Protein AF-A0A6U3B6R2-F1 (afdb_monomer)

InterPro domains:
  IPR003788 Protein arginine methyltransferase NDUFAF7 [PF02636] (27-362)
  IPR003788 Protein arginine methyltransferase NDUFAF7 [PTHR12049] (11-454)
  IPR029063 S-adenosyl-L-methionine-dependent methyltransferase superfamily [SSF53335] (11-444)
  IPR038375 Protein arginine methyltransferase NDUFAF7 superfamily [G3DSA:3.40.50.12710] (2-449)

Nearest PDB structures (foldseek):
  5zzw-assembly2_A  TM=8.050E-01  e=1.509E-28  Dictyostelium discoideum
  1zkd-assembly1_B  TM=8.635E-01  e=2.140E-26  Rhodopseudomonas palustris CGA009
  1zkd-assembly1_A  TM=8.639E-01  e=5.560E-26  Rhodopseudomonas palustris CGA009
  4g67-assembly1_A  TM=8.572E-01  e=1.545E-20  Burkholderia thailandensis E264
  4f3n-assembly1_A  TM=8.232E-01  e=3.242E-19  Burkholderia thailandensis E264

Organism: NCBI:txid265537

Sequence (457 aa):
FDDAGSDSLIGGDFVTAPEISQIFGETLGIWFAAILQEQSLTAKPWQYVEAGPGKGSLLVDLVRFWHLLSKAATKRNGIKAAKNIAPTAVHLLETSPQMRIVQQQSLERDVGNLFDLKFVEPAGVASKTATEASTDTDGDKVPKAAETPKEKIKVTGSSGHKPAITIYWHDSISMLQLWQKQNDSSLPTFAVCQEFMDALPIYAFEKTKEGWRERMVDIPLSDEVQKEELENLGIKSPPPLEAGQKKLRLRLVTAPEETPATRTLLRLNEQGLLPSEAEAGHEAEIGSVVEINPEAILFAQDMAQMIGQQGGGALIVDYGQEGSHDSIRAFSQSEQMHFLSRPGKVDVTADVDFAALKHAINRYRAPTAEVDPSKIKTARAYGPVGQGAFLMSNGIKERAIHLSEQPGATEEDQENLYKALVRLCSPDEMGERFKVLAIVPGNSDDPENPPPGFAPF

pLDDT: mean 80.9, std 19.6, range [24.22, 98.69]

Secondary structure (DSSP, 8-state):
-----GGGSSS-SS--HHHH-HHHHHHHHHHHHHHHHHTT-TTS--EEEEES-TTSHHHHHHHHHHHHHHHHHHHHH-HHHHTTSS-SEEEEE---HHHHHHHHHHHHHHHTTTSEEEEEE-TT---------------------PPPPPPEEEEE---SSSPEEEEEEESSHHHHHHHHHHTT----EEEEEES-STTS--EEEEEETTEEEEEEEE--SSHHHHHHHHHHTT-PPPPPPPTT------EEEE-SS--HHHHHHS---TTS--HHHHHHT-PPPTT-EEEE-HHHHHHHHHHHHHHHHH-EEEEEEEEEESS--S--EEEETTEEE-TTSSTTTSEEE--EEHHHHHHHHHH-----TTS-GGG--EEEEEEEEEHHHHHHHTTHHHHHHHHHTSTT--HHHHHHHHHHHHHHH-IIIIIHHEEEEEEEEE-TT-TT-PPTT-S--

Solvent-accessible surface area (backbone atoms only — not comparable to full-atom values): 25811 Å² total; per-residue (Å²): 140,77,100,77,69,80,80,68,74,80,58,68,72,65,86,49,69,46,76,64,35,59,59,51,22,38,30,52,43,48,52,51,53,51,51,32,55,75,69,65,38,49,86,39,71,30,30,37,38,32,36,45,53,62,61,30,53,40,58,50,30,32,54,52,41,28,50,53,52,24,52,52,35,26,75,75,64,34,64,82,64,21,70,30,59,46,56,68,35,38,38,36,30,51,74,50,70,66,45,53,52,44,23,52,50,44,41,51,72,76,42,43,89,67,29,24,42,33,42,38,42,60,56,78,76,78,77,88,79,72,96,72,93,75,81,93,76,89,78,96,70,83,84,71,82,82,73,80,68,67,62,52,74,51,75,52,64,86,81,84,78,48,60,71,43,40,40,34,52,25,73,36,71,67,52,46,53,51,50,25,64,75,66,75,53,71,52,24,34,35,35,40,30,53,71,35,62,28,64,46,71,68,47,42,32,34,30,46,99,92,41,69,21,36,57,41,82,46,68,60,94,46,73,67,61,46,51,55,52,36,55,75,69,68,49,74,78,74,76,82,73,60,95,87,61,78,83,82,61,62,43,82,44,68,44,95,56,74,44,73,61,45,67,66,71,50,61,51,49,101,85,70,34,44,63,68,32,63,75,68,74,47,81,83,53,75,70,39,42,42,48,45,45,64,61,50,33,51,51,41,32,57,48,26,50,49,19,15,69,35,31,54,34,34,40,42,34,37,50,43,44,75,57,62,46,85,53,74,40,18,33,49,85,76,40,82,45,63,58,70,75,45,76,92,73,47,52,61,40,33,58,36,38,50,45,57,37,39,51,37,22,56,65,55,65,84,94,57,100,82,62,61,76,92,71,62,60,32,24,36,56,46,64,71,38,36,33,13,60,31,43,54,63,50,40,33,60,62,50,47,53,53,56,47,68,38,94,85,53,47,75,65,55,37,51,51,47,50,51,36,49,46,46,52,37,31,64,93,44,39,4,48,47,22,27,35,31,38,37,32,50,44,68,86,90,61,85,88,70,58,61,94,50,49,64,87,130

Structure (mmCIF, N/CA/C/O backbone):
data_AF-A0A6U3B6R2-F1
#
_entry.id   AF-A0A6U3B6R2-F1
#
loop_
_atom_site.group_PDB
_atom_site.id
_atom_site.type_symbol
_atom_site.label_atom_id
_atom_site.label_alt_id
_atom_site.label_comp_id
_atom_site.label_asym_id
_atom_site.label_entity_id
_atom_site.label_seq_id
_atom_site.pdbx_PDB_ins_code
_atom_site.Cartn_x
_atom_site.Cartn_y
_atom_site.Cartn_z
_atom_site.occupancy
_atom_site.B_iso_or_equiv
_atom_site.auth_seq_id
_atom_site.auth_comp_id
_atom_site.auth_asym_id
_atom_site.auth_atom_id
_atom_site.pdbx_PDB_model_num
ATOM 1 N N . PHE A 1 1 ? 15.324 33.224 -10.812 1.00 32.47 1 PHE A N 1
ATOM 2 C CA . PHE A 1 1 ? 14.508 32.045 -10.482 1.00 32.47 1 PHE A CA 1
ATOM 3 C C . PHE A 1 1 ? 13.434 32.557 -9.544 1.00 32.47 1 PHE A C 1
ATOM 5 O O . PHE A 1 1 ? 13.593 32.454 -8.338 1.00 32.47 1 PHE A O 1
ATOM 12 N N . ASP A 1 2 ? 12.442 33.239 -10.118 1.00 24.22 2 ASP A N 1
ATOM 13 C CA . ASP A 1 2 ? 11.349 33.874 -9.384 1.00 24.22 2 ASP A CA 1
ATOM 14 C C . ASP A 1 2 ? 10.118 32.970 -9.458 1.00 24.22 2 ASP A C 1
ATOM 16 O O . ASP A 1 2 ? 9.680 32.593 -10.543 1.00 24.22 2 ASP A O 1
ATOM 20 N N . ASP A 1 3 ? 9.671 32.555 -8.278 1.00 31.33 3 ASP A N 1
ATOM 21 C CA . ASP A 1 3 ? 8.297 32.566 -7.761 1.00 31.33 3 ASP A CA 1
ATOM 22 C C . ASP A 1 3 ? 7.114 32.576 -8.758 1.00 31.33 3 ASP A C 1
ATOM 24 O O . ASP A 1 3 ? 6.229 33.429 -8.713 1.00 31.33 3 ASP A O 1
ATOM 28 N N . ALA A 1 4 ? 7.067 31.589 -9.653 1.00 24.94 4 ALA A N 1
ATOM 29 C CA . ALA A 1 4 ? 5.870 31.254 -10.417 1.00 24.94 4 ALA A CA 1
ATOM 30 C C . ALA A 1 4 ? 5.674 29.729 -10.446 1.00 24.94 4 ALA A C 1
ATOM 32 O O . ALA A 1 4 ? 6.388 29.012 -11.146 1.00 24.94 4 ALA A O 1
ATOM 33 N N . GLY A 1 5 ? 4.688 29.233 -9.687 1.00 26.48 5 GLY A N 1
ATOM 34 C CA . GLY A 1 5 ? 4.051 27.937 -9.961 1.00 26.48 5 GLY A CA 1
ATOM 35 C C . GLY A 1 5 ? 4.225 26.800 -8.944 1.00 26.48 5 GLY A C 1
ATOM 36 O O . GLY A 1 5 ? 4.035 25.646 -9.331 1.00 26.48 5 GLY A O 1
ATOM 37 N N . SER A 1 6 ? 4.538 27.066 -7.669 1.00 26.11 6 SER A N 1
ATOM 38 C CA . SER A 1 6 ? 4.604 26.006 -6.639 1.00 26.11 6 SER A CA 1
ATOM 39 C C . SER A 1 6 ? 3.250 25.377 -6.275 1.00 26.11 6 SER A C 1
ATOM 41 O O . SER A 1 6 ? 3.234 24.307 -5.677 1.00 26.11 6 SER A O 1
ATOM 43 N N . ASP A 1 7 ? 2.126 25.979 -6.674 1.00 26.05 7 ASP A N 1
ATOM 44 C CA . ASP A 1 7 ? 0.780 25.494 -6.321 1.00 26.05 7 ASP A CA 1
ATOM 45 C C . ASP A 1 7 ? 0.249 24.362 -7.219 1.00 26.05 7 ASP A C 1
ATOM 47 O O . ASP A 1 7 ? -0.778 23.767 -6.911 1.00 26.05 7 ASP A O 1
ATOM 51 N N . SER A 1 8 ? 0.944 24.013 -8.309 1.00 28.17 8 SER A N 1
ATOM 52 C CA . SER A 1 8 ? 0.489 22.964 -9.246 1.00 28.17 8 SER A CA 1
ATOM 53 C C . SER A 1 8 ? 1.042 21.560 -8.971 1.00 28.17 8 SER A C 1
ATOM 55 O O . SER A 1 8 ? 0.606 20.612 -9.608 1.00 28.17 8 SER A O 1
ATOM 57 N N . LEU A 1 9 ? 1.983 21.408 -8.032 1.00 33.31 9 LEU A N 1
ATOM 58 C CA . LEU A 1 9 ? 2.650 20.124 -7.745 1.00 33.31 9 LEU A CA 1
ATOM 59 C C . LEU A 1 9 ? 2.131 19.418 -6.481 1.00 33.31 9 LEU A C 1
ATOM 61 O O . LEU A 1 9 ? 2.582 18.321 -6.174 1.00 33.31 9 LEU A O 1
ATOM 65 N N . ILE A 1 10 ? 1.220 20.044 -5.725 1.00 34.81 10 ILE A N 1
ATOM 66 C CA . ILE A 1 10 ? 0.708 19.510 -4.443 1.00 34.81 10 ILE A CA 1
ATOM 67 C C . ILE A 1 10 ? -0.623 18.749 -4.631 1.00 34.81 10 ILE A C 1
ATOM 69 O O . ILE A 1 10 ? -1.082 18.035 -3.739 1.00 34.81 10 ILE A O 1
ATOM 73 N N . GLY A 1 11 ? -1.237 18.842 -5.812 1.00 34.25 11 GLY A N 1
ATOM 74 C CA . GLY A 1 11 ? -2.318 17.955 -6.231 1.00 34.25 11 GLY A CA 1
ATOM 75 C C . GLY A 1 11 ? -1.757 16.909 -7.181 1.00 34.25 11 GLY A C 1
ATOM 76 O O . GLY A 1 11 ? -1.395 17.263 -8.296 1.00 34.25 11 GLY A O 1
ATOM 77 N N . GLY A 1 12 ? -1.669 15.649 -6.749 1.00 48.16 12 GLY A N 1
ATOM 78 C CA . GLY A 1 12 ? -1.469 14.546 -7.689 1.00 48.16 12 GLY A CA 1
ATOM 79 C C . GLY A 1 12 ? -2.550 14.598 -8.771 1.00 48.16 12 GLY A C 1
ATOM 80 O O . GLY A 1 12 ? -3.701 14.936 -8.481 1.00 48.16 12 GLY A O 1
ATOM 81 N N . ASP A 1 13 ? -2.182 14.286 -10.012 1.00 55.41 13 ASP A N 1
ATOM 82 C CA . ASP A 1 13 ? -3.088 14.327 -11.170 1.00 55.41 13 ASP A CA 1
ATOM 83 C C . ASP A 1 13 ? -4.215 13.268 -11.091 1.00 55.41 13 ASP A C 1
ATOM 85 O O . ASP A 1 13 ? -5.119 13.254 -11.933 1.00 55.41 13 ASP A O 1
ATOM 89 N N . PHE A 1 14 ? -4.199 12.414 -10.057 1.00 64.69 14 PHE A N 1
ATOM 90 C CA . PHE A 1 14 ? -5.195 11.383 -9.778 1.00 64.69 14 PHE A CA 1
ATOM 91 C C . PHE A 1 14 ? -5.770 11.464 -8.361 1.00 64.69 14 PHE A C 1
ATOM 93 O O . PHE A 1 14 ? -5.084 11.754 -7.381 1.00 64.69 14 PHE A O 1
ATOM 100 N N . VAL A 1 15 ? -7.069 11.171 -8.269 1.00 81.62 15 VAL A N 1
ATOM 101 C CA . VAL A 1 15 ? -7.794 11.010 -7.005 1.00 81.62 15 VAL A CA 1
ATOM 102 C C . VAL A 1 15 ? -7.612 9.566 -6.531 1.00 81.62 15 VAL A C 1
ATOM 104 O O . VAL A 1 15 ? -8.097 8.644 -7.190 1.00 81.62 15 VAL A O 1
ATOM 107 N N . THR A 1 16 ? -6.922 9.385 -5.406 1.00 89.38 16 THR A N 1
ATOM 108 C CA . THR A 1 16 ? -6.642 8.077 -4.788 1.00 89.38 16 THR A CA 1
ATOM 109 C C . THR A 1 16 ? -7.860 7.518 -4.047 1.00 89.38 16 THR A C 1
ATOM 111 O O . THR A 1 16 ? -8.808 8.251 -3.742 1.00 89.38 16 THR A O 1
ATOM 114 N N . ALA A 1 17 ? -7.857 6.218 -3.725 1.00 94.06 17 ALA A N 1
ATOM 115 C CA . ALA A 1 17 ? -9.008 5.563 -3.082 1.00 94.06 17 ALA A CA 1
ATOM 116 C C . ALA A 1 17 ? -9.500 6.256 -1.787 1.00 94.06 17 ALA A C 1
ATOM 118 O O . ALA A 1 17 ? -10.713 6.455 -1.654 1.00 94.06 17 ALA A O 1
ATOM 119 N N . PRO A 1 18 ? -8.615 6.694 -0.864 1.00 95.94 18 PRO A N 1
ATOM 120 C CA . PRO A 1 18 ? -9.035 7.423 0.335 1.00 95.94 18 PRO A CA 1
ATOM 121 C C . PRO A 1 18 ? -9.659 8.796 0.042 1.00 95.94 18 PRO A C 1
ATOM 123 O O . PRO A 1 18 ? -10.499 9.264 0.802 1.00 95.94 18 PRO A O 1
ATOM 126 N N . GLU A 1 19 ? -9.284 9.444 -1.064 1.00 94.12 19 GLU A N 1
ATOM 127 C CA . GLU A 1 19 ? -9.828 10.752 -1.457 1.00 94.12 19 GLU A CA 1
ATOM 128 C C . GLU A 1 19 ? -11.208 10.632 -2.124 1.00 94.12 19 GLU A C 1
ATOM 130 O O . GLU A 1 19 ? -11.951 11.611 -2.180 1.00 94.12 19 GLU A O 1
ATOM 135 N N . ILE A 1 20 ? -11.567 9.444 -2.628 1.00 95.31 20 ILE A N 1
ATOM 136 C CA . ILE A 1 20 ? -12.882 9.198 -3.233 1.00 95.31 20 ILE A CA 1
ATOM 137 C C . ILE A 1 20 ? -13.972 9.189 -2.162 1.00 95.31 20 ILE A C 1
ATOM 139 O O . ILE A 1 20 ? -15.027 9.794 -2.357 1.00 95.31 20 ILE A O 1
ATOM 143 N N . SER A 1 21 ? -13.768 8.464 -1.056 1.00 96.56 21 SER A N 1
ATOM 144 C CA . SER A 1 21 ? -14.769 8.386 0.010 1.00 96.56 21 SER A CA 1
ATOM 145 C C . SER A 1 21 ? -14.253 7.734 1.290 1.00 96.56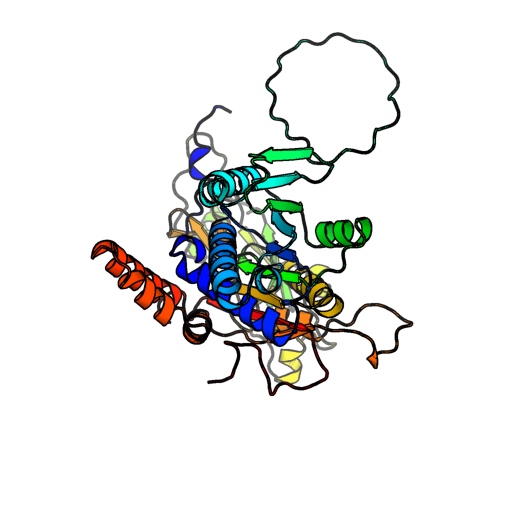 21 SER A C 1
ATOM 147 O O . SER A 1 21 ? -13.572 6.708 1.248 1.00 96.56 21 SER A O 1
ATOM 149 N N . GLN A 1 22 ? -14.743 8.235 2.430 1.00 95.75 22 GLN A N 1
ATOM 150 C CA . GLN A 1 22 ? -14.462 7.695 3.767 1.00 95.75 22 GLN A CA 1
ATOM 151 C C . GLN A 1 22 ? -14.804 6.206 3.926 1.00 95.75 22 GLN A C 1
ATOM 153 O O . GLN A 1 22 ? -14.222 5.515 4.762 1.00 95.75 22 GLN A O 1
ATOM 158 N N . ILE A 1 23 ? -15.740 5.681 3.122 1.00 97.38 23 ILE A N 1
ATOM 159 C CA . ILE A 1 23 ? -16.134 4.267 3.193 1.00 97.38 23 ILE A CA 1
ATOM 160 C C . ILE A 1 23 ? -14.967 3.330 2.863 1.00 97.38 23 ILE A C 1
ATOM 162 O O . ILE A 1 23 ? -14.959 2.197 3.340 1.00 97.38 23 ILE A O 1
ATOM 166 N N . PHE A 1 24 ? -13.971 3.791 2.098 1.00 98.38 24 PHE A N 1
ATOM 167 C CA . PHE A 1 24 ? -12.750 3.033 1.840 1.00 98.38 24 PHE A CA 1
ATOM 168 C C . PHE A 1 24 ? -11.949 2.829 3.135 1.00 98.38 24 PHE A C 1
ATOM 170 O O . PHE A 1 24 ? -11.733 1.690 3.558 1.00 98.38 24 PHE A O 1
ATOM 177 N N . GLY A 1 25 ? -11.588 3.924 3.814 1.00 97.75 25 GLY A N 1
ATOM 178 C CA . GLY A 1 25 ? -10.825 3.877 5.063 1.00 97.75 25 GLY A CA 1
ATOM 179 C C . GLY A 1 25 ? -11.569 3.162 6.191 1.00 97.75 25 GLY A C 1
ATOM 180 O O . GLY A 1 25 ? -10.985 2.351 6.909 1.00 97.75 25 GLY A O 1
ATOM 181 N N . GLU A 1 26 ? -12.882 3.372 6.309 1.00 96.75 26 GLU A N 1
ATOM 182 C CA . GLU A 1 26 ? -13.710 2.664 7.291 1.00 96.75 26 GLU A CA 1
ATOM 183 C C . GLU A 1 26 ? -13.754 1.149 7.038 1.00 96.75 26 GLU A C 1
ATOM 185 O O . GLU A 1 26 ? -13.715 0.373 7.993 1.00 96.75 26 GLU A O 1
ATOM 190 N N . THR A 1 27 ? -13.778 0.713 5.773 1.00 97.69 27 THR A N 1
ATOM 191 C CA . THR A 1 27 ? -13.737 -0.716 5.415 1.00 97.69 27 THR A CA 1
ATOM 192 C C . THR A 1 27 ? -12.394 -1.345 5.792 1.00 97.69 27 THR A C 1
ATOM 194 O O . THR A 1 27 ? -12.365 -2.447 6.345 1.00 97.69 27 THR A O 1
ATOM 197 N N . LEU A 1 28 ? -11.278 -0.633 5.595 1.00 98.00 28 LEU A N 1
ATOM 198 C CA . LEU A 1 28 ? -9.966 -1.108 6.055 1.00 98.00 28 LEU A CA 1
ATOM 199 C C . LEU A 1 28 ? -9.912 -1.166 7.590 1.00 98.00 28 LEU A C 1
ATOM 201 O O . LEU A 1 28 ? -9.390 -2.119 8.169 1.00 98.00 28 LEU A O 1
ATOM 205 N N . GLY A 1 29 ? -10.530 -0.191 8.261 1.00 96.12 29 GLY A N 1
ATOM 206 C CA . GLY A 1 29 ? -10.705 -0.186 9.712 1.00 96.12 29 GLY A CA 1
ATOM 207 C C . GLY A 1 29 ? -11.468 -1.411 10.228 1.00 96.12 29 GLY A C 1
ATOM 208 O O . GLY A 1 29 ? -11.076 -1.994 11.243 1.00 96.12 29 GLY A O 1
ATOM 209 N N . ILE A 1 30 ? -12.521 -1.841 9.521 1.00 95.12 30 ILE A N 1
ATOM 210 C CA . ILE A 1 30 ? -13.265 -3.075 9.827 1.00 95.12 30 ILE A CA 1
ATOM 211 C C . ILE A 1 30 ? -12.349 -4.294 9.714 1.00 95.12 30 ILE A C 1
ATOM 213 O O . ILE A 1 30 ? -12.326 -5.115 10.634 1.00 95.12 30 ILE A O 1
ATOM 217 N N . TRP A 1 31 ? -11.562 -4.389 8.640 1.00 96.31 31 TRP A N 1
ATOM 218 C CA . TRP A 1 31 ? -10.610 -5.485 8.462 1.00 96.31 31 TRP A CA 1
ATOM 219 C C . TRP A 1 31 ? -9.593 -5.540 9.614 1.00 96.31 31 TRP A C 1
ATOM 221 O O . TRP A 1 31 ? -9.406 -6.589 10.232 1.00 96.31 31 TRP A O 1
ATOM 231 N N . PHE A 1 32 ? -9.016 -4.398 10.004 1.00 95.25 32 PHE A N 1
ATOM 232 C CA . PHE A 1 32 ? -8.112 -4.328 11.157 1.00 95.25 32 PHE A CA 1
ATOM 233 C C . PHE A 1 32 ? -8.772 -4.746 12.468 1.00 95.25 32 PHE A C 1
ATOM 235 O O . PHE A 1 32 ? -8.170 -5.482 13.250 1.00 95.25 32 PHE A O 1
ATOM 242 N N . ALA A 1 33 ? -10.014 -4.324 12.712 1.00 92.38 33 ALA A N 1
ATOM 243 C CA . ALA A 1 33 ? -10.758 -4.736 13.896 1.00 92.38 33 ALA A CA 1
ATOM 244 C C . ALA A 1 33 ? -11.002 -6.256 13.924 1.00 92.38 33 ALA A C 1
ATOM 246 O O . ALA A 1 33 ? -10.894 -6.869 14.990 1.00 92.38 33 ALA A O 1
ATOM 247 N N . ALA A 1 34 ? -11.278 -6.868 12.767 1.00 91.69 34 ALA A N 1
ATOM 248 C CA . ALA A 1 34 ? -11.452 -8.312 12.646 1.00 91.69 34 ALA A CA 1
ATOM 249 C C . ALA A 1 34 ? -10.155 -9.066 12.979 1.00 91.69 34 ALA A C 1
ATOM 251 O O . ALA A 1 34 ? -10.174 -9.961 13.824 1.00 91.69 34 ALA A O 1
ATOM 252 N N . ILE A 1 35 ? -9.018 -8.645 12.419 1.00 91.88 35 ILE A N 1
ATOM 253 C CA . ILE A 1 35 ? -7.712 -9.262 12.698 1.00 91.88 35 ILE A CA 1
ATOM 254 C C . ILE A 1 35 ? -7.278 -9.049 14.158 1.00 91.88 35 ILE A C 1
ATOM 256 O O . ILE A 1 35 ? -6.778 -9.975 14.801 1.00 91.88 35 ILE A O 1
ATOM 260 N N . LEU A 1 36 ? -7.507 -7.858 14.728 1.00 89.06 36 LEU A N 1
ATOM 261 C CA . LEU A 1 36 ? -7.286 -7.587 16.155 1.00 89.06 36 LEU A CA 1
ATOM 262 C C . LEU A 1 36 ? -8.064 -8.565 17.044 1.00 89.06 36 LEU A C 1
ATOM 264 O O . LEU A 1 36 ? -7.540 -9.037 18.058 1.00 89.06 36 LEU A O 1
ATOM 268 N N . GLN A 1 37 ? -9.317 -8.848 16.687 1.00 87.25 37 GLN A N 1
ATOM 269 C CA . GLN A 1 37 ? -10.167 -9.783 17.413 1.00 87.25 37 GLN A CA 1
ATOM 270 C C . GLN A 1 37 ? -9.694 -11.231 17.236 1.00 87.25 37 GLN A C 1
ATOM 272 O O . GLN A 1 37 ? -9.534 -11.929 18.237 1.00 87.25 37 GLN A O 1
ATOM 277 N N . GLU A 1 38 ? -9.435 -11.662 16.002 1.00 86.62 38 GLU A N 1
ATOM 278 C CA . GLU A 1 38 ? -8.979 -13.015 15.663 1.00 86.62 38 GLU A CA 1
ATOM 279 C C . GLU A 1 38 ? -7.680 -13.373 16.396 1.00 86.62 38 GLU A C 1
ATOM 281 O O . GLU A 1 38 ? -7.572 -14.424 17.027 1.00 86.62 38 GLU A O 1
ATOM 286 N N . GLN A 1 39 ? -6.723 -12.445 16.425 1.00 87.06 39 GLN A N 1
ATOM 287 C CA . GLN A 1 39 ? -5.443 -12.636 17.105 1.00 87.06 39 GLN A CA 1
ATOM 288 C C . GLN A 1 39 ? -5.500 -12.359 18.618 1.00 87.06 39 GLN A C 1
ATOM 290 O O . GLN A 1 39 ? -4.470 -12.382 19.297 1.00 87.06 39 GLN A O 1
ATOM 295 N N . SER A 1 40 ? -6.688 -12.090 19.177 1.00 85.44 40 SER A N 1
ATOM 296 C CA . SER A 1 40 ? -6.881 -11.773 20.601 1.00 85.44 40 SER A CA 1
ATOM 297 C C . SER A 1 40 ? -5.998 -10.611 21.090 1.00 85.44 40 SER A C 1
ATOM 299 O O . SER A 1 40 ? -5.500 -10.598 22.221 1.00 85.44 40 SER A O 1
ATOM 301 N N . LEU A 1 41 ? -5.795 -9.615 20.225 1.00 84.31 41 LEU A N 1
ATOM 302 C CA . LEU A 1 41 ? -4.957 -8.439 20.468 1.00 84.31 41 LEU A CA 1
ATOM 303 C C . LEU A 1 41 ? -5.734 -7.248 21.041 1.00 84.31 41 LEU A C 1
ATOM 305 O O . LEU A 1 41 ? -5.118 -6.295 21.504 1.00 84.31 41 LEU A O 1
ATOM 309 N N . THR A 1 42 ? -7.064 -7.317 21.122 1.00 79.12 42 THR A N 1
ATOM 310 C CA . THR A 1 42 ? -7.924 -6.246 21.673 1.00 79.12 42 THR A CA 1
ATOM 311 C C . THR A 1 42 ? -7.609 -5.874 23.132 1.00 79.12 42 THR A C 1
ATOM 313 O O . THR A 1 42 ? -7.922 -4.774 23.593 1.00 79.12 42 THR A O 1
ATOM 316 N N . ALA A 1 43 ? -6.950 -6.762 23.883 1.00 77.56 43 ALA A N 1
ATOM 317 C CA . ALA A 1 43 ? -6.507 -6.514 25.256 1.00 77.56 43 ALA A CA 1
ATOM 318 C C . ALA A 1 43 ? -5.086 -5.922 25.365 1.00 77.56 43 ALA A C 1
ATOM 320 O O . ALA A 1 43 ? -4.670 -5.564 26.471 1.00 77.56 43 ALA A O 1
ATOM 321 N N . LYS A 1 44 ? -4.346 -5.799 24.256 1.00 84.25 44 LYS A N 1
ATOM 322 C CA . LYS A 1 44 ? -2.946 -5.353 24.222 1.00 84.25 44 LYS A CA 1
ATOM 323 C C . LYS A 1 44 ? -2.807 -4.002 23.505 1.00 84.25 44 LYS A C 1
ATOM 325 O O . LYS A 1 44 ? -3.583 -3.730 22.593 1.00 84.25 44 LYS A O 1
ATOM 330 N N . PRO A 1 45 ? -1.830 -3.162 23.887 1.00 89.00 45 PRO A N 1
ATOM 331 C CA . PRO A 1 45 ? -1.438 -2.024 23.061 1.00 89.00 45 PRO A CA 1
ATOM 332 C C . PRO A 1 45 ? -0.930 -2.513 21.699 1.00 89.00 45 PRO A C 1
ATOM 334 O O . PRO A 1 45 ? -0.329 -3.584 21.614 1.00 89.00 45 PRO A O 1
ATOM 337 N N . TRP A 1 46 ? -1.172 -1.729 20.656 1.00 92.12 46 TRP A N 1
ATOM 338 C CA . TRP A 1 46 ? -0.758 -2.004 19.281 1.00 92.12 46 TRP A CA 1
ATOM 339 C C . TRP A 1 46 ? -0.466 -0.685 18.563 1.00 92.12 46 TRP A C 1
ATOM 341 O O . TRP A 1 46 ? -0.870 0.386 19.027 1.00 92.12 46 TRP A O 1
ATOM 351 N N . GLN A 1 47 ? 0.254 -0.752 17.450 1.00 94.00 47 GLN A N 1
ATOM 352 C CA . GLN A 1 47 ? 0.663 0.421 16.679 1.00 94.00 47 GLN A CA 1
ATOM 353 C C . GLN A 1 47 ? 0.195 0.328 15.229 1.00 94.00 47 GLN A C 1
ATOM 355 O O . GLN A 1 47 ? 0.066 -0.766 14.675 1.00 94.00 47 GLN A O 1
ATOM 360 N N . TYR A 1 48 ? -0.053 1.487 14.630 1.00 97.19 48 TYR A N 1
ATOM 361 C CA . TYR A 1 48 ? -0.445 1.615 13.233 1.00 97.19 48 TYR A CA 1
ATOM 362 C C . TYR A 1 48 ? 0.713 2.176 12.405 1.00 97.19 48 TYR A C 1
ATOM 364 O O . TYR A 1 48 ? 1.406 3.083 12.867 1.00 97.19 48 TYR A O 1
ATOM 372 N N . VAL A 1 49 ? 0.917 1.648 11.200 1.00 98.00 49 VAL A N 1
ATOM 373 C CA . VAL A 1 49 ? 1.942 2.082 10.247 1.00 98.00 49 VAL A CA 1
ATOM 374 C C . VAL A 1 49 ? 1.286 2.392 8.902 1.00 98.00 49 VAL A C 1
ATOM 376 O O . VAL A 1 49 ? 0.526 1.585 8.384 1.00 98.00 49 VAL A O 1
ATOM 379 N N . GLU A 1 50 ? 1.606 3.526 8.295 1.00 98.62 50 GLU A N 1
ATOM 380 C CA . GLU A 1 50 ? 1.156 3.850 6.936 1.00 98.62 50 GLU A CA 1
ATOM 381 C C . GLU A 1 50 ? 2.354 4.254 6.087 1.00 98.62 50 GLU A C 1
ATOM 383 O O . GLU A 1 50 ? 3.134 5.123 6.489 1.00 98.62 50 GLU A O 1
ATOM 388 N N . ALA A 1 51 ? 2.531 3.596 4.941 1.00 98.12 51 ALA A N 1
ATOM 389 C CA . ALA A 1 51 ? 3.581 3.929 3.986 1.00 98.12 51 ALA A CA 1
ATOM 390 C C . ALA A 1 51 ? 3.022 4.825 2.886 1.00 98.12 51 ALA A C 1
ATOM 392 O O . ALA A 1 51 ? 2.018 4.465 2.278 1.00 98.12 51 ALA A O 1
ATOM 393 N N . GLY A 1 52 ? 3.663 5.974 2.657 1.00 96.75 52 GLY A N 1
ATOM 394 C CA . GLY A 1 52 ? 3.199 6.957 1.682 1.00 96.75 52 GLY A CA 1
ATOM 395 C C . GLY A 1 52 ? 1.775 7.448 1.966 1.00 96.75 52 GLY A C 1
ATOM 396 O O . GLY A 1 52 ? 0.913 7.311 1.108 1.00 96.75 52 GLY A O 1
ATOM 397 N N . PRO A 1 53 ? 1.485 8.041 3.139 1.00 96.88 53 PRO A N 1
ATOM 398 C CA . PRO A 1 53 ? 0.112 8.383 3.539 1.00 96.88 53 PRO A CA 1
ATOM 399 C C . PRO A 1 53 ? -0.540 9.506 2.705 1.00 96.88 53 PRO A C 1
ATOM 401 O O . PRO A 1 53 ? -1.652 9.951 3.005 1.00 96.88 53 PRO A O 1
ATOM 404 N N . GLY A 1 54 ? 0.151 10.035 1.688 1.00 95.25 54 GLY A N 1
ATOM 405 C CA . GLY A 1 54 ? -0.329 11.131 0.856 1.00 95.25 54 GLY A CA 1
ATOM 406 C C . GLY A 1 54 ? -0.734 12.330 1.712 1.00 95.25 54 GLY A C 1
ATOM 407 O O . GLY A 1 54 ? 0.034 12.801 2.551 1.00 95.25 54 GLY A O 1
ATOM 408 N N . LYS A 1 55 ? -1.967 12.817 1.543 1.00 95.38 55 LYS A N 1
ATOM 409 C CA . LYS A 1 55 ? -2.509 13.941 2.330 1.00 95.38 55 LYS A CA 1
ATOM 410 C C . LYS A 1 55 ? -2.911 13.566 3.767 1.00 95.38 55 LYS A C 1
ATOM 412 O O . LYS A 1 55 ? -3.322 14.449 4.521 1.00 95.38 55 LYS A O 1
ATOM 417 N N . GLY A 1 56 ? -2.806 12.291 4.151 1.00 96.75 56 GLY A N 1
ATOM 418 C CA . GLY A 1 56 ? -3.206 11.759 5.458 1.00 96.75 56 GLY A CA 1
ATOM 419 C C . GLY A 1 56 ? -4.693 11.408 5.582 1.00 96.75 56 GLY A C 1
ATOM 420 O O . GLY A 1 56 ? -5.165 11.166 6.692 1.00 96.75 56 GLY A O 1
ATOM 421 N N . SER A 1 57 ? -5.442 11.395 4.478 1.00 96.88 57 SER A N 1
ATOM 422 C CA . SER A 1 57 ? -6.900 11.202 4.483 1.00 96.88 57 SER A CA 1
ATOM 423 C C . SER A 1 57 ? -7.316 9.808 4.952 1.00 96.88 57 SER A C 1
ATOM 425 O O . SER A 1 57 ? -8.230 9.690 5.765 1.00 96.88 57 SER A O 1
ATOM 427 N N . LEU A 1 58 ? -6.580 8.763 4.554 1.00 98.19 58 LEU A N 1
ATOM 428 C CA . LEU A 1 58 ? -6.821 7.405 5.047 1.00 98.19 58 LEU A CA 1
ATOM 429 C C . LEU A 1 58 ? -6.684 7.332 6.574 1.00 98.19 58 LEU A C 1
ATOM 431 O O . LEU A 1 58 ? -7.567 6.812 7.260 1.00 98.19 58 LEU A O 1
ATOM 435 N N . LEU A 1 59 ? -5.611 7.906 7.123 1.00 97.50 59 LEU A N 1
ATOM 436 C CA . LEU A 1 59 ? -5.418 7.975 8.568 1.00 97.50 59 LEU A CA 1
ATOM 437 C C . LEU A 1 59 ? -6.538 8.761 9.266 1.00 97.50 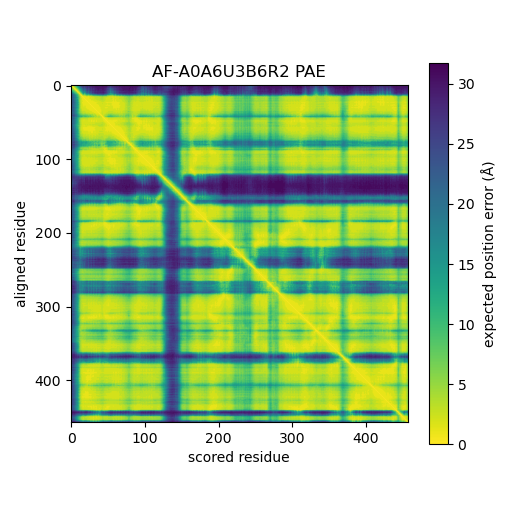59 LEU A C 1
ATOM 439 O O . LEU A 1 59 ? -6.974 8.360 10.346 1.00 97.50 59 LEU A O 1
ATOM 443 N N . VAL A 1 60 ? -7.016 9.864 8.680 1.00 97.06 60 VAL A N 1
ATOM 444 C CA . VAL A 1 60 ? -8.157 10.626 9.219 1.00 97.06 60 VAL A CA 1
ATOM 445 C C . VAL A 1 60 ? -9.392 9.730 9.352 1.00 97.06 60 VAL A C 1
ATOM 447 O O . VAL A 1 60 ? -10.015 9.710 10.421 1.00 97.06 60 VAL A O 1
ATOM 450 N N . ASP A 1 61 ? -9.716 8.958 8.316 1.00 97.12 61 ASP A N 1
ATOM 451 C CA . ASP A 1 61 ? -10.859 8.043 8.327 1.00 97.12 61 ASP A CA 1
ATOM 452 C C . ASP A 1 61 ? -10.683 6.928 9.359 1.00 97.12 61 ASP A C 1
ATOM 454 O O . ASP A 1 61 ? -11.587 6.669 10.158 1.00 97.12 61 ASP A O 1
ATOM 458 N N . LEU A 1 62 ? -9.497 6.322 9.424 1.00 96.31 62 LEU A N 1
ATOM 459 C CA . LEU A 1 62 ? -9.180 5.273 10.394 1.00 96.31 62 LEU A CA 1
ATOM 460 C C . LEU A 1 62 ? -9.252 5.777 11.842 1.00 96.31 62 LEU A C 1
ATOM 462 O O . LEU A 1 62 ? -9.846 5.124 12.702 1.00 96.31 62 LEU A O 1
ATOM 466 N N . VAL A 1 63 ? -8.727 6.971 12.125 1.00 94.06 63 VAL A N 1
ATOM 467 C CA . VAL A 1 63 ? -8.789 7.589 13.459 1.00 94.06 63 VAL A CA 1
ATOM 468 C C . VAL A 1 63 ? -10.234 7.877 13.871 1.00 94.06 63 VAL A C 1
ATOM 470 O O . VAL A 1 63 ? -10.627 7.595 15.012 1.00 94.06 63 VAL A O 1
ATOM 473 N N . ARG A 1 64 ? -11.063 8.385 12.951 1.00 93.56 64 ARG A N 1
ATOM 474 C CA . ARG A 1 64 ? -12.505 8.570 13.186 1.00 93.56 64 ARG A CA 1
ATOM 475 C C . ARG A 1 64 ? -13.205 7.234 13.420 1.00 93.56 64 ARG A C 1
ATOM 477 O O . ARG A 1 64 ? -13.990 7.120 14.365 1.00 93.56 64 ARG A O 1
ATOM 484 N N . PHE A 1 65 ? -12.888 6.219 12.622 1.00 93.81 65 PHE A N 1
ATOM 485 C CA . PHE A 1 65 ? -13.426 4.872 12.765 1.00 93.81 65 PHE A CA 1
ATOM 486 C C . PHE A 1 65 ? -13.099 4.273 14.141 1.00 93.81 65 PHE A C 1
ATOM 488 O O . PHE A 1 65 ? -14.011 3.863 14.867 1.00 93.81 65 PHE A O 1
ATOM 495 N N . TRP A 1 66 ? -11.831 4.296 14.565 1.00 90.88 66 TRP A N 1
ATOM 496 C CA . TRP A 1 66 ? -11.423 3.785 15.876 1.00 90.88 66 TRP A CA 1
ATOM 497 C C . TRP A 1 66 ? -12.092 4.545 17.023 1.00 90.88 66 TRP A C 1
ATOM 499 O O . TRP A 1 66 ? -12.461 3.930 18.028 1.00 90.88 66 TRP A O 1
ATOM 509 N N . HIS A 1 67 ? -12.323 5.855 16.881 1.00 89.88 67 HIS A N 1
ATOM 510 C CA . HIS A 1 67 ? -13.089 6.639 17.859 1.00 89.88 67 HIS A CA 1
ATOM 511 C C . HIS A 1 67 ? -14.528 6.146 18.003 1.00 89.88 67 HIS A C 1
ATOM 513 O O . HIS A 1 67 ? -15.023 5.936 19.115 1.00 89.88 67 HIS A O 1
ATOM 519 N N . LEU A 1 68 ? -15.215 5.961 16.874 1.00 89.56 68 LEU A N 1
ATOM 520 C CA . LEU A 1 68 ? -16.600 5.495 16.842 1.00 89.56 68 LEU A CA 1
ATOM 521 C C . LEU A 1 68 ? -16.714 4.091 17.436 1.00 89.56 68 LEU A C 1
ATOM 523 O O . LEU A 1 68 ? -17.575 3.848 18.289 1.00 89.56 68 LEU A O 1
ATOM 527 N N . LEU A 1 69 ? -15.802 3.197 17.056 1.00 88.06 69 LEU A N 1
ATOM 528 C CA . LEU A 1 69 ? -15.743 1.838 17.576 1.00 88.06 69 LEU A CA 1
ATOM 529 C C . LEU A 1 69 ? -15.459 1.830 19.089 1.00 88.06 69 LEU A C 1
ATOM 531 O O . LEU A 1 69 ? -16.138 1.128 19.841 1.00 88.06 69 LEU A O 1
ATOM 535 N N . SER A 1 70 ? -14.551 2.691 19.561 1.00 86.31 70 SER A N 1
ATOM 536 C CA . SER A 1 70 ? -14.242 2.866 20.988 1.00 86.31 70 SER A CA 1
ATOM 537 C C . SER A 1 70 ? -15.453 3.343 21.791 1.00 86.31 70 SER A C 1
ATOM 539 O O . SER A 1 70 ? -15.746 2.810 22.868 1.00 86.31 70 SER A O 1
ATOM 541 N N . LYS A 1 71 ? -16.216 4.309 21.264 1.00 86.94 71 LYS A N 1
ATOM 542 C CA . LYS A 1 71 ? -17.466 4.779 21.884 1.00 86.94 71 LYS A CA 1
ATOM 543 C C . LYS A 1 71 ? -18.520 3.677 21.945 1.00 86.94 71 LYS A C 1
ATOM 545 O O . LYS A 1 71 ? -19.145 3.485 22.991 1.00 86.94 71 LYS A O 1
ATOM 550 N N . ALA A 1 72 ? -18.709 2.942 20.850 1.00 86.31 72 ALA A N 1
ATOM 551 C CA . ALA A 1 72 ? -19.672 1.848 20.782 1.00 86.31 72 ALA A CA 1
ATOM 552 C C . ALA A 1 72 ? -19.327 0.722 21.771 1.00 86.31 72 ALA A C 1
ATOM 554 O O . ALA A 1 72 ? -20.199 0.263 22.515 1.00 86.31 72 ALA A O 1
ATOM 555 N N . ALA A 1 73 ? -18.054 0.326 21.840 1.00 83.06 73 ALA A N 1
ATOM 556 C CA . ALA A 1 73 ? -17.570 -0.678 22.781 1.00 83.06 73 ALA A CA 1
ATOM 557 C C . ALA A 1 73 ? -17.700 -0.216 24.237 1.00 83.06 73 ALA A C 1
ATOM 559 O O . ALA A 1 73 ? -18.174 -0.981 25.075 1.00 83.06 73 ALA A O 1
ATOM 560 N N . THR A 1 74 ? -17.376 1.048 24.534 1.00 84.31 74 THR A N 1
ATOM 561 C CA . THR A 1 74 ? -17.548 1.625 25.878 1.00 84.31 74 THR A CA 1
ATOM 562 C C . THR A 1 74 ? -19.005 1.563 26.324 1.00 84.31 74 THR A C 1
ATOM 564 O O . THR A 1 74 ? -19.288 1.174 27.456 1.00 84.31 74 THR A O 1
ATOM 567 N N . LYS A 1 75 ? -19.942 1.901 25.429 1.00 84.19 75 LYS A N 1
ATOM 568 C CA . LYS A 1 75 ? -21.380 1.882 25.723 1.00 84.19 75 LYS A CA 1
ATOM 569 C C . LYS A 1 75 ? -21.904 0.471 26.015 1.00 84.19 75 LYS A C 1
ATOM 571 O O . LYS A 1 75 ? -22.786 0.329 26.855 1.00 84.19 75 LYS A O 1
ATOM 576 N N . ARG A 1 76 ? -21.395 -0.553 25.320 1.00 82.44 76 ARG A N 1
ATOM 577 C CA . ARG A 1 76 ? -21.853 -1.949 25.469 1.00 82.44 76 ARG A CA 1
ATOM 578 C C . ARG A 1 76 ? -21.161 -2.691 26.615 1.00 82.44 76 ARG A C 1
ATOM 580 O O . ARG A 1 76 ? -21.830 -3.367 27.384 1.00 82.44 76 ARG A O 1
ATOM 587 N N . ASN A 1 77 ? -19.841 -2.545 26.729 1.00 77.62 77 ASN A N 1
ATOM 588 C CA . ASN A 1 77 ? -18.976 -3.420 27.531 1.00 77.62 77 ASN A CA 1
ATOM 589 C C . ASN A 1 77 ? -18.125 -2.659 28.572 1.00 77.62 77 ASN A C 1
ATOM 591 O O . ASN A 1 77 ? -17.315 -3.260 29.278 1.00 77.62 77 ASN A O 1
ATOM 595 N N . GLY A 1 78 ? -18.294 -1.336 28.684 1.00 74.19 78 GLY A N 1
ATOM 596 C CA . GLY A 1 78 ? -17.557 -0.478 29.613 1.00 74.19 78 GLY A CA 1
ATOM 597 C C . GLY A 1 78 ? -16.160 -0.066 29.128 1.00 74.19 78 GLY A C 1
ATOM 598 O O . GLY A 1 78 ? -15.614 -0.597 28.164 1.00 74.19 78 GLY A O 1
ATOM 599 N N . ILE A 1 79 ? -15.552 0.898 29.830 1.00 65.69 79 ILE A N 1
ATOM 600 C CA . ILE A 1 79 ? -14.301 1.580 29.426 1.00 65.69 79 ILE A CA 1
ATOM 601 C C . ILE A 1 79 ? -13.123 0.607 29.244 1.00 65.69 79 ILE A C 1
ATOM 603 O O . ILE A 1 79 ? -12.300 0.786 28.349 1.00 65.69 79 ILE A O 1
ATOM 607 N N . LYS A 1 80 ? -13.044 -0.457 30.058 1.00 66.88 80 LYS A N 1
ATOM 608 C CA . LYS A 1 80 ? -11.963 -1.454 29.959 1.00 66.88 80 LYS A CA 1
ATOM 609 C C . LYS A 1 80 ? -11.953 -2.180 28.610 1.00 66.88 80 LYS A C 1
ATOM 611 O O . LYS A 1 80 ? -10.875 -2.499 28.127 1.00 66.88 80 LYS A O 1
ATOM 616 N N . ALA A 1 81 ? -13.122 -2.395 28.004 1.00 64.81 81 ALA A N 1
ATOM 617 C CA . ALA A 1 81 ? -13.248 -3.066 26.713 1.00 64.81 81 ALA A CA 1
ATOM 618 C C . ALA A 1 81 ? -12.846 -2.176 25.524 1.00 64.81 81 ALA A C 1
ATOM 620 O O . ALA A 1 81 ? -12.580 -2.694 24.447 1.00 64.81 81 ALA A O 1
ATOM 621 N N . ALA A 1 82 ? -12.787 -0.852 25.709 1.00 70.00 82 ALA A N 1
ATOM 622 C CA . ALA A 1 82 ? -12.442 0.098 24.650 1.00 70.00 82 ALA A CA 1
ATOM 623 C C . ALA A 1 82 ? -10.972 0.548 24.663 1.00 70.00 82 ALA A C 1
ATOM 625 O O . ALA A 1 82 ? -10.532 1.224 23.738 1.00 70.00 82 ALA A O 1
ATOM 626 N N . LYS A 1 83 ? -10.207 0.182 25.702 1.00 69.75 83 LYS A N 1
ATOM 627 C CA . LYS A 1 83 ? -8.885 0.758 25.992 1.00 69.75 83 LYS A CA 1
ATOM 628 C C . LYS A 1 83 ? -7.861 0.599 24.857 1.00 69.75 83 LYS A C 1
ATOM 630 O O . LYS A 1 83 ? -7.019 1.476 24.718 1.00 69.75 83 LYS A O 1
ATOM 635 N N . ASN A 1 84 ? -7.942 -0.468 24.060 1.00 76.06 84 ASN A N 1
ATOM 636 C CA . ASN A 1 84 ? -7.005 -0.720 22.957 1.00 76.06 84 ASN A CA 1
ATOM 637 C C . ASN A 1 84 ? -7.712 -0.922 21.608 1.00 76.06 84 ASN A C 1
ATOM 639 O O . ASN A 1 84 ? -7.247 -1.681 20.764 1.00 76.06 84 ASN A O 1
ATOM 643 N N . ILE A 1 85 ? -8.863 -0.278 21.404 1.00 79.94 85 ILE A N 1
ATOM 644 C CA . ILE A 1 85 ? -9.514 -0.265 20.084 1.00 79.94 85 ILE A CA 1
ATOM 645 C C . ILE A 1 85 ? -8.800 0.687 19.120 1.00 79.94 85 ILE A C 1
ATOM 647 O O . ILE A 1 85 ? -8.801 0.437 17.922 1.00 79.94 85 ILE A O 1
ATOM 651 N N . ALA A 1 86 ? -8.189 1.752 19.638 1.00 84.81 86 ALA A N 1
ATOM 652 C CA . ALA A 1 86 ? -7.331 2.661 18.887 1.00 84.81 86 ALA A CA 1
ATOM 653 C C . ALA A 1 86 ? -5.845 2.321 19.126 1.00 84.81 86 ALA A C 1
ATOM 655 O O . ALA A 1 86 ? -5.517 1.803 20.203 1.00 84.81 86 ALA A O 1
ATOM 656 N N . PRO A 1 87 ? -4.951 2.632 18.169 1.00 88.88 87 PRO A N 1
ATOM 657 C CA . PRO A 1 87 ? -3.523 2.393 18.327 1.00 88.88 87 PRO A CA 1
ATOM 658 C C . PRO A 1 87 ? -2.924 3.299 19.404 1.00 88.88 87 PRO A C 1
ATOM 660 O O . PRO A 1 87 ? -3.332 4.448 19.580 1.00 88.88 87 PRO A O 1
ATOM 663 N N . THR A 1 88 ? -1.898 2.806 20.096 1.00 86.12 88 THR A N 1
ATOM 664 C CA . THR A 1 88 ? -1.124 3.607 21.057 1.00 86.12 88 THR A CA 1
ATOM 665 C C . THR A 1 88 ? -0.101 4.519 20.386 1.00 86.12 88 THR A C 1
ATOM 667 O O . THR A 1 88 ? 0.306 5.518 20.978 1.00 86.12 88 THR A O 1
ATOM 670 N N . ALA A 1 89 ? 0.314 4.182 19.165 1.00 90.31 89 ALA A N 1
ATOM 671 C CA . ALA A 1 89 ? 1.228 4.971 18.351 1.00 90.31 89 ALA A CA 1
ATOM 672 C C . ALA A 1 89 ? 0.872 4.830 16.868 1.00 90.31 89 ALA A C 1
ATOM 674 O O . ALA A 1 89 ? 0.486 3.750 16.415 1.00 90.31 89 ALA A O 1
ATOM 675 N N . VAL A 1 90 ? 1.011 5.928 16.132 1.00 96.06 90 VAL A N 1
ATOM 676 C CA . VAL A 1 90 ? 0.873 5.986 14.676 1.00 96.06 90 VAL A CA 1
ATOM 677 C C . VAL A 1 90 ? 2.236 6.324 14.082 1.00 96.06 90 VAL A C 1
ATOM 679 O O . VAL A 1 90 ? 2.883 7.275 14.519 1.00 96.06 90 VAL A O 1
ATOM 682 N N . HIS A 1 91 ? 2.667 5.556 13.090 1.00 97.19 91 HIS A N 1
ATOM 683 C CA . HIS A 1 91 ? 3.943 5.718 12.408 1.00 97.19 91 HIS A CA 1
ATOM 684 C C . HIS A 1 91 ? 3.710 5.937 10.915 1.00 97.19 91 HIS A C 1
ATOM 686 O O . HIS A 1 91 ? 3.109 5.103 10.249 1.00 97.19 91 HIS A O 1
ATOM 692 N N . LEU A 1 92 ? 4.199 7.050 10.388 1.00 98.19 92 LEU A N 1
ATOM 693 C CA . LEU A 1 92 ? 4.053 7.423 8.987 1.00 98.19 92 LEU A CA 1
ATOM 694 C C . LEU A 1 92 ? 5.408 7.335 8.296 1.00 98.19 92 LEU A C 1
ATOM 696 O O . LEU A 1 92 ? 6.368 7.962 8.749 1.00 98.19 92 LEU A O 1
ATOM 700 N N . LEU A 1 93 ? 5.495 6.545 7.227 1.00 97.38 93 LEU A N 1
ATOM 701 C CA . LEU A 1 93 ? 6.690 6.460 6.390 1.00 97.38 93 LEU A CA 1
ATOM 702 C C . LEU A 1 93 ? 6.534 7.462 5.244 1.00 97.38 93 LEU A C 1
ATOM 704 O O . LEU A 1 93 ? 5.767 7.232 4.312 1.00 97.38 93 LEU A O 1
ATOM 708 N N . GLU A 1 94 ? 7.217 8.597 5.355 1.00 96.38 94 GLU A N 1
ATOM 709 C CA . GLU A 1 94 ? 7.074 9.737 4.447 1.00 96.38 94 GLU A CA 1
ATOM 710 C C . GLU A 1 94 ? 8.407 10.469 4.347 1.00 96.38 94 GLU A C 1
ATOM 712 O O . GLU A 1 94 ? 8.887 11.010 5.342 1.00 96.38 94 GLU A O 1
ATOM 717 N N . THR A 1 95 ? 8.997 10.534 3.160 1.00 93.88 95 THR A N 1
ATOM 718 C CA . THR A 1 95 ? 10.298 11.182 2.946 1.00 93.88 95 THR A CA 1
ATOM 719 C C . THR A 1 95 ? 10.172 12.676 2.652 1.00 93.88 95 THR A C 1
ATOM 721 O O . THR A 1 95 ? 11.107 13.428 2.925 1.00 93.88 95 THR A O 1
ATOM 724 N N . SER A 1 96 ? 9.029 13.136 2.133 1.00 93.56 96 SER A N 1
ATOM 725 C CA . SER A 1 96 ? 8.799 14.524 1.740 1.00 93.56 96 SER A CA 1
ATOM 726 C C . SER A 1 96 ? 8.431 15.401 2.941 1.00 93.56 96 SER A C 1
ATOM 728 O O . SER A 1 96 ? 7.339 15.262 3.501 1.00 93.56 96 SER A O 1
ATOM 730 N N . PRO A 1 97 ? 9.261 16.401 3.303 1.00 91.62 97 PRO A N 1
ATOM 731 C CA . PRO A 1 97 ? 8.940 17.311 4.401 1.00 91.62 97 PRO A CA 1
ATOM 732 C C . PRO A 1 97 ? 7.651 18.107 4.164 1.00 91.62 97 PRO A C 1
ATOM 734 O O . PRO A 1 97 ? 6.952 18.438 5.118 1.00 91.62 97 PRO A O 1
ATOM 737 N N . GLN A 1 98 ? 7.321 18.404 2.902 1.00 92.31 98 GLN A N 1
ATOM 738 C CA . GLN A 1 98 ? 6.093 19.133 2.580 1.00 92.31 98 GLN A CA 1
ATOM 739 C C . GLN A 1 98 ? 4.857 18.266 2.787 1.00 92.31 98 GLN A C 1
ATOM 741 O O . GLN A 1 98 ? 3.870 18.738 3.348 1.00 92.31 98 GLN A O 1
ATOM 746 N N . MET A 1 99 ? 4.930 16.983 2.426 1.00 94.31 99 MET A N 1
ATOM 747 C CA . MET A 1 99 ? 3.829 16.056 2.672 1.00 94.31 99 MET A CA 1
ATOM 748 C C . MET A 1 99 ? 3.609 15.825 4.168 1.00 94.31 99 MET A C 1
ATOM 750 O O . MET A 1 99 ? 2.460 15.823 4.598 1.00 94.31 99 MET A O 1
ATOM 754 N N . ARG A 1 100 ? 4.666 15.786 4.996 1.00 95.12 100 ARG A N 1
ATOM 755 C CA . ARG A 1 100 ? 4.513 15.753 6.468 1.00 95.12 100 ARG A CA 1
ATOM 756 C C . ARG A 1 100 ? 3.725 16.945 7.007 1.00 95.12 100 ARG A C 1
ATOM 758 O O . ARG A 1 100 ? 2.855 16.773 7.860 1.00 95.12 100 ARG A O 1
ATOM 765 N N . ILE A 1 101 ? 3.986 18.149 6.486 1.00 93.94 101 ILE A N 1
ATOM 766 C CA . ILE A 1 101 ? 3.238 19.361 6.860 1.00 93.94 101 ILE A CA 1
ATOM 767 C C . ILE A 1 101 ? 1.769 19.232 6.446 1.00 93.94 101 ILE A C 1
ATOM 769 O O . ILE A 1 101 ? 0.890 19.510 7.262 1.00 93.94 101 ILE A O 1
ATOM 773 N N . VAL A 1 102 ? 1.494 18.785 5.216 1.00 95.56 102 VAL A N 1
ATOM 774 C CA . VAL A 1 102 ? 0.122 18.562 4.726 1.00 95.56 102 VAL A CA 1
ATOM 775 C C . VAL A 1 102 ? -0.608 17.538 5.600 1.00 95.56 102 VAL A C 1
ATOM 777 O O . VAL A 1 102 ? -1.715 17.806 6.055 1.00 95.56 102 VAL A O 1
ATOM 780 N N . GLN A 1 103 ? 0.027 16.408 5.916 1.00 96.44 103 GLN A N 1
ATOM 781 C CA . GLN A 1 103 ? -0.526 15.357 6.779 1.00 96.44 103 GLN A CA 1
ATOM 782 C C . GLN A 1 103 ? -0.841 15.886 8.179 1.00 96.44 103 GLN A C 1
ATOM 784 O O . GLN A 1 103 ? -1.931 15.656 8.706 1.00 96.44 103 GLN A O 1
ATOM 789 N N . GLN A 1 104 ? 0.090 16.636 8.776 1.00 95.31 104 GLN A N 1
ATOM 790 C CA . GLN A 1 104 ? -0.123 17.276 10.068 1.00 95.31 104 GLN A CA 1
ATOM 791 C C . GLN A 1 104 ? -1.339 18.212 10.034 1.00 95.31 104 GLN A C 1
ATOM 793 O O . GLN A 1 104 ? -2.190 18.142 10.921 1.00 95.31 104 GLN A O 1
ATOM 798 N N . GLN A 1 105 ? -1.435 19.071 9.017 1.00 95.00 105 GLN A N 1
ATOM 799 C CA . GLN A 1 105 ? -2.545 20.013 8.866 1.00 95.00 105 GLN A CA 1
ATOM 800 C C . GLN A 1 105 ? -3.885 19.297 8.671 1.00 95.00 105 GLN A C 1
ATOM 802 O O . GLN A 1 105 ? -4.869 19.688 9.300 1.00 95.00 105 GLN A O 1
ATOM 807 N N . SER A 1 106 ? -3.930 18.239 7.856 1.00 95.50 106 SER A N 1
ATOM 808 C CA . SER A 1 106 ? -5.127 17.410 7.673 1.00 95.50 106 SER A CA 1
ATOM 809 C C . SER A 1 106 ? -5.593 16.816 9.003 1.00 95.50 106 SER A C 1
ATOM 811 O O . SER A 1 106 ? -6.755 16.969 9.373 1.00 95.50 106 SER A O 1
ATOM 813 N N . LEU A 1 107 ? -4.685 16.221 9.783 1.00 94.81 107 LEU A N 1
ATOM 814 C CA . LEU A 1 107 ? -5.017 15.636 11.086 1.00 94.81 107 LEU A CA 1
ATOM 815 C C . LEU A 1 107 ? -5.504 16.688 12.093 1.00 94.81 107 LEU A C 1
ATOM 817 O O . LEU A 1 107 ? -6.521 16.492 12.763 1.00 94.81 107 LEU A O 1
ATOM 821 N N . GLU A 1 108 ? -4.810 17.823 12.195 1.00 94.56 108 GLU A N 1
ATOM 822 C CA . GLU A 1 108 ? -5.211 18.929 13.072 1.00 94.56 108 GLU A CA 1
ATOM 823 C C . GLU A 1 108 ? -6.609 19.453 12.710 1.00 94.56 108 GLU A C 1
ATOM 825 O O . GLU A 1 108 ? -7.444 19.639 13.601 1.00 94.56 108 GLU A O 1
ATOM 830 N N . ARG A 1 109 ? -6.882 19.633 11.411 1.00 94.88 109 ARG A N 1
ATOM 831 C CA . ARG A 1 109 ? -8.172 20.097 10.883 1.00 94.88 109 ARG A CA 1
ATOM 832 C C . ARG A 1 109 ? -9.297 19.104 11.164 1.00 94.88 109 ARG A C 1
ATOM 834 O O . ARG A 1 109 ? -10.356 19.498 11.648 1.00 94.88 109 ARG A O 1
ATOM 841 N N . ASP A 1 110 ? -9.070 17.831 10.858 1.00 94.50 110 ASP A N 1
ATOM 842 C CA . ASP A 1 110 ? -10.151 16.860 10.686 1.00 94.50 110 ASP A CA 1
ATOM 843 C C . ASP A 1 110 ? -10.418 15.988 11.912 1.00 94.50 110 ASP A C 1
ATOM 845 O O . ASP A 1 110 ? -11.523 15.441 12.038 1.00 94.50 110 ASP A O 1
ATOM 849 N N . VAL A 1 111 ? -9.431 15.846 12.803 1.00 92.69 111 VAL A N 1
ATOM 850 C CA . VAL A 1 111 ? -9.541 15.031 14.024 1.00 92.69 111 VAL A CA 1
ATOM 851 C C . VAL A 1 111 ? -9.029 15.728 15.291 1.00 92.69 111 VAL A C 1
ATOM 853 O O . VAL A 1 111 ? -9.240 15.209 16.390 1.00 92.69 111 VAL A O 1
ATOM 856 N N . GLY A 1 112 ? -8.446 16.930 15.204 1.00 89.19 112 GLY A N 1
ATOM 857 C CA . GLY A 1 112 ? -7.964 17.686 16.374 1.00 89.19 112 GLY A CA 1
ATOM 858 C C . GLY A 1 112 ? -9.068 18.129 17.350 1.00 89.19 112 GLY A C 1
ATOM 859 O O . GLY A 1 112 ? -8.831 18.382 18.536 1.00 89.19 112 GLY A O 1
ATOM 860 N N . ASN A 1 113 ? -10.328 18.178 16.910 1.00 89.12 113 ASN A N 1
ATOM 861 C CA . ASN A 1 113 ? -11.472 18.364 17.808 1.00 89.12 113 ASN A CA 1
ATOM 862 C C . ASN A 1 113 ? -11.804 17.096 18.621 1.00 89.12 113 ASN A C 1
ATOM 864 O O . ASN A 1 113 ? -12.377 17.217 19.704 1.00 89.12 113 ASN A O 1
ATOM 868 N N . LEU A 1 114 ? -11.417 15.910 18.145 1.00 87.12 114 LEU A N 1
ATOM 869 C CA . LEU A 1 114 ? -11.692 14.615 18.775 1.00 87.12 114 LEU A CA 1
ATOM 870 C C . LEU A 1 114 ? -10.538 14.125 19.660 1.00 87.12 114 LEU A C 1
ATOM 872 O O . LEU A 1 114 ? -10.805 13.500 20.687 1.00 87.12 114 LEU A O 1
ATOM 876 N N . PHE A 1 115 ? -9.292 14.443 19.297 1.00 85.75 115 PHE A N 1
ATOM 877 C CA . PHE A 1 115 ? -8.079 13.941 19.947 1.00 85.75 115 PHE A CA 1
ATOM 878 C C . PHE A 1 115 ? -7.120 15.065 20.359 1.00 85.75 115 PHE A C 1
ATOM 880 O O . PHE A 1 115 ? -7.064 16.109 19.713 1.00 85.75 115 PHE A O 1
ATOM 887 N N . ASP A 1 116 ? -6.353 14.835 21.427 1.00 87.44 116 ASP A N 1
ATOM 888 C CA . ASP A 1 116 ? -5.160 15.629 21.745 1.00 87.44 116 ASP A CA 1
ATOM 889 C C . ASP A 1 116 ? -3.991 15.040 20.913 1.00 87.44 116 ASP A C 1
ATOM 891 O O . ASP A 1 116 ? -3.581 13.893 21.119 1.00 87.44 116 ASP A O 1
ATOM 895 N N . LEU A 1 117 ? -3.494 15.784 19.917 1.00 90.19 117 LEU A N 1
ATOM 896 C CA . LEU A 1 117 ? -2.514 15.277 18.945 1.00 90.19 117 LEU A CA 1
ATOM 897 C C . LEU A 1 117 ? -1.083 15.657 19.344 1.00 90.19 117 LEU A C 1
ATOM 899 O O . LEU A 1 117 ? -0.779 16.819 19.641 1.00 90.19 117 LEU A O 1
ATOM 903 N N . LYS A 1 118 ? -0.188 14.667 19.316 1.00 92.31 118 LYS A N 1
ATOM 904 C CA . LYS A 1 118 ? 1.248 14.851 19.531 1.00 92.31 118 LYS A CA 1
ATOM 905 C C . LYS A 1 118 ? 2.019 14.411 18.296 1.00 92.31 118 LYS A C 1
ATOM 907 O O . LYS A 1 118 ? 1.935 13.260 17.889 1.00 92.31 118 LYS A O 1
ATOM 912 N N . PHE A 1 119 ? 2.827 15.318 17.773 1.00 92.25 119 PHE A N 1
ATOM 913 C CA . PHE A 1 119 ? 3.639 15.128 16.582 1.00 92.25 119 PHE A CA 1
ATOM 914 C C . PHE A 1 119 ? 5.111 15.030 16.975 1.00 92.25 119 PHE A C 1
ATOM 916 O O . PHE A 1 119 ? 5.623 15.894 17.697 1.00 92.25 119 PHE A O 1
ATOM 923 N N . VAL A 1 120 ? 5.774 13.963 16.533 1.00 89.38 120 VAL A N 1
ATOM 924 C CA . VAL A 1 120 ? 7.184 13.688 16.817 1.00 89.38 120 VAL A CA 1
ATOM 925 C C . VAL A 1 120 ? 7.933 13.532 15.502 1.00 89.38 120 VAL A C 1
ATOM 927 O O . VAL A 1 120 ? 7.692 12.600 14.737 1.00 89.38 120 VAL A O 1
ATOM 930 N N . GLU A 1 121 ? 8.857 14.455 15.261 1.00 78.06 121 GLU A N 1
ATOM 931 C CA . GLU A 1 121 ? 9.777 14.389 14.127 1.00 78.06 121 GLU A CA 1
ATOM 932 C C . GLU A 1 121 ? 11.087 13.714 14.556 1.00 78.06 121 GLU A C 1
ATOM 934 O O . GLU A 1 121 ? 11.599 14.012 15.649 1.00 78.06 121 GLU A O 1
ATOM 939 N N . PRO A 1 122 ? 11.670 12.848 13.708 1.00 66.88 122 PRO A N 1
ATOM 940 C CA . PRO A 1 122 ? 12.924 12.193 14.012 1.00 66.88 122 PRO A CA 1
ATOM 941 C C . PRO A 1 122 ? 14.047 13.224 14.163 1.00 66.88 122 PRO A C 1
ATOM 943 O O . PRO A 1 122 ? 14.123 14.251 13.479 1.00 66.88 122 PRO A O 1
ATOM 946 N N . ALA A 1 123 ? 14.938 12.936 15.106 1.00 56.56 123 ALA A N 1
ATOM 947 C CA . ALA A 1 123 ? 16.122 13.721 15.403 1.00 56.56 123 ALA A CA 1
ATOM 948 C C . ALA A 1 123 ? 17.071 13.768 14.184 1.00 56.56 123 ALA A C 1
ATOM 950 O O . ALA A 1 123 ? 17.914 12.894 14.016 1.00 56.56 123 ALA A O 1
ATOM 951 N N . GLY A 1 124 ? 16.941 14.783 13.320 1.00 48.00 124 GLY A N 1
ATOM 952 C CA . GLY A 1 124 ? 17.824 14.939 12.153 1.00 48.00 124 GLY A CA 1
ATOM 953 C C . GLY A 1 124 ? 17.311 15.820 11.013 1.00 48.00 124 GLY A C 1
ATOM 954 O O . GLY A 1 124 ? 18.120 16.309 10.227 1.00 48.00 124 GLY A O 1
ATOM 955 N N . VAL A 1 125 ? 16.009 16.110 10.933 1.00 39.41 125 VAL A N 1
ATOM 956 C CA . VAL A 1 125 ? 15.476 16.957 9.852 1.00 39.41 125 VAL A CA 1
ATOM 957 C C . VAL A 1 125 ? 15.514 18.426 10.278 1.00 39.41 125 VAL A C 1
ATOM 959 O O . VAL A 1 125 ? 14.628 18.962 10.955 1.00 39.41 125 VAL A O 1
ATOM 962 N N . ALA A 1 126 ? 16.598 19.108 9.913 1.00 35.00 126 ALA A N 1
ATOM 963 C CA . ALA A 1 126 ? 16.660 20.559 9.977 1.00 35.00 126 ALA A CA 1
ATOM 964 C C . ALA A 1 126 ? 15.633 21.147 8.995 1.00 35.00 126 ALA A C 1
ATOM 966 O O . ALA A 1 126 ? 15.933 21.362 7.825 1.00 35.00 126 ALA A O 1
ATOM 967 N N . SER A 1 127 ? 14.420 21.436 9.475 1.00 36.09 127 SER A N 1
ATOM 968 C CA . SER A 1 127 ? 13.544 22.394 8.804 1.00 36.09 127 SER A CA 1
ATOM 969 C C . SER A 1 127 ? 14.281 23.734 8.732 1.00 36.09 127 SER A C 1
ATOM 971 O O . SER A 1 127 ? 14.401 24.449 9.731 1.00 36.09 127 SER A O 1
ATOM 973 N N . LYS A 1 128 ? 14.823 24.060 7.557 1.00 34.03 128 LYS A N 1
ATOM 974 C CA . LYS A 1 128 ? 15.194 25.429 7.205 1.00 34.03 128 LYS A CA 1
ATOM 975 C C . LYS A 1 128 ? 13.914 26.191 6.866 1.00 34.03 128 LYS A C 1
ATOM 977 O O . LYS A 1 128 ? 13.657 26.512 5.714 1.00 34.03 128 LYS A O 1
ATOM 982 N N . THR A 1 129 ? 13.120 26.492 7.882 1.00 32.75 129 THR A N 1
ATOM 983 C CA . THR A 1 129 ? 12.129 27.567 7.823 1.00 32.75 129 THR A CA 1
ATOM 984 C C . THR A 1 129 ? 12.436 28.544 8.944 1.00 32.75 129 THR A C 1
ATOM 986 O O . THR A 1 129 ? 11.885 28.451 10.037 1.00 32.75 129 THR A O 1
ATOM 989 N N . ALA A 1 130 ? 13.372 29.447 8.672 1.00 30.39 130 ALA A N 1
ATOM 990 C CA . ALA A 1 130 ? 13.478 30.741 9.329 1.00 30.39 130 ALA A CA 1
ATOM 991 C C . ALA A 1 130 ? 14.286 31.657 8.405 1.00 30.39 130 ALA A C 1
A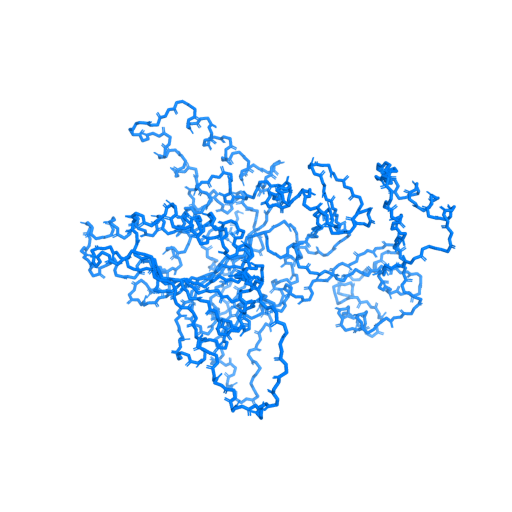TOM 993 O O . ALA A 1 130 ? 15.493 31.507 8.232 1.00 30.39 130 ALA A O 1
ATOM 994 N N . THR A 1 131 ? 13.571 32.564 7.754 1.00 35.88 131 THR A N 1
ATOM 995 C CA . THR A 1 131 ? 14.097 33.796 7.180 1.00 35.88 131 THR A CA 1
ATOM 996 C C . THR A 1 131 ? 14.818 34.591 8.265 1.00 35.88 131 THR A C 1
ATOM 998 O O . THR A 1 131 ? 14.161 35.257 9.058 1.00 35.88 131 THR A O 1
ATOM 1001 N N . GLU A 1 132 ? 16.147 34.561 8.286 1.00 28.70 132 GLU A N 1
ATOM 1002 C CA . GLU A 1 132 ? 16.945 35.591 8.951 1.00 28.70 132 GLU A CA 1
ATOM 1003 C C . GLU A 1 132 ? 18.094 36.000 8.031 1.00 28.70 132 GLU A C 1
ATOM 1005 O O . GLU A 1 132 ? 19.055 35.269 7.796 1.00 28.70 132 GLU A O 1
ATOM 1010 N N . ALA A 1 133 ? 17.947 37.194 7.466 1.00 32.16 133 ALA A N 1
ATOM 1011 C CA . ALA A 1 133 ? 19.051 37.953 6.925 1.00 32.16 133 ALA A CA 1
ATOM 1012 C C . ALA A 1 133 ? 19.879 38.490 8.101 1.00 32.16 133 ALA A C 1
ATOM 1014 O O . ALA A 1 133 ? 19.390 39.338 8.842 1.00 32.16 133 ALA A O 1
ATOM 1015 N N . SER A 1 134 ? 21.132 38.059 8.250 1.00 30.61 134 SER A N 1
ATOM 1016 C CA . SER A 1 134 ? 22.141 38.870 8.941 1.00 30.61 134 SER A CA 1
ATOM 1017 C C . SER A 1 134 ? 23.563 38.495 8.517 1.00 30.61 134 SER A C 1
ATOM 1019 O O . SER A 1 134 ? 24.069 37.429 8.851 1.00 30.61 134 SER A O 1
ATOM 1021 N N . THR A 1 135 ? 24.150 39.409 7.747 1.00 29.09 135 THR A N 1
ATOM 1022 C CA . THR A 1 135 ? 25.548 39.877 7.743 1.00 29.09 135 THR A CA 1
ATOM 1023 C C . THR A 1 135 ? 26.646 38.986 8.335 1.00 29.09 135 THR A C 1
ATOM 1025 O O . THR A 1 135 ? 26.709 38.772 9.545 1.00 29.09 135 THR A O 1
ATOM 1028 N N . ASP A 1 136 ? 27.590 38.637 7.459 1.00 31.02 136 ASP A N 1
ATOM 1029 C CA . ASP A 1 136 ? 28.977 38.277 7.762 1.00 31.02 136 ASP A CA 1
ATOM 1030 C C . ASP A 1 136 ? 29.624 39.208 8.795 1.00 31.02 136 ASP A C 1
ATOM 1032 O O . ASP A 1 136 ? 29.644 40.423 8.602 1.00 31.02 136 ASP A O 1
ATOM 1036 N N . THR A 1 137 ? 30.262 38.614 9.807 1.00 32.06 137 THR A N 1
ATOM 1037 C CA . THR A 1 137 ? 31.618 38.989 10.243 1.00 32.06 137 THR A CA 1
ATOM 1038 C C . THR A 1 137 ? 32.302 37.800 10.933 1.00 32.06 137 THR A C 1
ATOM 1040 O O . THR A 1 137 ? 31.681 37.101 11.732 1.00 32.06 137 THR A O 1
ATOM 1043 N N . ASP A 1 138 ? 33.585 37.626 10.609 1.00 32.72 138 ASP A N 1
ATOM 1044 C CA . ASP A 1 138 ? 34.588 36.676 11.111 1.00 32.72 138 ASP A CA 1
ATOM 1045 C C . ASP A 1 138 ? 34.589 36.343 12.614 1.00 32.72 138 ASP A C 1
ATOM 1047 O O . ASP A 1 138 ? 34.361 37.193 13.477 1.00 32.72 138 ASP A O 1
ATOM 1051 N N . GLY A 1 139 ? 35.040 35.120 12.924 1.00 31.41 139 GLY A N 1
ATOM 1052 C CA . GLY A 1 139 ? 35.618 34.794 14.228 1.00 31.41 139 GLY A CA 1
ATOM 1053 C C . GLY A 1 139 ? 35.750 33.298 14.515 1.00 31.41 139 GLY A C 1
ATOM 1054 O O . GLY A 1 139 ? 34.789 32.663 14.946 1.00 31.41 139 GLY A O 1
ATOM 1055 N N . ASP A 1 140 ? 36.967 32.772 14.351 1.00 37.31 140 ASP A N 1
ATOM 1056 C CA . ASP A 1 140 ? 37.443 31.454 14.795 1.00 37.31 140 ASP A CA 1
ATOM 1057 C C . ASP A 1 140 ? 36.850 30.996 16.141 1.00 37.31 140 ASP A C 1
ATOM 1059 O O . ASP A 1 140 ? 37.176 31.536 17.205 1.00 37.31 140 ASP A O 1
ATOM 1063 N N . LYS A 1 141 ? 36.044 29.925 16.120 1.00 32.53 141 LYS A N 1
ATOM 1064 C CA . LYS A 1 141 ? 35.759 29.102 17.305 1.00 32.53 141 LYS A CA 1
ATOM 1065 C C . LYS A 1 141 ? 35.745 27.617 16.955 1.00 32.53 141 LYS A C 1
ATOM 1067 O O . LYS A 1 141 ? 34.949 27.145 16.151 1.00 32.53 141 LYS A O 1
ATOM 1072 N N . VAL A 1 142 ? 36.631 26.898 17.639 1.00 31.14 142 VAL A N 1
ATOM 1073 C CA . VAL A 1 142 ? 36.752 25.436 17.721 1.00 31.14 142 VAL A CA 1
ATOM 1074 C C . VAL A 1 142 ? 35.368 24.775 17.878 1.00 31.14 142 VAL A C 1
ATOM 1076 O O . VAL A 1 142 ? 34.605 25.208 18.750 1.00 31.14 142 VAL A O 1
ATOM 1079 N N . PRO A 1 143 ? 35.023 23.730 17.099 1.00 33.53 143 PRO A N 1
ATOM 1080 C CA . PRO A 1 143 ? 33.721 23.085 17.214 1.00 33.53 143 PRO A CA 1
ATOM 1081 C C . PRO A 1 143 ? 33.593 22.378 18.570 1.00 33.53 143 PRO A C 1
ATOM 1083 O O . PRO A 1 143 ? 34.370 21.487 18.914 1.00 33.53 143 PRO A O 1
ATOM 1086 N N . LYS A 1 144 ? 32.594 22.796 19.356 1.00 31.48 144 LYS A N 1
ATOM 1087 C CA . LYS A 1 144 ? 32.116 22.064 20.537 1.00 31.48 144 LYS A CA 1
ATOM 1088 C C . LYS A 1 144 ? 31.552 20.710 20.099 1.00 31.48 144 LYS A C 1
ATOM 1090 O O . LYS A 1 144 ? 30.947 20.615 19.035 1.00 31.48 144 LYS A O 1
ATOM 1095 N N . ALA A 1 145 ? 31.738 19.694 20.944 1.00 32.25 145 ALA A N 1
ATOM 1096 C CA . ALA A 1 145 ? 31.165 18.360 20.780 1.00 32.25 145 ALA A CA 1
ATOM 1097 C C . ALA A 1 145 ? 29.687 18.449 20.364 1.00 32.25 145 ALA A C 1
ATOM 1099 O O . ALA A 1 145 ? 28.908 19.143 21.019 1.00 32.25 145 ALA A O 1
ATOM 1100 N N . ALA A 1 146 ? 29.339 17.782 19.262 1.00 34.16 146 ALA A N 1
ATOM 1101 C CA . ALA A 1 146 ? 27.982 17.747 18.742 1.00 34.16 146 ALA A CA 1
ATOM 1102 C C . ALA A 1 146 ? 27.039 17.197 19.821 1.00 34.16 146 ALA A C 1
ATOM 1104 O O . ALA A 1 146 ? 27.183 16.056 20.262 1.00 34.16 146 ALA A O 1
ATOM 1105 N N . GLU A 1 147 ? 26.096 18.026 20.272 1.00 37.72 147 GLU A N 1
ATOM 1106 C CA . GLU A 1 147 ? 24.968 17.554 21.066 1.00 37.72 147 GLU A CA 1
ATOM 1107 C C . GLU A 1 147 ? 24.198 16.523 20.234 1.00 37.72 147 GLU A C 1
ATOM 1109 O O . GLU A 1 147 ? 23.899 16.761 19.063 1.00 37.72 147 GLU A O 1
ATOM 1114 N N . THR A 1 148 ? 23.879 15.373 20.832 1.00 36.41 148 THR A N 1
ATOM 1115 C CA . THR A 1 148 ? 22.937 14.404 20.257 1.00 36.41 148 THR A CA 1
ATOM 1116 C C . THR A 1 148 ? 21.675 15.153 19.822 1.00 36.41 148 THR A C 1
ATOM 1118 O O . THR A 1 148 ? 21.094 15.852 20.664 1.00 36.41 148 THR A O 1
ATOM 1121 N N . PRO A 1 149 ? 21.242 15.056 18.551 1.00 43.62 149 PRO A N 1
ATOM 1122 C CA . PRO A 1 149 ? 20.072 15.794 18.104 1.00 43.62 149 PRO A CA 1
ATOM 1123 C C . PRO A 1 149 ? 18.860 15.328 18.922 1.00 43.62 149 PRO A C 1
ATOM 1125 O O . PRO A 1 149 ? 18.612 14.133 19.058 1.00 43.62 149 PRO A O 1
ATOM 1128 N N . LYS A 1 150 ? 18.143 16.271 19.538 1.00 52.22 150 LYS A N 1
ATOM 1129 C CA . LYS A 1 150 ? 16.926 15.982 20.309 1.00 52.22 150 LYS A CA 1
ATOM 1130 C C . LYS A 1 150 ? 15.728 15.937 19.360 1.00 52.22 150 LYS A C 1
ATOM 1132 O O . LYS A 1 150 ? 15.630 16.780 18.468 1.00 52.22 150 LYS A O 1
ATOM 1137 N N . GLU A 1 151 ? 14.821 14.984 19.566 1.00 61.72 151 GLU A N 1
ATOM 1138 C CA . GLU A 1 151 ? 13.542 14.916 18.844 1.00 61.72 151 GLU A CA 1
ATOM 1139 C C . GLU A 1 151 ? 12.764 16.231 19.001 1.00 61.72 151 GLU A C 1
ATOM 1141 O O . GLU A 1 151 ? 12.684 16.801 20.097 1.00 61.72 151 GLU A O 1
ATOM 1146 N N . LYS A 1 152 ? 12.176 16.721 17.905 1.00 66.50 152 LYS A N 1
ATOM 1147 C CA . LYS A 1 152 ? 11.285 17.883 17.954 1.00 66.50 152 LYS A CA 1
ATOM 1148 C C . LYS A 1 152 ? 9.873 17.389 18.229 1.00 66.50 152 LYS A C 1
ATOM 1150 O O . LYS A 1 152 ? 9.291 16.671 17.422 1.00 66.50 152 LYS A O 1
ATOM 1155 N N . ILE A 1 153 ? 9.326 17.796 19.370 1.00 69.38 153 ILE A N 1
ATOM 1156 C CA . ILE A 1 153 ? 7.968 17.449 19.783 1.00 69.38 153 ILE A CA 1
ATOM 1157 C C . ILE A 1 153 ? 7.089 18.689 19.635 1.00 69.38 153 ILE A C 1
ATOM 1159 O O . ILE A 1 153 ? 7.297 19.683 20.333 1.00 69.38 153 ILE A O 1
ATOM 1163 N N . LYS A 1 154 ? 6.078 18.617 18.767 1.00 72.94 154 LYS A N 1
ATOM 1164 C CA . LYS A 1 154 ? 5.009 19.618 18.683 1.00 72.94 154 LYS A CA 1
ATOM 1165 C C . LYS A 1 154 ? 3.733 19.007 19.259 1.00 72.94 154 LYS A C 1
ATOM 1167 O O . LYS A 1 154 ? 3.238 17.998 18.766 1.00 72.94 154 LYS A O 1
ATOM 1172 N N . VAL A 1 155 ? 3.213 19.605 20.328 1.00 65.19 155 VAL A N 1
ATOM 1173 C CA . VAL A 1 155 ? 1.946 19.196 20.957 1.00 65.19 155 VAL A CA 1
ATOM 1174 C C . VAL A 1 155 ? 0.885 20.215 20.581 1.00 65.19 155 VAL A C 1
ATOM 1176 O O . VAL A 1 155 ? 1.052 21.403 20.860 1.00 65.19 155 VAL A O 1
ATOM 1179 N N . THR A 1 156 ? -0.207 19.770 19.968 1.00 62.97 156 THR A N 1
ATOM 1180 C CA . THR A 1 156 ? -1.339 20.639 19.637 1.00 62.97 156 THR A CA 1
ATOM 1181 C C . THR A 1 156 ? -2.537 20.282 20.494 1.00 62.97 156 THR A C 1
ATOM 1183 O O . THR A 1 156 ? -3.102 19.204 20.343 1.00 62.97 156 THR A O 1
ATOM 1186 N N . GLY A 1 157 ? -2.926 21.213 21.372 1.00 56.88 157 GLY A N 1
ATOM 1187 C CA . GLY A 1 157 ? -4.076 21.065 22.262 1.00 56.88 157 GLY A CA 1
ATOM 1188 C C . GLY A 1 157 ? -3.851 19.997 23.334 1.00 56.88 157 GLY A C 1
ATOM 1189 O O . GLY A 1 157 ? -3.873 18.809 23.061 1.00 56.88 157 GLY A O 1
ATOM 1190 N N . SER A 1 158 ? -3.653 20.423 24.581 1.00 56.75 158 SER A N 1
ATOM 1191 C CA . SER A 1 158 ? -3.670 19.525 25.740 1.00 56.75 158 SER A CA 1
ATOM 1192 C C . SER A 1 158 ? -4.833 19.941 26.620 1.00 56.75 158 SER A C 1
ATOM 1194 O O . SER A 1 158 ? -4.670 20.718 27.561 1.00 56.75 158 SER A O 1
ATOM 1196 N N . SER A 1 159 ? -6.027 19.466 26.272 1.00 59.97 159 SER A N 1
ATOM 1197 C CA . SER A 1 159 ? -7.208 19.692 27.107 1.00 59.97 159 SER A CA 1
ATOM 1198 C C . SER A 1 159 ? -7.235 18.742 28.307 1.00 59.97 159 SER A C 1
ATOM 1200 O O . SER A 1 159 ? -7.894 19.039 29.302 1.00 59.97 159 SER A O 1
ATOM 1202 N N . GLY A 1 160 ? -6.546 17.592 28.220 1.00 62.22 160 GLY A N 1
ATOM 1203 C CA . GLY A 1 160 ? -6.548 16.539 29.243 1.00 62.22 160 GLY A CA 1
ATOM 1204 C C . GLY A 1 160 ? -7.864 15.756 29.327 1.00 62.22 160 GLY A C 1
ATOM 1205 O O . GLY A 1 160 ? -7.979 14.838 30.134 1.00 62.22 160 GLY A O 1
ATOM 1206 N N . HIS A 1 161 ? -8.855 16.114 28.502 1.00 69.94 161 HIS A N 1
ATOM 1207 C CA . HIS A 1 161 ? -10.183 15.494 28.459 1.00 69.94 161 HIS A CA 1
ATOM 1208 C C . HIS A 1 161 ? -10.385 14.632 27.206 1.00 69.94 161 HIS A C 1
ATOM 1210 O O . HIS A 1 161 ? -11.287 13.792 27.182 1.00 69.94 161 HIS A O 1
ATOM 1216 N N . LYS A 1 162 ? -9.571 14.834 26.162 1.00 77.62 162 LYS A N 1
ATOM 1217 C CA . LYS A 1 162 ? -9.613 14.047 24.927 1.00 77.62 162 LYS A CA 1
ATOM 1218 C C . LYS A 1 162 ? -8.627 12.875 24.998 1.00 77.62 162 LYS A C 1
ATOM 1220 O O . LYS A 1 162 ? -7.591 12.989 25.654 1.00 77.62 162 LYS A O 1
ATOM 1225 N N . PRO A 1 163 ? -8.913 11.750 24.320 1.00 80.12 163 PRO A N 1
ATOM 1226 C CA . PRO A 1 163 ? -7.903 10.724 24.085 1.00 80.12 163 PRO A CA 1
ATOM 1227 C C . PRO A 1 163 ? -6.713 11.315 23.316 1.00 80.12 163 PRO A C 1
ATOM 1229 O O . PRO A 1 163 ? -6.900 12.144 22.425 1.00 80.12 163 PRO A O 1
ATOM 1232 N N . ALA A 1 164 ? -5.499 10.890 23.663 1.00 85.00 164 ALA A N 1
ATOM 1233 C CA . ALA A 1 164 ? -4.279 11.350 23.009 1.00 85.00 164 ALA A CA 1
ATOM 1234 C C . ALA A 1 164 ? -3.816 10.354 21.939 1.00 85.00 164 ALA A C 1
ATOM 1236 O O . ALA A 1 164 ? -3.825 9.147 22.184 1.00 85.00 164 ALA A O 1
ATOM 1237 N N . ILE A 1 165 ? -3.367 10.862 20.790 1.00 86.94 165 ILE A N 1
ATOM 1238 C CA . ILE A 1 165 ? -2.700 10.073 19.744 1.00 86.94 165 ILE A CA 1
ATOM 1239 C C . ILE A 1 165 ? -1.324 10.683 19.501 1.00 86.94 165 ILE A C 1
ATOM 1241 O O . ILE A 1 165 ? -1.194 11.898 19.342 1.00 86.94 165 ILE A O 1
ATOM 1245 N N . THR A 1 166 ? -0.294 9.834 19.481 1.00 92.19 166 THR A N 1
ATOM 1246 C CA . THR A 1 166 ? 1.062 10.249 19.108 1.00 92.19 166 THR A CA 1
ATOM 1247 C C . THR A 1 166 ? 1.392 9.743 17.711 1.00 92.19 166 THR A C 1
ATOM 1249 O O . THR A 1 166 ? 1.259 8.550 17.438 1.00 92.19 166 THR A O 1
ATOM 1252 N N . ILE A 1 167 ? 1.822 10.665 16.856 1.00 95.12 167 ILE A N 1
ATOM 1253 C CA . ILE A 1 167 ? 2.185 10.453 15.462 1.00 95.12 167 ILE A CA 1
ATOM 1254 C C . ILE A 1 167 ? 3.692 10.666 15.324 1.00 95.12 167 ILE A C 1
ATOM 1256 O O . ILE A 1 167 ? 4.223 11.690 15.763 1.00 95.12 167 ILE A O 1
ATOM 1260 N N . TYR A 1 168 ? 4.360 9.693 14.715 1.00 95.62 168 TYR A N 1
ATOM 1261 C CA . TYR A 1 168 ? 5.789 9.693 14.431 1.00 95.62 168 TYR A CA 1
ATOM 1262 C C . TYR A 1 168 ? 6.004 9.613 12.926 1.00 95.62 168 TYR A C 1
ATOM 1264 O O . TYR A 1 168 ? 5.403 8.755 12.280 1.00 95.62 168 TYR A O 1
ATOM 1272 N N . TRP A 1 169 ? 6.903 10.431 12.388 1.00 96.62 169 TRP A N 1
ATOM 1273 C CA . TRP A 1 169 ? 7.364 10.274 11.009 1.00 96.62 169 TRP A CA 1
ATOM 1274 C C . TRP A 1 169 ? 8.695 9.542 10.941 1.00 96.62 169 TRP A C 1
ATOM 1276 O O . TRP A 1 169 ? 9.564 9.724 11.792 1.00 96.62 169 TRP A O 1
ATOM 1286 N N . HIS A 1 170 ? 8.861 8.745 9.892 1.00 95.06 170 HIS A N 1
ATOM 1287 C CA . HIS A 1 170 ? 10.095 8.040 9.569 1.00 95.06 170 HIS A CA 1
ATOM 1288 C C . HIS A 1 170 ? 10.373 8.157 8.072 1.00 95.06 170 HIS A C 1
ATOM 1290 O O . HIS A 1 170 ? 9.447 8.172 7.266 1.00 95.06 170 HIS A O 1
ATOM 1296 N N . ASP A 1 171 ? 11.649 8.192 7.693 1.00 93.50 171 ASP A N 1
ATOM 1297 C CA . ASP A 1 171 ? 12.041 8.217 6.275 1.00 93.50 171 ASP A CA 1
ATOM 1298 C C . ASP A 1 171 ? 11.874 6.838 5.614 1.00 93.50 171 ASP A C 1
ATOM 1300 O O . ASP A 1 171 ? 11.722 6.739 4.402 1.00 93.50 171 ASP A O 1
ATOM 1304 N N . SER A 1 172 ? 11.937 5.755 6.396 1.00 92.75 172 SER A N 1
ATOM 1305 C CA . SER A 1 172 ? 11.868 4.384 5.888 1.00 92.75 172 SER A CA 1
ATOM 1306 C C . SER A 1 172 ? 11.406 3.388 6.952 1.00 92.75 172 SER A C 1
ATOM 1308 O O . SER A 1 172 ? 11.459 3.658 8.157 1.00 92.75 172 SER A O 1
ATOM 1310 N N . ILE A 1 173 ? 11.009 2.191 6.512 1.00 92.88 173 ILE A N 1
ATOM 1311 C CA . ILE A 1 173 ? 10.670 1.077 7.410 1.00 92.88 173 ILE A CA 1
ATOM 1312 C C . ILE A 1 173 ? 11.861 0.661 8.286 1.00 92.88 173 ILE A C 1
ATOM 1314 O O . ILE A 1 173 ? 11.686 0.343 9.463 1.00 92.88 173 ILE A O 1
ATOM 1318 N N . SER A 1 174 ? 13.090 0.747 7.770 1.00 91.44 174 SER A N 1
ATOM 1319 C CA . SER A 1 174 ? 14.296 0.449 8.546 1.00 91.44 174 SER A CA 1
ATOM 1320 C C . SER A 1 174 ? 14.491 1.449 9.692 1.00 91.44 174 SER A C 1
ATOM 1322 O O . SER A 1 174 ? 14.875 1.050 10.792 1.00 91.44 174 SER A O 1
ATOM 1324 N N . MET A 1 175 ? 14.179 2.735 9.479 1.00 92.12 175 MET A N 1
ATOM 1325 C CA . MET A 1 175 ? 14.206 3.746 10.547 1.00 92.12 175 MET A CA 1
ATOM 1326 C C . MET A 1 175 ? 13.149 3.464 11.620 1.00 92.12 175 MET A C 1
ATOM 1328 O O . MET A 1 175 ? 13.458 3.546 12.809 1.00 92.12 175 MET A O 1
ATOM 1332 N N . LEU A 1 176 ? 11.946 3.031 11.227 1.00 92.81 176 LEU A N 1
ATOM 1333 C CA . LEU A 1 176 ? 10.926 2.573 12.175 1.00 92.81 176 LEU A CA 1
ATOM 1334 C C . LEU A 1 176 ? 11.421 1.374 13.003 1.00 92.81 176 LEU A C 1
ATOM 1336 O O . LEU A 1 176 ? 11.289 1.373 14.226 1.00 92.81 176 LEU A O 1
ATOM 1340 N N . GLN A 1 177 ? 12.029 0.366 12.376 1.00 90.44 177 GLN A N 1
ATOM 1341 C CA . GLN A 1 177 ? 12.575 -0.793 13.093 1.00 90.44 177 GLN A CA 1
ATOM 1342 C C . GLN A 1 177 ? 13.712 -0.402 14.054 1.00 90.44 177 GLN A C 1
ATOM 1344 O O . GLN A 1 177 ? 13.829 -0.963 15.146 1.00 90.44 177 GLN A O 1
ATOM 1349 N N . LEU A 1 178 ? 14.560 0.561 13.677 1.00 90.19 178 LEU A N 1
ATOM 1350 C CA . LEU A 1 178 ? 15.580 1.116 14.571 1.00 90.19 178 LEU A CA 1
ATOM 1351 C C . LEU A 1 178 ? 14.941 1.838 15.760 1.00 90.19 178 LEU A C 1
ATOM 1353 O O . LEU A 1 178 ? 15.344 1.599 16.899 1.00 90.19 178 LEU A O 1
ATOM 1357 N N . TRP A 1 179 ? 13.918 2.657 15.511 1.00 90.81 179 TRP A N 1
ATOM 1358 C CA . TRP A 1 179 ? 13.154 3.329 16.558 1.00 90.81 179 TRP A CA 1
ATOM 1359 C C . TRP A 1 179 ? 12.521 2.319 17.524 1.00 90.81 179 TRP A C 1
ATOM 1361 O O . TRP A 1 179 ? 12.646 2.471 18.739 1.00 90.81 179 TRP A O 1
ATOM 1371 N N . GLN A 1 180 ? 11.920 1.242 17.009 1.00 89.38 180 GLN A N 1
ATOM 1372 C CA . GLN A 1 180 ? 11.342 0.168 17.821 1.00 89.38 180 GLN A CA 1
ATOM 1373 C C . GLN A 1 180 ? 12.392 -0.481 18.729 1.00 89.38 180 GLN A C 1
ATOM 1375 O O . GLN A 1 180 ? 12.159 -0.626 19.927 1.00 89.38 180 GLN A O 1
ATOM 1380 N N . LYS A 1 181 ? 13.576 -0.803 18.187 1.00 87.94 181 LYS A N 1
ATOM 1381 C CA . LYS A 1 181 ? 14.694 -1.369 18.962 1.00 87.94 181 LYS A CA 1
ATOM 1382 C C . LYS A 1 181 ? 15.184 -0.419 20.057 1.00 87.94 181 LYS A C 1
ATOM 1384 O O . LYS A 1 181 ? 15.481 -0.868 21.157 1.00 87.94 181 LYS A O 1
ATOM 1389 N N . GLN A 1 182 ? 15.275 0.878 19.767 1.00 87.69 182 GLN A N 1
ATOM 1390 C CA . GLN A 1 182 ? 15.735 1.885 20.730 1.00 87.69 182 GLN A CA 1
ATOM 1391 C C . GLN A 1 182 ? 14.732 2.133 21.861 1.00 87.69 182 GLN A C 1
ATOM 1393 O O . GLN A 1 182 ? 15.137 2.436 22.980 1.00 87.69 182 GLN A O 1
ATOM 1398 N N . ASN A 1 183 ? 13.438 1.993 21.574 1.00 85.69 183 ASN A N 1
ATOM 1399 C CA . ASN A 1 183 ? 12.357 2.231 22.529 1.00 85.69 183 ASN A CA 1
ATOM 1400 C C . ASN A 1 183 ? 11.830 0.942 23.184 1.00 85.69 183 ASN A C 1
ATOM 1402 O O . ASN A 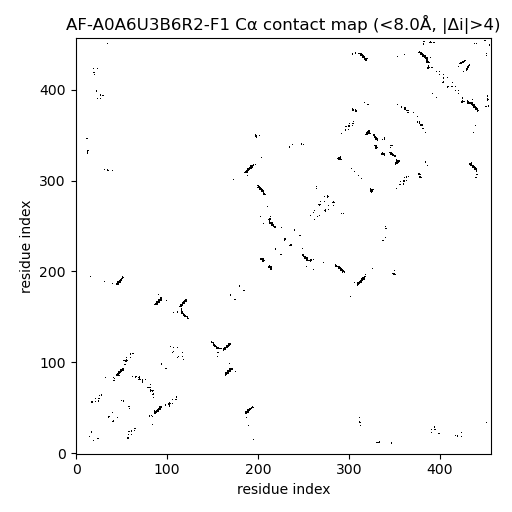1 183 ? 10.811 0.996 23.868 1.00 85.69 183 ASN A O 1
ATOM 1406 N N . ASP A 1 184 ? 12.494 -0.200 22.960 1.00 81.12 184 ASP A N 1
ATOM 1407 C CA . ASP A 1 184 ? 12.056 -1.535 23.406 1.00 81.12 184 ASP A CA 1
ATOM 1408 C C . ASP A 1 184 ? 10.575 -1.821 23.063 1.00 81.12 184 ASP A C 1
ATOM 1410 O O . ASP A 1 184 ? 9.810 -2.414 23.826 1.00 81.12 184 ASP A O 1
ATOM 1414 N N . SER A 1 185 ? 10.143 -1.340 21.891 1.00 82.56 185 SER A N 1
ATOM 1415 C CA . SER A 1 185 ? 8.773 -1.484 21.404 1.00 82.56 185 SER A CA 1
ATOM 1416 C C . SER A 1 185 ? 8.658 -2.735 20.540 1.00 82.56 185 SER A C 1
ATOM 1418 O O . SER A 1 185 ? 9.185 -2.797 19.431 1.00 82.56 185 SER A O 1
ATOM 1420 N N . SER A 1 186 ? 7.932 -3.734 21.041 1.00 82.19 186 SER A N 1
ATOM 1421 C CA . SER A 1 186 ? 7.564 -4.961 20.315 1.00 82.19 186 SER A CA 1
ATOM 1422 C C . SER A 1 186 ? 6.043 -5.107 20.206 1.00 82.19 186 SER A C 1
ATOM 1424 O O . SER A 1 186 ? 5.474 -6.183 20.404 1.00 82.19 186 SER A O 1
ATOM 1426 N N . LEU A 1 187 ? 5.368 -3.987 19.945 1.00 90.69 187 LEU A N 1
ATOM 1427 C CA . LEU A 1 187 ? 3.915 -3.943 19.843 1.00 90.69 187 LEU A CA 1
ATOM 1428 C C . LEU A 1 187 ? 3.430 -4.628 18.558 1.00 90.69 187 LEU A C 1
ATOM 1430 O O . LEU A 1 187 ? 4.054 -4.445 17.515 1.00 90.69 187 LEU A O 1
ATOM 1434 N N . PRO A 1 188 ? 2.297 -5.356 18.600 1.00 93.31 188 PRO A N 1
ATOM 1435 C CA . PRO A 1 188 ? 1.613 -5.793 17.393 1.00 93.31 188 PRO A CA 1
ATOM 1436 C C . PRO A 1 188 ? 1.394 -4.626 16.434 1.00 93.31 188 PRO A C 1
ATOM 1438 O O . PRO A 1 188 ? 1.004 -3.533 16.862 1.00 93.31 188 PRO A O 1
ATOM 1441 N N . THR A 1 189 ? 1.631 -4.874 15.150 1.00 94.44 189 THR A N 1
ATOM 1442 C CA . THR A 1 189 ? 1.659 -3.828 14.131 1.00 94.44 189 THR A CA 1
ATOM 1443 C C . THR A 1 189 ? 0.560 -4.042 13.106 1.00 94.44 189 THR A C 1
ATOM 1445 O O . THR A 1 189 ? 0.431 -5.122 12.538 1.00 94.44 189 THR A O 1
ATOM 1448 N N . PHE A 1 190 ? -0.214 -2.995 12.847 1.00 96.88 190 PHE A N 1
ATOM 1449 C CA . PHE A 1 190 ? -1.156 -2.946 11.738 1.00 96.88 190 PHE A CA 1
ATOM 1450 C C . PHE A 1 190 ? -0.667 -1.955 10.703 1.00 96.88 190 PHE A C 1
ATOM 1452 O O . PHE A 1 190 ? -0.299 -0.848 11.084 1.00 96.88 190 PHE A O 1
ATOM 1459 N N . ALA A 1 191 ? -0.629 -2.340 9.429 1.00 97.94 191 ALA A N 1
ATOM 1460 C CA . ALA A 1 191 ? -0.038 -1.493 8.400 1.00 97.94 191 ALA A CA 1
ATOM 1461 C C . ALA A 1 191 ? -0.859 -1.391 7.110 1.00 97.94 191 ALA A C 1
ATOM 1463 O O . ALA A 1 191 ? -1.521 -2.353 6.721 1.00 97.94 191 ALA A O 1
ATOM 1464 N N . VAL A 1 192 ? -0.776 -0.245 6.430 1.00 98.38 192 VAL A N 1
ATOM 1465 C CA . VAL A 1 192 ? -1.276 -0.061 5.056 1.00 98.38 192 VAL A CA 1
ATOM 1466 C C . VAL A 1 192 ? -0.179 0.499 4.155 1.00 98.38 192 VAL A C 1
ATOM 1468 O O . VAL A 1 192 ? 0.542 1.423 4.536 1.00 98.38 192 VAL A O 1
ATOM 1471 N N . CYS A 1 193 ? -0.100 -0.038 2.942 1.00 97.75 193 CYS A N 1
ATOM 1472 C CA . CYS A 1 193 ? 0.559 0.573 1.791 1.00 97.75 193 CYS A CA 1
ATOM 1473 C C . CYS A 1 193 ? -0.495 0.759 0.705 1.00 97.75 193 CYS A C 1
ATOM 1475 O O . CYS A 1 193 ? -0.821 -0.206 0.019 1.00 97.75 193 CYS A O 1
ATOM 1477 N N . GLN A 1 194 ? -1.063 1.958 0.611 1.00 97.69 194 GLN A N 1
ATOM 1478 C CA . GLN A 1 194 ? -2.056 2.313 -0.400 1.00 97.69 194 GLN A CA 1
ATOM 1479 C C . GLN A 1 194 ? -1.358 3.151 -1.463 1.00 97.69 194 GLN A C 1
ATOM 1481 O O . GLN A 1 194 ? -0.910 4.240 -1.118 1.00 97.69 194 GLN A O 1
ATOM 1486 N N . GLU A 1 195 ? -1.307 2.674 -2.711 1.00 96.38 195 GLU A N 1
ATOM 1487 C CA . GLU A 1 195 ? -0.710 3.423 -3.840 1.00 96.38 195 GLU A CA 1
ATOM 1488 C C . GLU A 1 195 ? 0.705 3.915 -3.494 1.00 96.38 195 GLU A C 1
ATOM 1490 O O . GLU A 1 195 ? 1.025 5.102 -3.547 1.00 96.38 195 GLU A O 1
ATOM 1495 N N . PHE A 1 196 ? 1.516 2.984 -2.993 1.00 96.25 196 PHE A N 1
ATOM 1496 C CA . PHE A 1 196 ? 2.871 3.263 -2.517 1.00 96.25 196 PHE A CA 1
ATOM 1497 C C . PHE A 1 196 ? 3.909 2.488 -3.318 1.00 96.25 196 PHE A C 1
ATOM 1499 O O . PHE A 1 196 ? 5.011 2.982 -3.535 1.00 96.25 196 PHE A O 1
ATOM 1506 N N . MET A 1 197 ? 3.588 1.256 -3.711 1.00 96.00 197 MET A N 1
ATOM 1507 C CA . MET A 1 197 ? 4.544 0.346 -4.333 1.00 96.00 197 MET A CA 1
ATOM 1508 C C . MET A 1 197 ? 4.743 0.678 -5.811 1.00 96.00 197 MET A C 1
ATOM 1510 O O . MET A 1 197 ? 5.849 0.498 -6.320 1.00 96.00 197 MET A O 1
ATOM 1514 N N . ASP A 1 198 ? 3.702 1.168 -6.483 1.00 94.56 198 ASP A N 1
ATOM 1515 C CA . ASP A 1 198 ? 3.726 1.574 -7.892 1.00 94.56 198 ASP A CA 1
ATOM 1516 C C . ASP A 1 198 ? 4.602 2.810 -8.162 1.00 94.56 198 ASP A C 1
ATOM 1518 O O . ASP A 1 198 ? 5.120 2.989 -9.267 1.00 94.56 198 ASP A O 1
ATOM 1522 N N . ALA A 1 199 ? 4.816 3.630 -7.132 1.00 94.69 199 ALA A N 1
ATOM 1523 C CA . ALA A 1 199 ? 5.706 4.784 -7.147 1.00 94.69 199 ALA A CA 1
ATOM 1524 C C . ALA A 1 199 ? 7.176 4.433 -6.839 1.00 94.69 199 ALA A C 1
ATOM 1526 O O . ALA A 1 199 ? 8.056 5.295 -6.953 1.00 94.69 199 ALA A O 1
ATOM 1527 N N . LEU A 1 200 ? 7.472 3.194 -6.420 1.00 95.62 200 LEU A N 1
ATOM 1528 C CA . LEU A 1 200 ? 8.841 2.778 -6.109 1.00 95.62 200 LEU A CA 1
ATOM 1529 C C . LEU A 1 200 ? 9.647 2.482 -7.388 1.00 95.62 200 LEU A C 1
ATOM 1531 O O . LEU A 1 200 ? 9.095 1.970 -8.364 1.00 95.62 200 LEU A O 1
ATOM 1535 N N . PRO A 1 201 ? 10.969 2.745 -7.397 1.00 95.62 201 PRO A N 1
ATOM 1536 C CA . PRO A 1 201 ? 11.798 2.547 -8.580 1.00 95.62 201 PRO A CA 1
ATOM 1537 C C . PRO A 1 201 ? 11.813 1.099 -9.084 1.00 95.62 201 PRO A C 1
ATOM 1539 O O . PRO A 1 201 ? 12.046 0.154 -8.325 1.00 95.62 201 PRO A O 1
ATOM 1542 N N . ILE A 1 202 ? 11.673 0.942 -10.400 1.00 95.44 202 ILE A N 1
ATOM 1543 C CA . ILE A 1 202 ? 11.802 -0.345 -11.086 1.00 95.44 202 ILE A CA 1
ATOM 1544 C C . ILE A 1 202 ? 13.085 -0.423 -11.917 1.00 95.44 202 ILE A C 1
ATOM 1546 O O . ILE A 1 202 ? 13.618 0.581 -12.391 1.00 95.44 202 ILE A O 1
ATOM 1550 N N . TYR A 1 203 ? 13.538 -1.650 -12.142 1.00 96.00 203 TYR A N 1
ATOM 1551 C CA . TYR A 1 203 ? 14.484 -2.012 -13.190 1.00 96.00 203 TYR A CA 1
ATOM 1552 C C . TYR A 1 203 ? 13.717 -2.731 -14.290 1.00 96.00 203 TYR A C 1
ATOM 1554 O O . TYR A 1 203 ? 12.958 -3.645 -13.989 1.00 96.00 203 TYR A O 1
ATOM 1562 N N . ALA A 1 204 ? 13.936 -2.364 -15.549 1.00 95.31 204 ALA A N 1
ATOM 1563 C CA . ALA A 1 204 ? 13.324 -3.041 -16.685 1.00 95.31 204 ALA A CA 1
ATOM 1564 C C . ALA A 1 204 ? 14.389 -3.779 -17.499 1.00 95.31 204 ALA A C 1
ATOM 1566 O O . ALA A 1 204 ? 15.479 -3.261 -17.742 1.00 95.31 204 ALA A O 1
ATOM 1567 N N . PHE A 1 205 ? 14.068 -4.986 -17.946 1.00 94.94 205 PHE A N 1
ATOM 1568 C CA . PHE A 1 205 ? 14.940 -5.839 -18.741 1.00 94.94 205 PHE A CA 1
ATOM 1569 C C . PHE A 1 205 ? 14.200 -6.323 -19.977 1.00 94.94 205 PHE A C 1
ATOM 1571 O O . PHE A 1 205 ? 13.038 -6.698 -19.890 1.00 94.94 205 PHE A O 1
ATOM 1578 N N . GLU A 1 206 ? 14.878 -6.354 -21.115 1.00 93.69 206 GLU A N 1
ATOM 1579 C CA . GLU A 1 206 ? 14.331 -6.800 -22.391 1.00 93.69 206 GLU A CA 1
ATOM 1580 C C . GLU A 1 206 ? 15.081 -8.033 -22.900 1.00 93.69 206 GLU A C 1
ATOM 1582 O O . GLU A 1 206 ? 16.314 -8.102 -22.847 1.00 93.69 206 GLU A O 1
ATOM 1587 N N . LYS A 1 207 ? 14.337 -9.019 -23.402 1.00 92.25 207 LYS A N 1
ATOM 1588 C CA . LYS A 1 207 ? 14.890 -10.216 -24.035 1.00 92.25 207 LYS A CA 1
ATOM 1589 C C . LYS A 1 207 ? 15.379 -9.874 -25.443 1.00 92.25 207 LYS A C 1
ATOM 1591 O O . LYS A 1 207 ? 14.576 -9.607 -26.331 1.00 92.25 207 LYS A O 1
ATOM 1596 N N . THR A 1 208 ? 16.686 -9.939 -25.686 1.00 91.69 208 THR A N 1
ATOM 1597 C CA . THR A 1 208 ? 17.287 -9.776 -27.021 1.00 91.69 208 THR A CA 1
ATOM 1598 C C . THR A 1 208 ? 17.745 -11.121 -27.595 1.00 91.69 208 THR A C 1
ATOM 1600 O O . THR A 1 208 ? 17.660 -12.167 -26.943 1.00 91.69 208 THR A O 1
ATOM 1603 N N . LYS A 1 209 ? 18.260 -11.113 -28.834 1.00 90.94 209 LYS A N 1
ATOM 1604 C CA . LYS A 1 209 ? 18.875 -12.297 -29.468 1.00 90.94 209 LYS A CA 1
ATOM 1605 C C . LYS A 1 209 ? 20.102 -12.801 -28.703 1.00 90.94 209 LYS A C 1
ATOM 1607 O O . LYS A 1 209 ? 20.444 -13.974 -28.791 1.00 90.94 209 LYS A O 1
ATOM 1612 N N . GLU A 1 210 ? 20.757 -11.914 -27.965 1.00 88.62 210 GLU A N 1
ATOM 1613 C CA . GLU A 1 210 ? 21.984 -12.142 -27.208 1.00 88.62 210 GLU A CA 1
ATOM 1614 C C . GLU A 1 210 ? 21.718 -12.349 -25.703 1.00 88.62 210 GLU A C 1
ATOM 1616 O O . GLU A 1 210 ? 22.657 -12.327 -24.901 1.00 88.62 210 GLU A O 1
ATOM 1621 N N . GLY A 1 211 ? 20.452 -12.530 -25.309 1.00 88.69 211 GLY A N 1
ATOM 1622 C CA . GLY A 1 211 ? 20.018 -12.741 -23.927 1.00 88.69 211 GLY A CA 1
ATOM 1623 C C . GLY A 1 211 ? 19.283 -11.540 -23.332 1.00 88.69 211 GLY A C 1
ATOM 1624 O O . GLY A 1 211 ? 18.888 -10.619 -24.037 1.00 88.69 211 GLY A O 1
ATOM 1625 N N . TRP A 1 212 ? 19.068 -11.556 -22.018 1.00 91.69 212 TRP A N 1
ATOM 1626 C CA . TRP A 1 212 ? 18.433 -10.438 -21.318 1.00 91.69 212 TRP A CA 1
ATOM 1627 C C . TRP A 1 212 ? 19.376 -9.234 -21.239 1.00 91.69 212 TRP A C 1
ATOM 1629 O O . TRP A 1 212 ? 20.579 -9.391 -21.001 1.00 91.69 212 TRP A O 1
ATOM 1639 N N . ARG A 1 213 ? 18.842 -8.029 -21.448 1.00 94.12 213 ARG A N 1
ATOM 1640 C CA . ARG A 1 213 ? 19.569 -6.759 -21.323 1.00 94.12 213 ARG A CA 1
ATOM 1641 C C . ARG A 1 213 ? 18.753 -5.758 -20.525 1.00 94.12 213 ARG A C 1
ATOM 1643 O O . ARG A 1 213 ? 17.547 -5.660 -20.703 1.00 94.12 213 ARG A O 1
ATOM 1650 N N . GLU A 1 214 ? 19.414 -4.998 -19.662 1.00 96.06 214 GLU A N 1
ATOM 1651 C CA . GLU A 1 214 ? 18.777 -3.898 -18.935 1.00 96.06 214 GLU A CA 1
ATOM 1652 C C . GLU A 1 214 ? 18.370 -2.778 -19.904 1.00 96.06 214 GLU A C 1
ATOM 1654 O O . GLU A 1 214 ? 19.147 -2.398 -20.787 1.00 96.06 214 GLU A O 1
ATOM 1659 N N . ARG A 1 215 ? 17.154 -2.253 -19.741 1.00 95.44 215 ARG A N 1
ATOM 1660 C CA . ARG A 1 215 ? 16.695 -1.027 -20.391 1.00 95.44 215 ARG A CA 1
ATOM 1661 C C . ARG A 1 215 ? 17.247 0.169 -19.623 1.00 95.44 215 ARG A C 1
ATOM 1663 O O . ARG A 1 215 ? 17.035 0.310 -18.424 1.00 95.44 215 ARG A O 1
ATOM 1670 N N . MET A 1 216 ? 17.935 1.043 -20.340 1.00 95.12 216 MET A N 1
ATOM 1671 C CA . MET A 1 216 ? 18.653 2.198 -19.817 1.00 95.12 216 MET A CA 1
ATOM 1672 C C . MET A 1 216 ? 18.115 3.484 -20.439 1.00 95.12 216 MET A C 1
ATOM 1674 O O . MET A 1 216 ? 17.543 3.479 -21.530 1.00 95.12 216 MET A O 1
ATOM 1678 N N . VAL A 1 217 ? 18.369 4.606 -19.770 1.00 92.12 217 VAL A N 1
ATOM 1679 C CA . VAL A 1 217 ? 18.127 5.943 -20.320 1.00 92.12 217 VAL A CA 1
ATOM 1680 C C . VAL A 1 217 ? 19.447 6.527 -20.826 1.00 92.12 217 VAL A C 1
ATOM 1682 O O . VAL A 1 217 ? 20.428 6.575 -20.087 1.00 92.12 217 VAL A O 1
ATOM 1685 N N . ASP A 1 218 ? 19.462 6.987 -22.076 1.00 89.62 218 ASP A N 1
ATOM 1686 C CA . ASP A 1 218 ? 20.627 7.573 -22.752 1.00 89.62 218 ASP A CA 1
ATOM 1687 C C . ASP A 1 218 ? 20.269 8.915 -23.419 1.00 89.62 218 ASP A C 1
ATOM 1689 O O . ASP A 1 218 ? 19.101 9.304 -23.500 1.00 89.62 218 ASP A O 1
ATOM 1693 N N . ILE A 1 219 ? 21.278 9.636 -23.907 1.00 85.62 219 ILE A N 1
ATOM 1694 C CA . ILE A 1 219 ? 21.136 10.890 -24.648 1.00 85.62 219 ILE A CA 1
ATOM 1695 C C . ILE A 1 219 ? 21.293 10.598 -26.151 1.00 85.62 219 ILE A C 1
ATOM 1697 O O . ILE A 1 219 ? 22.303 10.028 -26.564 1.00 85.62 219 ILE A O 1
ATOM 1701 N N . PRO A 1 220 ? 20.342 11.005 -27.012 1.00 78.25 220 PRO A N 1
ATOM 1702 C CA . PRO A 1 220 ? 20.459 10.802 -28.449 1.00 78.25 220 PRO A CA 1
ATOM 1703 C C . PRO A 1 220 ? 21.610 11.630 -29.037 1.00 78.25 220 PRO A C 1
ATOM 1705 O O . PRO A 1 220 ? 21.871 12.766 -28.630 1.00 78.25 220 PRO A O 1
ATOM 1708 N N . LEU A 1 221 ? 22.263 11.070 -30.059 1.00 73.38 221 LEU A N 1
ATOM 1709 C CA . LEU A 1 221 ? 23.419 11.678 -30.730 1.00 73.38 221 LEU A CA 1
ATOM 1710 C C . LEU A 1 221 ? 23.060 12.940 -31.542 1.00 73.38 221 LEU A C 1
ATOM 1712 O O . LEU A 1 221 ? 23.925 13.781 -31.777 1.00 73.38 221 LEU A O 1
ATOM 1716 N N . SER A 1 222 ? 21.801 13.080 -31.977 1.00 70.00 222 SER A N 1
ATOM 1717 C CA . SER A 1 222 ? 21.298 14.226 -32.753 1.00 70.00 222 SER A CA 1
ATOM 1718 C C . SER A 1 222 ? 19.797 14.473 -32.529 1.00 70.00 222 SER A C 1
ATOM 1720 O O . SER A 1 222 ? 19.103 13.635 -31.950 1.00 70.00 222 SER A O 1
ATOM 1722 N N . ASP A 1 223 ? 19.294 15.638 -32.961 1.00 67.62 223 ASP A N 1
ATOM 1723 C CA . ASP A 1 223 ? 17.863 15.982 -32.872 1.00 67.62 223 ASP A CA 1
ATOM 1724 C C . ASP A 1 223 ? 17.009 15.179 -33.866 1.00 67.62 223 ASP A C 1
ATOM 1726 O O . ASP A 1 223 ? 15.848 14.889 -33.579 1.00 67.62 223 ASP A O 1
ATOM 1730 N N . GLU A 1 224 ? 17.575 14.824 -35.018 1.00 68.62 224 GLU A N 1
ATOM 1731 C CA . GLU A 1 224 ? 16.921 14.054 -36.075 1.00 68.62 224 GLU A CA 1
ATOM 1732 C C . GLU A 1 224 ? 16.649 12.619 -35.616 1.00 68.62 224 GLU A C 1
ATOM 1734 O O . GLU A 1 224 ? 15.518 12.151 -35.726 1.00 68.62 224 GLU A O 1
ATOM 1739 N N . VAL A 1 225 ? 17.655 11.975 -35.008 1.00 66.25 225 VAL A N 1
ATOM 1740 C CA . VAL A 1 225 ? 17.536 10.625 -34.426 1.00 66.25 225 VAL A CA 1
ATOM 1741 C C . VAL A 1 225 ? 16.461 10.599 -33.340 1.00 66.25 225 VAL A C 1
ATOM 1743 O O . VAL A 1 225 ? 15.625 9.704 -33.319 1.00 66.25 225 VAL A O 1
ATOM 1746 N N . GLN A 1 226 ? 16.411 11.628 -32.488 1.00 66.19 226 GLN A N 1
ATOM 1747 C CA . GLN A 1 226 ? 15.381 11.721 -31.454 1.00 66.19 226 GLN A CA 1
ATOM 1748 C C . GLN A 1 226 ? 13.969 11.837 -32.049 1.00 66.19 226 GLN A C 1
ATOM 1750 O O . GLN A 1 226 ? 13.025 11.262 -31.515 1.00 66.19 226 GLN A O 1
ATOM 1755 N N . LYS A 1 227 ? 13.796 12.621 -33.120 1.00 64.00 227 LYS A N 1
ATOM 1756 C CA . LYS A 1 227 ? 12.479 12.835 -33.731 1.00 64.00 227 LYS A CA 1
ATOM 1757 C C . LYS A 1 227 ? 11.939 11.545 -34.349 1.00 64.00 227 LYS A C 1
ATOM 1759 O O . LYS A 1 227 ? 10.784 11.212 -34.110 1.00 64.00 227 LYS A O 1
ATOM 1764 N N . GLU A 1 228 ? 12.783 10.823 -35.078 1.00 66.44 228 GLU A N 1
ATOM 1765 C CA . GLU A 1 228 ? 12.441 9.527 -35.670 1.00 66.44 228 GLU A CA 1
ATOM 1766 C C . GLU A 1 228 ? 12.096 8.483 -34.591 1.00 66.44 228 GLU A C 1
ATOM 1768 O O . GLU A 1 228 ? 11.075 7.807 -34.686 1.00 66.44 228 GLU A O 1
ATOM 1773 N N . GLU A 1 229 ? 12.888 8.400 -33.516 1.00 65.38 229 GLU A N 1
ATOM 1774 C CA . GLU A 1 229 ? 12.639 7.483 -32.392 1.00 65.38 229 GLU A CA 1
ATOM 1775 C C . GLU A 1 229 ? 11.322 7.802 -31.653 1.00 65.38 229 GLU A C 1
ATOM 1777 O O . GLU A 1 229 ? 10.540 6.897 -31.366 1.00 65.38 229 GLU A O 1
ATOM 1782 N N . LEU A 1 230 ? 11.036 9.082 -31.378 1.00 63.50 230 LEU A N 1
ATOM 1783 C CA . LEU A 1 230 ? 9.785 9.496 -30.725 1.00 63.50 230 LEU A CA 1
ATOM 1784 C C . LEU A 1 230 ? 8.551 9.214 -31.598 1.00 63.50 230 LEU A C 1
ATOM 1786 O O . LEU A 1 230 ? 7.520 8.788 -31.076 1.00 63.50 230 LEU A O 1
ATOM 1790 N N . GLU A 1 231 ? 8.653 9.428 -32.914 1.00 65.94 231 GLU A N 1
ATOM 1791 C CA . GLU A 1 231 ? 7.591 9.101 -33.875 1.00 65.94 231 GLU A CA 1
ATOM 1792 C C . GLU A 1 231 ? 7.344 7.584 -33.944 1.00 65.94 231 GLU A C 1
ATOM 1794 O O . GLU A 1 231 ? 6.190 7.153 -33.916 1.00 65.94 231 GLU A O 1
ATOM 1799 N N . ASN A 1 232 ? 8.407 6.770 -33.939 1.00 66.25 232 ASN A N 1
ATOM 1800 C CA . ASN A 1 232 ? 8.316 5.305 -33.935 1.00 66.25 232 ASN A CA 1
ATOM 1801 C C . ASN A 1 232 ? 7.672 4.741 -32.660 1.00 66.25 232 ASN A C 1
ATOM 1803 O O . ASN A 1 232 ? 6.986 3.723 -32.717 1.00 66.25 232 ASN A O 1
ATOM 1807 N N . LEU A 1 233 ? 7.851 5.412 -31.520 1.00 59.88 233 LEU A N 1
ATOM 1808 C CA . LEU A 1 233 ? 7.207 5.058 -30.251 1.00 59.88 233 LEU A CA 1
ATOM 1809 C C . LEU A 1 233 ? 5.752 5.561 -30.150 1.00 59.88 233 LEU A C 1
ATOM 1811 O O . LEU A 1 233 ? 5.119 5.404 -29.107 1.00 59.88 233 LEU A O 1
ATOM 1815 N N . GLY A 1 234 ? 5.208 6.191 -31.200 1.00 55.31 234 GLY A N 1
ATOM 1816 C CA . GLY A 1 234 ? 3.847 6.739 -31.194 1.00 55.31 234 GLY A CA 1
ATOM 1817 C C . GLY A 1 234 ? 3.661 7.907 -30.219 1.00 55.31 234 GLY A C 1
ATOM 1818 O O . GLY A 1 234 ? 2.532 8.253 -29.862 1.00 55.31 234 GLY A O 1
ATOM 1819 N N . ILE A 1 235 ? 4.756 8.526 -29.773 1.00 54.00 235 ILE A N 1
ATOM 1820 C CA . ILE A 1 235 ? 4.736 9.605 -28.791 1.00 54.00 235 ILE A CA 1
ATOM 1821 C C . ILE A 1 235 ? 4.362 10.888 -29.531 1.00 54.00 235 ILE A C 1
ATOM 1823 O O . ILE A 1 235 ? 5.132 11.393 -30.353 1.00 54.00 235 ILE A O 1
ATOM 1827 N N . LYS A 1 236 ? 3.179 11.450 -29.238 1.00 50.28 236 LYS A N 1
ATOM 1828 C CA . LYS A 1 236 ? 2.813 12.793 -29.717 1.00 50.28 236 LYS A CA 1
ATOM 1829 C C . LYS A 1 236 ? 3.948 13.752 -29.357 1.00 50.28 236 LYS A C 1
ATOM 1831 O O . LYS A 1 236 ? 4.417 13.742 -28.219 1.00 50.28 236 LYS A O 1
ATOM 1836 N N . SER A 1 237 ? 4.388 14.571 -30.316 1.00 47.28 237 SER A N 1
ATOM 1837 C CA . SER A 1 237 ? 5.458 15.541 -30.067 1.00 47.28 237 SER A CA 1
ATOM 1838 C C . SER A 1 237 ? 5.147 16.327 -28.788 1.00 47.28 237 SER A C 1
ATOM 1840 O O . SER A 1 237 ? 4.031 16.845 -28.673 1.00 47.28 237 SER A O 1
ATOM 1842 N N . PRO A 1 238 ? 6.084 16.406 -27.822 1.00 50.84 238 PRO A N 1
ATOM 1843 C CA . PRO A 1 238 ? 5.840 17.148 -26.595 1.00 50.84 238 PRO A CA 1
ATOM 1844 C C . PRO A 1 238 ? 5.451 18.592 -26.954 1.00 50.84 238 PRO A C 1
ATOM 1846 O O . PRO A 1 238 ? 5.988 19.133 -27.929 1.00 50.84 238 PRO A O 1
ATOM 1849 N N . PRO A 1 239 ? 4.526 19.227 -26.208 1.00 53.03 239 PRO A N 1
ATOM 1850 C CA . PRO A 1 239 ? 4.140 20.609 -26.472 1.00 53.03 239 PRO A CA 1
ATOM 1851 C C . PRO A 1 239 ? 5.374 21.525 -26.530 1.00 53.03 239 PRO A C 1
ATOM 1853 O O . 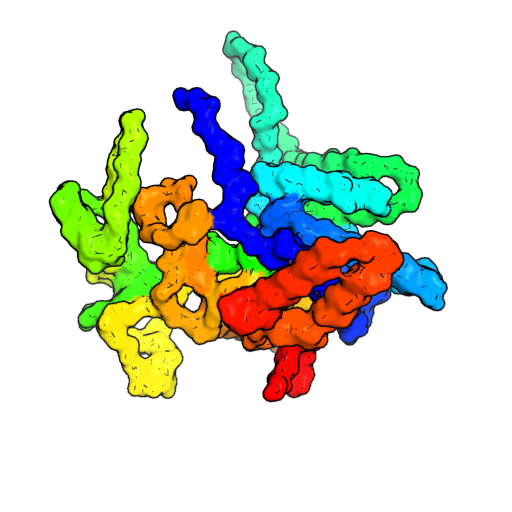PRO A 1 239 ? 6.368 21.221 -25.856 1.00 53.03 239 PRO A O 1
ATOM 1856 N N . PRO A 1 240 ? 5.330 22.629 -27.303 1.00 55.50 240 PRO A N 1
ATOM 1857 C CA . PRO A 1 240 ? 6.476 23.513 -27.479 1.00 55.50 240 PRO A CA 1
ATOM 1858 C C . PRO A 1 240 ? 7.076 23.925 -26.135 1.00 55.50 240 PRO A C 1
ATOM 1860 O O . PRO A 1 240 ? 6.344 24.248 -25.199 1.00 55.50 240 PRO A O 1
ATOM 1863 N N . LEU A 1 241 ? 8.406 23.907 -26.048 1.00 57.59 241 LEU A N 1
ATOM 1864 C CA . LEU A 1 241 ? 9.125 24.381 -24.867 1.00 57.59 241 LEU A CA 1
ATOM 1865 C C . LEU A 1 241 ? 8.787 25.853 -24.613 1.00 57.59 241 LEU A C 1
ATOM 1867 O O . LEU A 1 241 ? 8.712 26.649 -25.553 1.00 57.59 241 LEU A O 1
ATOM 1871 N N . GLU A 1 242 ? 8.635 26.222 -23.345 1.00 61.44 242 GLU A N 1
ATOM 1872 C CA . GLU A 1 242 ? 8.547 27.629 -22.962 1.00 61.44 242 GLU A CA 1
ATOM 1873 C C . GLU A 1 242 ? 9.856 28.358 -23.306 1.00 61.44 242 GLU A C 1
ATOM 1875 O O . GLU A 1 242 ? 10.942 27.766 -23.346 1.00 61.44 242 GLU A O 1
ATOM 1880 N N . ALA A 1 243 ? 9.765 29.664 -23.571 1.00 49.53 243 ALA A N 1
ATOM 1881 C CA . ALA A 1 243 ? 10.912 30.468 -23.977 1.00 49.53 243 ALA A CA 1
ATOM 1882 C C . ALA A 1 243 ? 12.047 30.387 -22.936 1.00 49.53 243 ALA A C 1
ATOM 1884 O O . ALA A 1 243 ? 11.911 30.853 -21.808 1.00 49.53 243 ALA A O 1
ATOM 1885 N N . GLY A 1 244 ? 13.185 29.805 -23.332 1.00 56.44 244 GLY A N 1
ATOM 1886 C CA . GLY A 1 244 ? 14.379 29.666 -22.490 1.00 56.44 244 GLY A CA 1
ATOM 1887 C C . GLY A 1 244 ? 14.595 28.282 -21.864 1.00 56.44 244 GLY A C 1
ATOM 1888 O O . GLY A 1 244 ? 15.667 28.050 -21.301 1.00 56.44 244 GLY A O 1
ATOM 1889 N N . GLN A 1 245 ? 13.657 27.336 -21.996 1.00 57.62 245 GLN A N 1
ATOM 1890 C CA . GLN A 1 245 ? 13.892 25.949 -21.578 1.00 57.62 245 GLN A CA 1
ATOM 1891 C C . GLN A 1 245 ? 14.814 25.210 -22.558 1.00 57.62 245 GLN A C 1
ATOM 1893 O O . GLN A 1 245 ? 14.608 25.212 -23.773 1.00 57.62 245 GLN A O 1
ATOM 1898 N N . LYS A 1 246 ? 15.831 24.522 -22.023 1.00 57.50 246 LYS A N 1
ATOM 1899 C CA . LYS A 1 246 ? 16.649 23.583 -22.803 1.00 57.50 246 LYS A CA 1
ATOM 1900 C C . LYS A 1 246 ? 15.839 22.314 -23.075 1.00 57.50 246 LYS A C 1
ATOM 1902 O O . LYS A 1 246 ? 15.280 21.734 -22.149 1.00 57.50 246 LYS A O 1
ATOM 1907 N N . LYS A 1 247 ? 15.824 21.861 -24.331 1.00 62.00 247 LYS A N 1
ATOM 1908 C CA . LYS A 1 247 ? 15.223 20.583 -24.735 1.00 62.00 247 LYS A CA 1
ATOM 1909 C C . LYS A 1 247 ? 15.954 19.438 -24.026 1.00 62.00 247 LYS A C 1
ATOM 1911 O O . LYS A 1 247 ? 17.126 19.197 -24.307 1.00 62.00 247 LYS A O 1
ATOM 1916 N N . LEU A 1 248 ? 15.281 18.755 -23.101 1.00 62.59 248 LEU A N 1
ATOM 1917 C CA . LEU A 1 248 ? 15.776 17.498 -22.541 1.00 62.59 248 LEU A CA 1
ATOM 1918 C C . LEU A 1 248 ? 15.752 16.445 -23.654 1.00 62.59 248 LEU A C 1
ATOM 1920 O O . LEU A 1 248 ? 14.736 16.248 -24.322 1.00 62.59 248 LEU A O 1
ATOM 1924 N N . ARG A 1 249 ? 16.904 15.819 -23.896 1.00 73.06 249 ARG A N 1
ATOM 1925 C CA . ARG A 1 249 ? 17.073 14.791 -24.920 1.00 73.06 249 ARG A CA 1
ATOM 1926 C C . ARG A 1 249 ? 17.365 13.467 -24.231 1.00 73.06 249 ARG A C 1
ATOM 1928 O O . ARG A 1 249 ? 18.513 13.207 -23.895 1.00 73.06 249 ARG A O 1
ATOM 1935 N N . LEU A 1 250 ? 16.322 12.686 -23.978 1.00 83.50 250 LEU A N 1
ATOM 1936 C CA . LEU A 1 250 ? 16.426 11.351 -23.392 1.00 83.50 250 LEU A CA 1
ATOM 1937 C C . LEU A 1 250 ? 15.806 10.332 -24.347 1.00 83.50 250 LEU A C 1
ATOM 1939 O O . LEU A 1 250 ? 14.839 10.655 -25.042 1.00 83.50 250 LEU A O 1
ATOM 1943 N N . ARG A 1 251 ? 16.358 9.120 -24.360 1.00 81.19 251 ARG A N 1
ATOM 1944 C CA . ARG A 1 251 ? 15.837 7.955 -25.082 1.00 81.19 251 ARG A CA 1
ATOM 1945 C C . ARG A 1 251 ? 16.019 6.683 -24.259 1.00 81.19 251 ARG A C 1
ATOM 1947 O O . ARG A 1 251 ? 16.895 6.637 -23.396 1.00 81.19 251 ARG A O 1
ATOM 1954 N N . LEU A 1 252 ? 15.221 5.662 -24.559 1.00 87.00 252 LEU A N 1
ATOM 1955 C CA . LEU A 1 252 ? 15.434 4.310 -24.047 1.00 87.00 252 LEU A CA 1
ATOM 1956 C C . LEU A 1 252 ? 16.412 3.565 -24.952 1.00 87.00 252 LEU A C 1
ATOM 1958 O O . LEU A 1 252 ? 16.305 3.629 -26.175 1.00 87.00 252 LEU A O 1
ATOM 1962 N N . VAL A 1 253 ? 17.358 2.857 -24.348 1.00 90.56 253 VAL A N 1
ATOM 1963 C CA . VAL A 1 253 ? 18.300 1.968 -25.038 1.00 90.56 253 VAL A CA 1
ATOM 1964 C C . VAL A 1 253 ? 18.440 0.671 -24.254 1.00 90.56 253 VAL A C 1
ATOM 1966 O O . VAL A 1 253 ? 18.190 0.637 -23.055 1.00 90.56 253 VAL A O 1
ATOM 1969 N N . THR A 1 254 ? 18.886 -0.398 -24.898 1.00 94.12 254 THR A N 1
ATOM 1970 C CA . THR A 1 254 ? 19.284 -1.629 -24.205 1.00 94.12 254 THR A CA 1
ATOM 1971 C C . THR A 1 254 ? 20.779 -1.603 -23.914 1.00 94.12 254 THR A C 1
ATOM 1973 O O . THR A 1 254 ? 21.573 -1.211 -24.77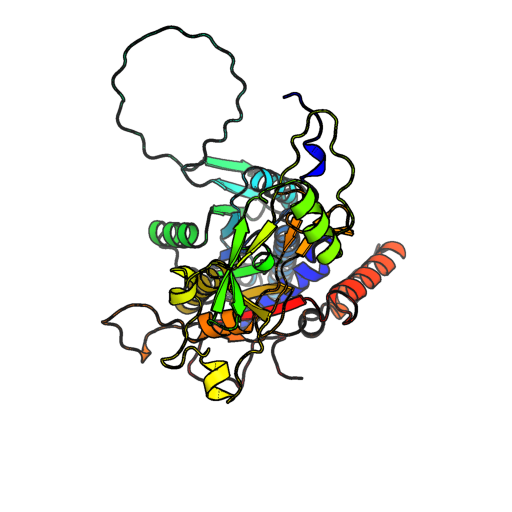6 1.00 94.12 254 THR A O 1
ATOM 1976 N N . ALA A 1 255 ? 21.185 -2.049 -22.727 1.00 95.44 255 ALA A N 1
ATOM 1977 C CA . ALA A 1 255 ? 22.594 -2.219 -22.396 1.00 95.44 255 ALA A CA 1
ATOM 1978 C C . ALA A 1 255 ? 23.284 -3.151 -23.420 1.00 95.44 255 ALA A C 1
ATOM 1980 O O . ALA A 1 255 ? 22.690 -4.148 -23.834 1.00 95.44 255 ALA A O 1
ATOM 1981 N N . PRO A 1 256 ? 24.530 -2.864 -23.842 1.00 93.62 256 PRO A N 1
ATOM 1982 C CA . PRO A 1 256 ? 25.235 -3.712 -24.808 1.00 93.62 256 PRO A CA 1
ATOM 1983 C C . PRO A 1 256 ? 25.595 -5.086 -24.219 1.00 93.62 256 PRO A C 1
ATOM 1985 O O . PRO A 1 256 ? 25.593 -6.099 -24.918 1.00 93.62 256 PRO A O 1
ATOM 1988 N N . GLU A 1 257 ? 25.856 -5.130 -22.914 1.00 92.75 257 GLU A N 1
ATOM 1989 C CA . GLU A 1 257 ? 26.242 -6.323 -22.161 1.00 92.75 257 GLU A CA 1
ATOM 1990 C C . GLU A 1 257 ? 25.385 -6.465 -20.898 1.00 92.75 257 GLU A C 1
ATOM 1992 O O . GLU A 1 257 ? 24.684 -5.535 -20.493 1.00 92.75 257 GLU A O 1
ATOM 1997 N N . GLU A 1 258 ? 25.457 -7.630 -20.253 1.00 90.69 258 GLU A N 1
ATOM 1998 C CA . GLU A 1 258 ? 24.796 -7.864 -18.970 1.00 90.69 258 GLU A CA 1
ATOM 1999 C C . GLU A 1 258 ? 25.366 -6.969 -17.867 1.00 90.69 258 GLU A C 1
ATOM 2001 O O . GLU A 1 258 ? 26.539 -7.071 -17.474 1.00 90.69 258 GLU A O 1
ATOM 2006 N N . THR A 1 259 ? 24.493 -6.150 -17.298 1.00 93.88 259 THR A N 1
ATOM 2007 C CA . THR A 1 259 ? 24.803 -5.293 -16.156 1.00 93.88 259 THR A CA 1
ATOM 2008 C C . THR A 1 259 ? 24.827 -6.094 -14.844 1.00 93.88 259 THR A C 1
ATOM 2010 O O . THR A 1 259 ? 24.301 -7.211 -14.776 1.00 93.88 259 THR A O 1
ATOM 2013 N N . PRO A 1 260 ? 25.397 -5.550 -13.751 1.00 92.88 260 PRO A N 1
ATOM 2014 C CA . PRO A 1 260 ? 25.273 -6.161 -12.427 1.00 92.88 260 PRO A CA 1
ATOM 2015 C C . PRO A 1 260 ? 23.816 -6.372 -11.993 1.00 92.88 260 PRO A C 1
ATOM 2017 O O . PRO A 1 260 ? 23.514 -7.396 -11.378 1.00 92.88 260 PRO A O 1
ATOM 2020 N N . ALA A 1 261 ? 22.916 -5.445 -12.344 1.00 92.31 261 ALA A N 1
ATOM 2021 C CA . ALA A 1 261 ? 21.487 -5.568 -12.070 1.00 92.31 261 ALA A CA 1
ATOM 2022 C C . ALA A 1 261 ? 20.884 -6.753 -12.833 1.00 92.31 261 ALA A C 1
ATOM 2024 O O . ALA A 1 261 ? 20.200 -7.567 -12.221 1.00 92.31 261 ALA A O 1
ATOM 2025 N N . THR A 1 262 ? 21.239 -6.926 -14.113 1.00 90.75 262 THR A N 1
ATOM 2026 C CA . THR A 1 262 ? 20.833 -8.097 -14.912 1.00 90.75 262 THR A CA 1
ATOM 2027 C C . THR A 1 262 ? 21.225 -9.393 -14.203 1.00 90.75 262 THR A C 1
ATOM 2029 O O . THR A 1 262 ? 20.391 -10.261 -14.005 1.00 90.75 262 THR A O 1
ATOM 2032 N N . ARG A 1 263 ? 22.464 -9.513 -13.714 1.00 86.94 263 ARG A N 1
ATOM 2033 C CA . ARG A 1 263 ? 22.940 -10.752 -13.065 1.00 86.94 263 ARG A CA 1
ATOM 2034 C C . ARG A 1 263 ? 22.374 -10.995 -11.664 1.00 86.94 263 ARG A C 1
ATOM 2036 O O . ARG A 1 263 ? 22.365 -12.131 -11.199 1.00 86.94 263 ARG A O 1
ATOM 2043 N N . THR A 1 264 ? 21.983 -9.934 -10.960 1.00 86.81 264 THR A N 1
ATOM 2044 C CA . THR A 1 264 ? 21.590 -10.009 -9.541 1.00 86.81 264 THR A CA 1
ATOM 2045 C C . THR A 1 264 ? 20.076 -10.059 -9.362 1.00 86.81 264 THR A C 1
ATOM 2047 O O . THR A 1 264 ? 19.585 -10.788 -8.499 1.00 86.81 264 THR A O 1
ATOM 2050 N N . LEU A 1 265 ? 19.340 -9.272 -10.151 1.00 87.81 265 LEU A N 1
ATOM 2051 C CA . LEU A 1 265 ? 17.890 -9.122 -10.045 1.00 87.81 265 LEU A CA 1
ATOM 2052 C C . LEU A 1 265 ? 17.158 -10.144 -10.916 1.00 87.81 265 LEU A C 1
ATOM 2054 O O . LEU A 1 265 ? 16.224 -10.783 -10.431 1.00 87.81 265 LEU A O 1
ATOM 2058 N N . LEU A 1 266 ? 17.620 -10.380 -12.150 1.00 83.00 266 LEU A N 1
ATOM 2059 C CA . LEU A 1 266 ? 17.149 -11.520 -12.932 1.00 83.00 266 LEU A CA 1
ATOM 2060 C C . LEU A 1 266 ? 17.914 -12.761 -12.480 1.00 83.00 266 LEU A C 1
ATOM 2062 O O . LEU A 1 266 ? 19.060 -13.001 -12.860 1.00 83.00 266 LEU A O 1
ATOM 2066 N N . ARG A 1 267 ? 17.274 -13.574 -11.640 1.00 70.69 267 ARG A N 1
ATOM 2067 C CA . ARG A 1 267 ? 17.799 -14.903 -11.322 1.00 70.69 267 ARG A CA 1
ATOM 2068 C C . ARG A 1 267 ? 17.622 -15.783 -12.544 1.00 70.69 267 ARG A C 1
ATOM 2070 O O . ARG A 1 267 ? 16.550 -16.337 -12.728 1.00 70.69 267 ARG A O 1
ATOM 2077 N N . LEU A 1 268 ? 18.655 -15.904 -13.361 1.00 63.06 268 LEU A N 1
ATOM 2078 C CA . LEU A 1 268 ? 18.684 -16.861 -14.458 1.00 63.06 268 LEU A CA 1
ATOM 2079 C C . LEU A 1 268 ? 19.283 -18.184 -13.962 1.00 63.06 268 LEU A C 1
ATOM 2081 O O . LEU A 1 268 ? 20.174 -18.198 -13.110 1.00 63.06 268 LEU A O 1
ATOM 2085 N N . ASN A 1 269 ? 18.774 -19.307 -14.460 1.00 62.62 269 ASN A 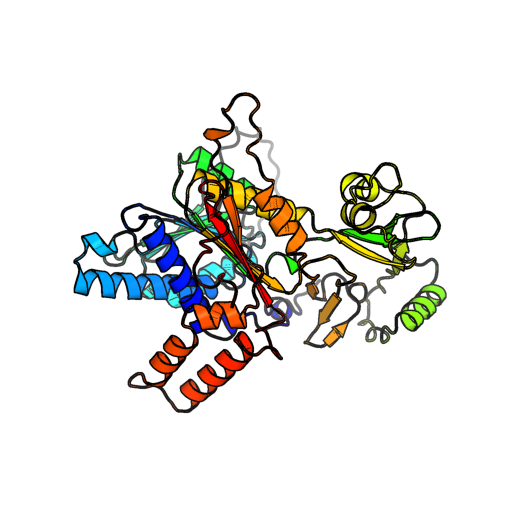N 1
ATOM 2086 C CA . ASN A 1 269 ? 19.392 -20.612 -14.247 1.00 62.62 269 ASN A CA 1
ATOM 2087 C C . ASN A 1 269 ? 20.664 -20.764 -15.116 1.00 62.62 269 ASN A C 1
ATOM 2089 O O . ASN A 1 269 ? 21.021 -19.870 -15.882 1.00 62.62 269 ASN A O 1
ATOM 2093 N N . GLU A 1 270 ? 21.342 -21.916 -15.041 1.00 59.34 270 GLU A N 1
ATOM 2094 C CA . GLU A 1 270 ? 22.552 -22.200 -15.843 1.00 59.34 270 GLU A CA 1
ATOM 2095 C C . GLU A 1 270 ? 22.324 -22.131 -17.366 1.00 59.34 270 GLU A C 1
ATOM 2097 O O . GLU A 1 270 ? 23.277 -22.010 -18.131 1.00 59.34 270 GLU A O 1
ATOM 2102 N N . GLN A 1 271 ? 21.066 -22.201 -17.808 1.00 56.69 271 GLN A N 1
ATOM 2103 C CA . GLN A 1 271 ? 20.651 -22.118 -19.209 1.00 56.69 271 GLN A CA 1
ATOM 2104 C C . GLN A 1 271 ? 20.262 -20.686 -19.619 1.00 56.69 271 GLN A C 1
ATOM 2106 O O . GLN A 1 271 ? 19.893 -20.466 -20.768 1.00 56.69 271 GLN A O 1
ATOM 2111 N N . GLY A 1 272 ? 20.344 -19.708 -18.710 1.00 62.41 272 GLY A N 1
ATOM 2112 C CA . GLY A 1 272 ? 19.977 -18.318 -18.987 1.00 62.41 272 GLY A CA 1
ATOM 2113 C C . GLY A 1 272 ? 18.467 -18.047 -18.975 1.00 62.41 272 GLY A C 1
ATOM 2114 O O . GLY A 1 272 ? 18.039 -17.030 -19.523 1.00 62.41 272 GLY A O 1
ATOM 2115 N N . LEU A 1 273 ? 17.669 -18.939 -18.376 1.00 57.97 273 LEU A N 1
ATOM 2116 C CA . LEU A 1 273 ? 16.207 -18.843 -18.282 1.00 57.97 273 LEU A CA 1
ATOM 2117 C C . LEU A 1 273 ? 15.760 -18.455 -16.876 1.00 57.97 273 LEU A C 1
ATOM 2119 O O . LEU A 1 273 ? 16.384 -18.858 -15.888 1.00 57.97 273 LEU A O 1
ATOM 2123 N N . LEU A 1 274 ? 14.651 -17.723 -16.768 1.00 68.88 274 LEU A N 1
ATOM 2124 C CA . LEU A 1 274 ? 14.009 -17.508 -15.470 1.00 68.88 274 LEU A CA 1
ATOM 2125 C C . LEU A 1 274 ? 13.506 -18.859 -14.913 1.00 68.88 274 LEU A C 1
ATOM 2127 O O . LEU A 1 274 ? 13.111 -19.731 -15.686 1.00 68.88 274 LEU A O 1
ATOM 2131 N N . PRO A 1 275 ? 13.490 -19.081 -13.583 1.00 63.06 275 PRO A N 1
ATOM 2132 C CA . PRO A 1 275 ? 13.063 -20.350 -12.997 1.00 63.06 275 PRO A CA 1
ATOM 2133 C C . PRO A 1 275 ? 11.675 -20.785 -13.466 1.00 63.06 275 PRO A C 1
ATOM 2135 O O . PRO A 1 275 ? 11.481 -21.949 -13.797 1.00 63.06 275 PRO A O 1
ATOM 2138 N N . SER A 1 276 ? 10.745 -19.836 -13.577 1.00 63.59 276 SER A N 1
ATOM 2139 C CA . SER A 1 276 ? 9.403 -20.074 -14.105 1.00 63.59 276 SER A CA 1
ATOM 2140 C C . SER A 1 276 ? 9.402 -20.510 -15.575 1.00 63.59 276 SER A C 1
ATOM 2142 O O . SER A 1 276 ? 8.622 -21.382 -15.936 1.00 63.59 276 SER A O 1
ATOM 2144 N N . GLU A 1 277 ? 10.278 -19.955 -16.416 1.00 66.12 277 GLU A N 1
ATOM 2145 C CA . GLU A 1 277 ? 10.424 -20.325 -17.836 1.00 66.12 277 GLU A CA 1
ATOM 2146 C C . GLU A 1 277 ? 10.964 -21.749 -17.989 1.00 66.12 277 GLU A C 1
ATOM 2148 O O . GLU A 1 277 ? 10.435 -22.552 -18.759 1.00 66.12 277 GLU A O 1
ATOM 2153 N N . ALA A 1 278 ? 11.991 -22.084 -17.206 1.00 59.72 278 ALA A N 1
ATOM 2154 C CA . ALA A 1 278 ? 12.589 -23.413 -17.200 1.00 59.72 278 ALA A CA 1
ATOM 2155 C C . ALA A 1 278 ? 11.604 -24.484 -16.702 1.00 59.72 278 ALA A C 1
ATOM 2157 O O . ALA A 1 278 ? 11.543 -25.578 -17.262 1.00 59.72 278 ALA A O 1
ATOM 2158 N N . GLU A 1 279 ? 10.812 -24.164 -15.675 1.00 58.91 279 GLU A N 1
ATOM 2159 C CA . GLU A 1 279 ? 9.764 -25.041 -15.143 1.00 58.91 279 GLU A CA 1
ATOM 2160 C C . GLU A 1 279 ? 8.578 -25.186 -16.114 1.00 58.91 279 GLU A C 1
ATOM 2162 O O . GLU A 1 279 ? 8.013 -26.274 -16.233 1.00 58.91 279 GLU A O 1
ATOM 2167 N N . ALA A 1 280 ? 8.225 -24.122 -16.844 1.00 59.56 280 ALA A N 1
ATOM 2168 C CA . ALA A 1 280 ? 7.138 -24.114 -17.826 1.00 59.56 280 ALA A CA 1
ATOM 2169 C C . ALA A 1 280 ? 7.545 -24.631 -19.220 1.00 59.56 280 ALA A C 1
ATOM 2171 O O . ALA A 1 280 ? 6.681 -24.816 -20.081 1.00 59.56 280 ALA A O 1
ATOM 2172 N N . GLY A 1 281 ? 8.838 -24.855 -19.467 1.00 58.25 281 GLY A N 1
ATOM 2173 C CA . GLY A 1 281 ? 9.360 -25.355 -20.740 1.00 58.25 281 GLY A CA 1
ATOM 2174 C C . GLY A 1 281 ? 9.203 -24.390 -21.921 1.00 58.25 281 GLY A C 1
ATOM 2175 O O . GLY A 1 281 ? 9.154 -24.849 -23.060 1.00 58.25 281 GLY A O 1
ATOM 2176 N N . HIS A 1 282 ? 9.099 -23.082 -21.667 1.00 65.75 282 HIS A N 1
ATOM 2177 C CA . HIS A 1 282 ? 8.961 -22.046 -22.696 1.00 65.75 282 HIS A CA 1
ATOM 2178 C C . HIS A 1 282 ? 9.958 -20.913 -22.433 1.00 65.75 282 HIS A C 1
ATOM 2180 O O . HIS A 1 282 ? 10.051 -20.431 -21.308 1.00 65.75 282 HIS A O 1
ATOM 2186 N N . GLU A 1 283 ? 10.682 -20.477 -23.467 1.00 74.06 283 GLU A N 1
ATOM 2187 C CA . GLU A 1 283 ? 11.545 -19.291 -23.395 1.00 74.06 283 GLU A CA 1
ATOM 2188 C C . GLU A 1 283 ? 10.746 -18.027 -23.735 1.00 74.06 283 GLU A C 1
ATOM 2190 O O . GLU A 1 283 ? 9.906 -18.057 -24.637 1.00 74.06 283 GLU A O 1
ATOM 2195 N N . ALA A 1 284 ? 11.031 -16.907 -23.063 1.00 82.56 284 ALA A N 1
ATOM 2196 C CA . ALA A 1 284 ? 10.477 -15.613 -23.452 1.00 82.56 284 ALA A CA 1
ATOM 2197 C C . ALA A 1 284 ? 10.860 -15.234 -24.893 1.00 82.56 284 ALA A C 1
ATOM 2199 O O . ALA A 1 284 ? 12.003 -15.418 -25.330 1.00 82.56 284 ALA A O 1
ATOM 2200 N N . GLU A 1 285 ? 9.905 -14.650 -25.617 1.00 89.50 285 GLU A N 1
ATOM 2201 C CA . GLU A 1 285 ? 10.115 -14.170 -26.980 1.00 89.50 285 GLU A CA 1
ATOM 2202 C C . GLU A 1 285 ? 11.032 -12.939 -26.997 1.00 89.50 285 GLU A C 1
ATOM 2204 O O . GLU A 1 285 ? 11.021 -12.122 -26.073 1.00 89.50 285 GLU A O 1
ATOM 2209 N N . ILE A 1 286 ? 11.808 -12.768 -28.073 1.00 91.19 286 ILE A N 1
ATOM 2210 C CA . ILE A 1 286 ? 12.606 -11.550 -28.279 1.00 91.19 286 ILE A CA 1
ATOM 2211 C C . ILE A 1 286 ? 11.677 -10.328 -28.256 1.00 91.19 286 ILE A C 1
ATOM 2213 O O . ILE A 1 286 ? 10.670 -10.305 -28.959 1.00 91.19 286 ILE A O 1
ATOM 2217 N N . GLY A 1 287 ? 12.044 -9.316 -27.472 1.00 89.38 287 GLY A N 1
ATOM 2218 C CA . GLY A 1 287 ? 11.248 -8.117 -27.208 1.00 89.38 287 GLY A CA 1
ATOM 2219 C C . GLY A 1 287 ? 10.371 -8.213 -25.957 1.00 89.38 287 GLY A C 1
ATOM 2220 O O . GLY A 1 287 ? 9.787 -7.210 -25.562 1.00 89.38 287 GLY A O 1
ATOM 2221 N N . SER A 1 288 ? 10.294 -9.382 -25.307 1.00 90.56 288 SER A N 1
ATOM 2222 C CA . SER A 1 288 ? 9.629 -9.523 -24.007 1.00 90.56 288 SER A CA 1
ATOM 2223 C C . SER A 1 288 ? 10.334 -8.687 -22.943 1.00 90.56 288 SER A C 1
ATOM 2225 O O . SER A 1 288 ? 11.563 -8.589 -22.934 1.00 90.56 288 SER A O 1
ATOM 2227 N N . VAL A 1 289 ? 9.551 -8.119 -22.027 1.00 91.62 289 VAL A N 1
ATOM 2228 C CA . VAL A 1 289 ? 10.023 -7.184 -21.002 1.00 91.62 289 VAL A CA 1
ATOM 2229 C C . VAL A 1 289 ? 9.658 -7.701 -19.627 1.00 91.62 289 VAL A C 1
ATOM 2231 O O . VAL A 1 289 ? 8.530 -8.135 -19.404 1.00 91.62 289 VAL A O 1
ATOM 2234 N N . VAL A 1 290 ? 10.614 -7.617 -18.711 1.00 92.00 290 VAL A N 1
ATOM 2235 C CA . VAL A 1 290 ? 10.431 -7.911 -17.294 1.00 92.00 290 VAL A CA 1
ATOM 2236 C C . VAL A 1 290 ? 10.845 -6.688 -16.494 1.00 92.00 290 VAL A C 1
ATOM 2238 O O . VAL A 1 290 ? 11.983 -6.230 -16.571 1.00 92.00 290 VAL A O 1
ATOM 2241 N N . GLU A 1 291 ? 9.917 -6.180 -15.704 1.00 93.88 291 GLU A N 1
ATOM 2242 C CA . GLU A 1 291 ? 10.118 -5.156 -14.692 1.00 93.88 291 GLU A CA 1
ATOM 2243 C C . GLU A 1 291 ? 10.302 -5.801 -13.309 1.00 93.88 291 GLU A C 1
ATOM 2245 O O . GLU A 1 291 ? 9.573 -6.718 -12.924 1.00 93.88 291 GLU A O 1
ATOM 2250 N N . ILE A 1 292 ? 11.294 -5.339 -12.551 1.00 94.38 292 ILE A N 1
ATOM 2251 C CA . ILE A 1 292 ? 11.597 -5.805 -11.196 1.00 94.38 292 ILE A CA 1
ATOM 2252 C C . ILE A 1 292 ? 11.679 -4.598 -10.273 1.00 94.38 292 ILE A C 1
ATOM 2254 O O . ILE A 1 292 ? 12.475 -3.690 -10.502 1.00 94.38 292 ILE A O 1
ATOM 2258 N N . ASN A 1 293 ? 10.914 -4.637 -9.184 1.00 95.06 293 ASN A N 1
ATOM 2259 C CA . ASN A 1 293 ? 10.934 -3.625 -8.135 1.00 95.06 293 ASN A CA 1
ATOM 2260 C C . ASN A 1 293 ? 11.656 -4.164 -6.881 1.00 95.06 293 ASN A C 1
ATOM 2262 O O . ASN A 1 293 ? 11.022 -4.778 -6.014 1.00 95.06 293 ASN A O 1
ATOM 2266 N N . PRO A 1 294 ? 12.990 -4.012 -6.772 1.00 94.69 294 PRO A N 1
ATOM 2267 C CA . PRO A 1 294 ? 13.735 -4.544 -5.634 1.00 94.69 294 PRO A CA 1
ATOM 2268 C C . PRO A 1 294 ? 13.352 -3.862 -4.315 1.00 94.69 294 PRO A C 1
ATOM 2270 O O . PRO A 1 294 ? 13.371 -4.516 -3.273 1.00 94.69 294 PRO A O 1
ATOM 2273 N N . GLU A 1 295 ? 12.982 -2.580 -4.343 1.00 94.88 295 GLU A N 1
ATOM 2274 C CA . GLU A 1 295 ? 12.598 -1.839 -3.141 1.00 94.88 295 GLU A CA 1
ATOM 2275 C C . GLU A 1 295 ? 11.265 -2.336 -2.579 1.00 94.88 295 GLU A C 1
ATOM 2277 O O . GLU A 1 295 ? 11.190 -2.621 -1.385 1.00 94.88 295 GLU A O 1
ATOM 2282 N N . ALA A 1 296 ? 10.254 -2.552 -3.425 1.00 95.56 296 ALA A N 1
ATOM 2283 C CA . ALA A 1 296 ? 8.976 -3.129 -3.008 1.00 95.56 296 ALA A CA 1
ATOM 2284 C C . ALA A 1 296 ? 9.148 -4.546 -2.434 1.00 95.56 296 ALA A C 1
ATOM 2286 O O . ALA A 1 296 ? 8.552 -4.888 -1.410 1.00 95.56 296 ALA A O 1
ATOM 2287 N N . ILE A 1 297 ? 10.013 -5.365 -3.049 1.00 94.06 297 ILE A N 1
ATOM 2288 C CA . ILE A 1 297 ? 10.347 -6.714 -2.566 1.00 94.06 297 ILE A CA 1
ATOM 2289 C C . ILE A 1 297 ? 10.970 -6.658 -1.165 1.00 94.06 297 ILE A C 1
ATOM 2291 O O . ILE A 1 297 ? 10.532 -7.384 -0.269 1.00 94.06 297 ILE A O 1
ATOM 2295 N N . LEU A 1 298 ? 11.979 -5.804 -0.961 1.00 93.44 298 LEU A N 1
ATOM 2296 C CA . LEU A 1 298 ? 12.652 -5.653 0.333 1.00 93.44 298 LEU A CA 1
ATOM 2297 C C . LEU A 1 298 ? 11.709 -5.075 1.390 1.00 93.44 298 LEU A C 1
ATOM 2299 O O . LEU A 1 298 ? 11.649 -5.582 2.509 1.00 93.44 298 LEU A O 1
ATOM 2303 N N . PHE A 1 299 ? 10.915 -4.073 1.022 1.00 95.88 299 PHE A N 1
ATOM 2304 C CA . PHE A 1 299 ? 9.916 -3.480 1.899 1.00 95.88 299 PHE A CA 1
ATOM 2305 C C . PHE A 1 299 ? 8.889 -4.522 2.364 1.00 95.88 299 PHE A C 1
ATOM 2307 O O . PHE A 1 299 ? 8.590 -4.625 3.556 1.00 95.88 299 PHE A O 1
ATOM 2314 N N . ALA A 1 300 ? 8.379 -5.349 1.446 1.00 95.12 300 ALA A N 1
ATOM 2315 C CA . ALA A 1 300 ? 7.449 -6.424 1.774 1.00 95.12 300 ALA A CA 1
ATOM 2316 C C . ALA A 1 300 ? 8.075 -7.468 2.718 1.00 95.12 300 ALA A C 1
ATOM 2318 O O . ALA A 1 300 ? 7.390 -7.978 3.607 1.00 95.12 300 ALA A O 1
ATOM 2319 N N . GLN A 1 301 ? 9.374 -7.756 2.580 1.00 92.75 301 GLN A N 1
ATOM 2320 C CA . GLN A 1 301 ? 10.110 -8.631 3.500 1.00 92.75 301 GLN A CA 1
ATOM 2321 C C . GLN A 1 301 ? 10.275 -8.018 4.892 1.00 92.75 301 GLN A C 1
ATOM 2323 O O . GLN A 1 301 ? 10.018 -8.701 5.884 1.00 92.75 301 GLN A O 1
ATOM 2328 N N . ASP A 1 302 ? 10.645 -6.741 4.979 1.00 93.06 302 ASP A N 1
ATOM 2329 C CA . ASP A 1 302 ? 10.756 -6.022 6.252 1.00 93.06 302 ASP A CA 1
ATOM 2330 C C . ASP A 1 302 ? 9.405 -5.957 6.976 1.00 93.06 302 ASP A C 1
ATOM 2332 O O . ASP A 1 302 ? 9.328 -6.132 8.199 1.00 93.06 302 ASP A O 1
ATOM 2336 N N . MET A 1 303 ? 8.317 -5.779 6.222 1.00 93.94 303 MET A N 1
ATOM 2337 C CA . MET A 1 303 ? 6.970 -5.817 6.776 1.00 93.94 303 MET A CA 1
ATOM 2338 C C . MET A 1 303 ? 6.580 -7.226 7.233 1.00 93.94 303 MET A C 1
ATOM 2340 O O . MET A 1 303 ? 6.077 -7.395 8.343 1.00 93.94 303 MET A O 1
ATOM 2344 N N . ALA A 1 304 ? 6.860 -8.255 6.428 1.00 92.31 304 ALA A N 1
ATOM 2345 C CA . ALA A 1 304 ? 6.633 -9.651 6.794 1.00 92.31 304 ALA A CA 1
ATOM 2346 C C . ALA A 1 304 ? 7.398 -10.041 8.066 1.00 92.31 304 ALA A C 1
ATOM 2348 O O . ALA A 1 304 ? 6.850 -10.714 8.941 1.00 92.31 304 ALA A O 1
ATOM 2349 N N . GLN A 1 305 ? 8.639 -9.576 8.209 1.00 89.38 305 GLN A N 1
ATOM 2350 C CA . GLN A 1 305 ? 9.421 -9.755 9.424 1.00 89.38 305 GLN A CA 1
ATOM 2351 C C . GLN A 1 305 ? 8.723 -9.120 10.631 1.00 89.38 305 GLN A C 1
ATOM 2353 O O . GLN A 1 305 ? 8.558 -9.777 11.661 1.00 89.38 305 GLN A O 1
ATOM 2358 N N . MET A 1 306 ? 8.315 -7.855 10.508 1.00 90.56 306 MET A N 1
ATOM 2359 C CA . MET A 1 306 ? 7.672 -7.107 11.586 1.00 90.56 306 MET A CA 1
ATOM 2360 C C . MET A 1 306 ? 6.368 -7.782 12.035 1.00 90.56 306 MET A C 1
ATOM 2362 O O . MET A 1 306 ? 6.213 -8.091 13.218 1.00 90.56 306 MET A O 1
ATOM 2366 N N . ILE A 1 307 ? 5.480 -8.103 11.089 1.00 92.12 307 ILE A N 1
ATOM 2367 C CA . ILE A 1 307 ? 4.204 -8.780 11.357 1.00 92.12 307 ILE A CA 1
ATOM 2368 C C . ILE A 1 307 ? 4.426 -10.178 11.941 1.00 92.12 307 ILE A C 1
ATOM 2370 O O . ILE A 1 307 ? 3.800 -10.534 12.938 1.00 92.12 307 ILE A O 1
ATOM 2374 N N . GLY A 1 308 ? 5.345 -10.963 11.375 1.00 89.56 308 GLY A N 1
ATOM 2375 C CA . GLY A 1 308 ? 5.640 -12.308 11.866 1.00 89.56 308 GLY A CA 1
ATOM 2376 C C . GLY A 1 308 ? 6.151 -12.297 13.308 1.00 89.56 308 GLY A C 1
ATOM 2377 O O . GLY A 1 308 ? 5.728 -13.106 14.131 1.00 89.56 308 GLY A O 1
ATOM 2378 N N . GLN A 1 309 ? 7.024 -11.351 13.659 1.00 85.94 309 GLN A N 1
ATOM 2379 C CA . GLN A 1 309 ? 7.618 -11.280 14.997 1.00 85.94 309 GLN A CA 1
ATOM 2380 C C . GLN A 1 309 ? 6.656 -10.719 16.054 1.00 85.94 309 GLN A C 1
ATOM 2382 O O . GLN A 1 309 ? 6.613 -11.239 17.178 1.00 85.94 309 GLN A O 1
ATOM 2387 N N . GLN A 1 310 ? 5.899 -9.677 15.701 1.00 87.19 310 GLN A N 1
ATOM 2388 C CA . GLN A 1 310 ? 5.136 -8.853 16.645 1.00 87.19 310 GLN A CA 1
ATOM 2389 C C . GLN A 1 310 ? 3.631 -9.178 16.667 1.00 87.19 310 GLN A C 1
ATOM 2391 O O . GLN A 1 310 ? 2.954 -8.882 17.653 1.00 87.19 310 GLN A O 1
ATOM 2396 N N . GLY A 1 311 ? 3.105 -9.834 15.631 1.00 89.81 311 GLY A N 1
ATOM 2397 C CA . GLY A 1 311 ? 1.666 -9.983 15.414 1.00 89.81 311 GLY A CA 1
ATOM 2398 C C . GLY A 1 311 ? 1.046 -8.763 14.727 1.00 89.81 311 GLY A C 1
ATOM 2399 O O . GLY A 1 311 ? 1.725 -7.771 14.455 1.00 89.81 311 GLY A O 1
ATOM 2400 N N . GLY A 1 312 ? -0.262 -8.827 14.478 1.00 93.06 312 GLY A N 1
ATOM 2401 C CA . GLY A 1 312 ? -1.022 -7.812 13.745 1.00 93.06 312 GLY A CA 1
ATOM 2402 C C . GLY A 1 312 ? -1.237 -8.193 12.279 1.00 93.06 312 GLY A C 1
ATOM 2403 O O . GLY A 1 312 ? -1.347 -9.377 11.967 1.00 93.06 312 GLY A O 1
ATOM 2404 N N . GLY A 1 313 ? -1.335 -7.225 11.372 1.00 95.62 313 GLY A N 1
ATOM 2405 C CA . GLY A 1 313 ? -1.540 -7.509 9.950 1.00 95.62 313 GLY A CA 1
ATOM 2406 C C . GLY A 1 313 ? -1.328 -6.296 9.053 1.00 95.62 313 GLY A C 1
ATOM 2407 O O . GLY A 1 313 ? -1.578 -5.168 9.464 1.00 95.62 313 GLY A O 1
ATOM 2408 N N . ALA A 1 314 ? -0.878 -6.523 7.825 1.00 97.88 314 ALA A N 1
ATOM 2409 C CA . ALA A 1 314 ? -0.669 -5.466 6.845 1.00 97.88 314 ALA A CA 1
ATOM 2410 C C . ALA A 1 314 ? -1.500 -5.682 5.580 1.00 97.88 314 ALA A C 1
ATOM 2412 O O . ALA A 1 314 ? -1.748 -6.825 5.194 1.00 97.88 314 ALA A O 1
ATOM 2413 N N . LEU A 1 315 ? -1.879 -4.586 4.929 1.00 98.69 315 LEU A N 1
ATOM 2414 C CA . LEU A 1 315 ? -2.500 -4.568 3.610 1.00 98.69 315 LEU A CA 1
ATOM 2415 C C . LEU A 1 315 ? -1.604 -3.799 2.637 1.00 98.69 315 LEU A C 1
ATOM 2417 O O . LEU A 1 315 ? -1.198 -2.676 2.925 1.00 98.69 315 LEU A O 1
ATOM 2421 N N . ILE A 1 316 ? -1.318 -4.403 1.489 1.00 98.62 316 ILE A N 1
ATOM 2422 C CA . ILE A 1 316 ? -0.744 -3.726 0.325 1.00 98.62 316 ILE A CA 1
ATOM 2423 C C . ILE A 1 316 ? -1.863 -3.615 -0.703 1.00 98.62 316 ILE A C 1
ATOM 2425 O O . ILE A 1 316 ? -2.447 -4.633 -1.081 1.00 98.62 316 ILE A O 1
ATOM 2429 N N . VAL A 1 317 ? -2.178 -2.392 -1.108 1.00 98.50 317 VAL A N 1
ATOM 2430 C CA . VAL A 1 317 ? -3.268 -2.070 -2.024 1.00 98.50 317 VAL A CA 1
ATOM 2431 C C . VAL A 1 317 ? -2.720 -1.190 -3.126 1.00 98.50 317 VAL A C 1
ATOM 2433 O O . VAL A 1 317 ? -2.306 -0.060 -2.878 1.00 98.50 317 VAL A O 1
ATOM 2436 N N . ASP A 1 318 ? -2.685 -1.726 -4.336 1.00 97.88 318 ASP A N 1
ATOM 2437 C CA . ASP A 1 318 ? -2.039 -1.040 -5.446 1.00 97.88 318 ASP A CA 1
ATOM 2438 C C . ASP A 1 318 ? -2.542 -1.532 -6.803 1.00 97.88 318 ASP A C 1
ATOM 2440 O O . ASP A 1 318 ? -3.212 -2.569 -6.895 1.00 97.88 318 ASP A O 1
ATOM 2444 N N . TYR A 1 319 ? -2.209 -0.793 -7.856 1.00 93.50 319 TYR A N 1
ATOM 2445 C CA . TYR A 1 319 ? -2.449 -1.215 -9.228 1.00 93.50 319 TYR A CA 1
ATOM 2446 C C . TYR A 1 319 ? -1.441 -2.299 -9.633 1.00 93.50 319 TYR A C 1
ATOM 2448 O O . TYR A 1 319 ? -0.237 -2.162 -9.422 1.00 93.50 319 TYR A O 1
ATOM 2456 N N . GLY A 1 320 ? -1.918 -3.380 -10.250 1.00 93.88 320 GLY A N 1
ATOM 2457 C CA . GLY A 1 320 ? -1.031 -4.397 -10.809 1.00 93.88 320 GLY A CA 1
ATOM 2458 C C . GLY A 1 320 ? -1.660 -5.777 -10.928 1.00 93.88 320 GLY A C 1
ATOM 2459 O O . GLY A 1 320 ? -2.882 -5.950 -10.890 1.00 93.88 320 GLY A O 1
ATOM 2460 N N . GLN A 1 321 ? -0.806 -6.785 -11.080 1.00 92.44 321 GLN A N 1
ATOM 2461 C CA . GLN A 1 321 ? -1.212 -8.168 -11.318 1.00 92.44 321 GLN A CA 1
ATOM 2462 C C . GLN A 1 321 ? -0.162 -9.167 -10.817 1.00 92.44 321 GLN A C 1
ATOM 2464 O O . GLN A 1 321 ? 0.893 -8.791 -10.311 1.00 92.44 321 GLN A O 1
ATOM 2469 N N . GLU A 1 322 ? -0.467 -10.461 -10.901 1.00 90.31 322 GLU A N 1
ATOM 2470 C CA . GLU A 1 322 ? 0.547 -11.496 -10.692 1.00 90.31 322 GLU A CA 1
ATOM 2471 C C . GLU A 1 322 ? 1.351 -11.681 -11.979 1.00 90.31 322 GLU A C 1
ATOM 2473 O O . GLU A 1 322 ? 0.794 -12.063 -13.008 1.00 90.31 322 GLU A O 1
ATOM 2478 N N . GLY A 1 323 ? 2.661 -11.438 -11.902 1.00 86.31 323 GLY A N 1
ATOM 2479 C CA . GLY A 1 323 ? 3.566 -11.529 -13.039 1.00 86.31 323 GLY A CA 1
ATOM 2480 C C . GLY A 1 323 ? 3.999 -10.165 -13.573 1.00 86.31 323 GLY A C 1
ATOM 2481 O O . GLY A 1 323 ? 3.253 -9.185 -13.583 1.00 86.31 323 GLY A O 1
ATOM 2482 N N . SER A 1 324 ? 5.243 -10.135 -14.035 1.00 86.56 324 SER A N 1
ATOM 2483 C CA . SER A 1 324 ? 5.897 -8.947 -14.567 1.00 86.56 324 SER A CA 1
ATOM 2484 C C . SER A 1 324 ? 5.603 -8.747 -16.058 1.00 86.56 324 SER A C 1
ATOM 2486 O O . SER A 1 324 ? 5.439 -9.716 -16.800 1.00 86.56 324 SER A O 1
ATOM 2488 N N . HIS A 1 325 ? 5.528 -7.489 -16.489 1.00 87.31 325 HIS A N 1
ATOM 2489 C CA . HIS A 1 325 ? 5.307 -7.082 -17.878 1.00 87.31 325 HIS A CA 1
ATOM 2490 C C . HIS A 1 325 ? 5.777 -5.632 -18.093 1.00 87.31 325 HIS A C 1
ATOM 2492 O O . HIS A 1 325 ? 6.141 -4.962 -17.133 1.00 87.31 325 HIS A O 1
ATOM 2498 N N . ASP A 1 326 ? 5.772 -5.151 -19.341 1.00 92.50 326 ASP A N 1
ATOM 2499 C CA . ASP A 1 326 ? 6.065 -3.746 -19.676 1.00 92.50 326 ASP A CA 1
ATOM 2500 C C . ASP A 1 326 ? 4.896 -2.854 -19.238 1.00 92.50 326 ASP A C 1
ATOM 2502 O O . ASP A 1 326 ? 3.820 -2.903 -19.843 1.00 92.50 326 ASP A O 1
ATOM 2506 N N . SER A 1 327 ? 5.075 -2.086 -18.167 1.00 93.38 327 SER A N 1
ATOM 2507 C CA . SER A 1 327 ? 3.978 -1.383 -17.497 1.00 93.38 327 SER A CA 1
ATOM 2508 C C . SER A 1 327 ? 4.289 0.075 -17.169 1.00 93.38 327 SER A C 1
ATOM 2510 O O . SER A 1 327 ? 3.354 0.865 -16.973 1.00 93.38 327 SER A O 1
ATOM 2512 N N . ILE A 1 328 ? 5.573 0.456 -17.152 1.00 93.44 328 ILE A N 1
ATOM 2513 C CA . ILE A 1 328 ? 5.991 1.818 -16.838 1.00 93.44 328 ILE A CA 1
ATOM 2514 C C . ILE A 1 328 ? 5.317 2.837 -17.756 1.00 93.44 328 ILE A C 1
ATOM 2516 O O . ILE A 1 328 ? 5.346 2.773 -18.988 1.00 93.44 328 ILE A O 1
ATOM 2520 N N . ARG A 1 329 ? 4.700 3.833 -17.134 1.00 91.00 329 ARG A N 1
ATOM 2521 C CA . ARG A 1 329 ? 3.938 4.872 -17.822 1.00 91.00 329 ARG A CA 1
ATOM 2522 C C . ARG A 1 329 ? 3.986 6.161 -17.029 1.00 91.00 329 ARG A C 1
ATOM 2524 O O . ARG A 1 329 ? 4.364 6.178 -15.861 1.00 91.00 329 ARG A O 1
ATOM 2531 N N . ALA A 1 330 ? 3.601 7.249 -17.684 1.00 89.31 330 ALA A N 1
ATOM 2532 C CA . ALA A 1 330 ? 3.475 8.526 -17.018 1.00 89.31 330 ALA A CA 1
ATOM 2533 C C . ALA A 1 330 ? 2.211 9.268 -17.412 1.00 89.31 330 ALA A C 1
ATOM 2535 O O . ALA A 1 330 ? 1.634 9.039 -18.477 1.00 89.31 330 ALA A O 1
ATOM 2536 N N . PHE A 1 331 ? 1.821 10.201 -16.558 1.00 84.94 331 PHE A N 1
ATOM 2537 C CA . PHE A 1 331 ? 0.629 11.005 -16.735 1.00 84.94 331 PHE A CA 1
ATOM 2538 C C . PHE A 1 331 ? 0.903 12.474 -16.424 1.00 84.94 331 PHE A C 1
ATOM 2540 O O . PHE A 1 331 ? 1.786 12.823 -15.637 1.00 84.94 331 PHE A O 1
ATOM 2547 N N . SER A 1 332 ? 0.142 13.342 -17.083 1.00 83.31 332 SER A N 1
ATOM 2548 C CA . SER A 1 332 ? 0.046 14.757 -16.747 1.00 83.31 332 SER A CA 1
ATOM 2549 C C . SER A 1 332 ? -1.362 15.244 -17.051 1.00 83.31 332 SER A C 1
ATOM 2551 O O . SER A 1 332 ? -1.853 15.010 -18.154 1.00 83.31 332 SER A O 1
ATOM 2553 N N . GLN A 1 333 ? -2.020 15.902 -16.096 1.00 80.56 333 GLN A N 1
ATOM 2554 C CA . GLN A 1 333 ? -3.387 16.422 -16.249 1.00 80.56 333 GLN A CA 1
ATOM 2555 C C . GLN A 1 333 ? -4.372 15.366 -16.791 1.00 80.56 333 GLN A C 1
ATOM 2557 O O . GLN A 1 333 ? -5.175 15.637 -17.684 1.00 80.56 333 GLN A O 1
ATOM 2562 N N . SER A 1 334 ? -4.271 14.136 -16.273 1.00 76.06 334 SER A N 1
ATOM 2563 C CA . SER A 1 334 ? -5.061 12.968 -16.694 1.00 76.06 334 SER A CA 1
ATOM 2564 C C . SER A 1 334 ? -4.873 12.508 -18.156 1.00 76.06 334 SER A C 1
ATOM 2566 O O . SER A 1 334 ? -5.616 11.641 -18.614 1.00 76.06 334 SER A O 1
ATOM 2568 N N . GLU A 1 335 ? -3.876 13.018 -18.891 1.00 78.88 335 GLU A N 1
ATOM 2569 C CA . GLU A 1 335 ? -3.443 12.466 -20.184 1.00 78.88 335 GLU A CA 1
ATOM 2570 C C . GLU A 1 335 ? -2.193 11.595 -19.990 1.00 78.88 335 GLU A C 1
ATOM 2572 O O . GLU A 1 335 ? -1.229 11.993 -19.330 1.00 78.88 335 GLU A O 1
ATOM 2577 N N . GLN A 1 336 ? -2.202 10.394 -20.575 1.00 82.38 336 GLN A N 1
ATOM 2578 C CA . GLN A 1 336 ? -1.023 9.532 -20.600 1.00 82.38 336 GLN A CA 1
ATOM 2579 C C . GLN A 1 336 ? 0.037 10.131 -21.527 1.00 82.38 336 GLN A C 1
ATOM 2581 O O . GLN A 1 336 ? -0.235 10.459 -22.683 1.00 82.38 336 GLN A O 1
ATOM 2586 N N . MET A 1 337 ? 1.265 10.233 -21.030 1.00 80.81 337 MET A N 1
ATOM 2587 C CA . MET A 1 337 ? 2.418 10.715 -21.777 1.00 80.81 337 MET A CA 1
ATOM 2588 C C . MET A 1 337 ? 3.596 9.757 -21.623 1.00 80.81 337 MET A C 1
ATOM 2590 O O . MET A 1 337 ? 3.635 8.898 -20.743 1.00 80.81 337 MET A O 1
ATOM 2594 N N . HIS A 1 338 ? 4.596 9.915 -22.484 1.00 83.12 338 HIS A N 1
ATOM 2595 C CA . HIS A 1 338 ? 5.834 9.167 -22.331 1.00 83.12 338 HIS A CA 1
ATOM 2596 C C . HIS A 1 338 ? 6.617 9.670 -21.112 1.00 83.12 338 HIS A C 1
ATOM 2598 O O . HIS A 1 338 ? 6.873 10.865 -20.996 1.00 83.12 338 HIS A O 1
ATOM 2604 N N . PHE A 1 339 ? 7.075 8.780 -20.233 1.00 86.06 339 PHE A N 1
ATOM 2605 C CA . PHE A 1 339 ? 7.739 9.154 -18.973 1.00 86.06 339 PHE A CA 1
ATOM 2606 C C . PHE A 1 339 ? 9.051 9.939 -19.156 1.00 86.06 339 PHE A C 1
ATOM 2608 O O . PHE A 1 339 ? 9.423 10.746 -18.306 1.00 86.06 339 PHE A O 1
ATOM 2615 N N . LEU A 1 340 ? 9.726 9.799 -20.304 1.00 85.19 340 LEU A N 1
ATOM 2616 C CA . LEU A 1 340 ? 10.902 10.617 -20.649 1.00 85.19 340 LEU A CA 1
ATOM 2617 C C . LEU A 1 340 ? 10.570 12.002 -21.233 1.00 85.19 340 LEU A C 1
ATOM 2619 O O . LEU A 1 340 ? 11.490 12.767 -21.521 1.00 85.19 340 LEU A O 1
ATOM 2623 N N . SER A 1 341 ? 9.294 12.350 -21.443 1.00 78.50 341 SER A N 1
ATOM 2624 C CA . SER A 1 341 ? 8.935 13.597 -22.132 1.00 78.50 341 SER A CA 1
ATOM 2625 C C . SER A 1 341 ? 9.263 14.837 -21.305 1.00 78.50 341 SER A C 1
ATOM 2627 O O . SER A 1 34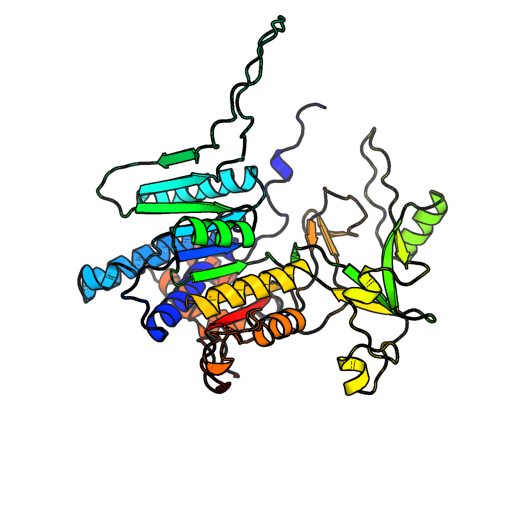1 ? 9.700 15.850 -21.853 1.00 78.50 341 SER A O 1
ATOM 2629 N N . ARG A 1 342 ? 9.012 14.785 -19.989 1.00 78.81 342 ARG A N 1
ATOM 2630 C CA . ARG A 1 342 ? 9.240 15.896 -19.051 1.00 78.81 342 ARG A CA 1
ATOM 2631 C C . ARG A 1 342 ? 9.613 15.374 -17.651 1.00 78.81 342 ARG A C 1
ATOM 2633 O O . ARG A 1 342 ? 8.802 15.481 -16.731 1.00 78.81 342 ARG A O 1
ATOM 2640 N N . PRO A 1 343 ? 10.822 14.811 -17.469 1.00 85.38 343 PRO A N 1
ATOM 2641 C CA . PRO A 1 343 ? 11.270 14.297 -16.175 1.00 85.38 343 PRO A CA 1
ATOM 2642 C C . PRO A 1 343 ? 11.080 15.314 -15.041 1.00 85.38 343 PRO A C 1
ATOM 2644 O O . PRO A 1 343 ? 11.425 16.489 -15.186 1.00 85.38 343 PRO A O 1
ATOM 2647 N N . GLY A 1 344 ? 10.506 14.864 -13.924 1.00 86.38 344 GLY A N 1
ATOM 2648 C CA . GLY A 1 344 ? 10.185 15.704 -12.764 1.00 86.38 344 GLY A CA 1
ATOM 2649 C C . GLY A 1 344 ? 8.951 16.604 -12.924 1.00 86.38 344 GLY A C 1
ATOM 2650 O O . GLY A 1 344 ? 8.673 17.405 -12.033 1.00 86.38 344 GLY A O 1
ATOM 2651 N N . LYS A 1 345 ? 8.233 16.520 -14.052 1.00 83.62 345 LYS A N 1
ATOM 2652 C CA . LYS A 1 345 ? 6.982 17.255 -14.328 1.00 83.62 345 LYS A CA 1
ATOM 2653 C C . LYS A 1 345 ? 5.822 16.352 -14.752 1.00 83.62 345 LYS A C 1
ATOM 2655 O O . LYS A 1 345 ? 4.746 16.863 -15.036 1.00 83.62 345 LYS A O 1
ATOM 2660 N N . VAL A 1 346 ? 6.064 15.052 -14.847 1.00 84.62 346 VAL A N 1
ATOM 2661 C CA . VAL A 1 346 ? 5.049 14.025 -15.083 1.00 84.62 346 VAL A CA 1
ATOM 2662 C C . VAL A 1 346 ? 5.097 13.050 -13.927 1.00 84.62 346 VAL A C 1
ATOM 2664 O O . VAL A 1 346 ? 6.176 12.812 -13.376 1.00 84.62 346 VAL A O 1
ATOM 2667 N N . ASP A 1 347 ? 3.938 12.516 -13.585 1.00 88.88 347 ASP A N 1
ATOM 2668 C CA . ASP A 1 347 ? 3.805 11.468 -12.586 1.00 88.88 347 ASP A CA 1
ATOM 2669 C C . ASP A 1 347 ? 4.115 10.119 -13.235 1.00 88.88 347 ASP A C 1
ATOM 2671 O O . ASP A 1 347 ? 3.610 9.857 -14.326 1.00 88.88 347 ASP A O 1
ATOM 2675 N N . VAL A 1 348 ? 4.983 9.309 -12.629 1.00 92.44 348 VAL A N 1
ATOM 2676 C CA . VAL A 1 348 ? 5.478 8.044 -13.198 1.00 92.44 348 VAL A CA 1
ATOM 2677 C C . VAL A 1 348 ? 5.041 6.906 -12.291 1.00 92.44 348 VAL A C 1
ATOM 2679 O O . VAL A 1 348 ? 5.280 6.958 -11.091 1.00 92.44 348 VAL A O 1
ATOM 2682 N N . THR A 1 349 ? 4.449 5.874 -12.880 1.00 93.75 349 THR A N 1
ATOM 2683 C CA . THR A 1 349 ? 3.938 4.694 -12.171 1.00 93.75 349 THR A CA 1
ATOM 2684 C C . THR A 1 349 ? 4.274 3.431 -12.963 1.00 93.75 349 THR A C 1
ATOM 2686 O O . THR A 1 349 ? 4.406 3.476 -14.195 1.00 93.75 349 THR A O 1
ATOM 2689 N N . ALA A 1 350 ? 4.421 2.316 -12.256 1.00 95.19 350 ALA A N 1
ATOM 2690 C CA . ALA A 1 350 ? 4.575 0.980 -12.815 1.00 95.19 350 ALA A CA 1
ATOM 2691 C C . ALA A 1 350 ? 3.710 -0.014 -12.032 1.00 95.19 350 ALA A C 1
ATOM 2693 O O . ALA A 1 350 ? 3.495 0.133 -10.832 1.00 95.19 350 ALA A O 1
ATOM 2694 N N . ASP A 1 351 ? 3.219 -1.044 -12.707 1.00 95.31 351 ASP A N 1
ATOM 2695 C CA . ASP A 1 351 ? 2.392 -2.074 -12.095 1.00 95.31 351 ASP A CA 1
ATOM 2696 C C . ASP A 1 351 ? 3.165 -2.859 -11.043 1.00 95.31 351 ASP A C 1
ATOM 2698 O O . ASP A 1 351 ? 4.307 -3.286 -11.232 1.00 95.31 351 ASP A O 1
ATOM 2702 N N . VAL A 1 352 ? 2.486 -3.140 -9.938 1.00 96.19 352 VAL A N 1
ATOM 2703 C CA . VAL A 1 352 ? 3.025 -3.984 -8.883 1.00 96.19 352 VAL A CA 1
ATOM 2704 C C . VAL A 1 352 ? 2.923 -5.454 -9.284 1.00 96.19 352 VAL A C 1
ATOM 2706 O O . VAL A 1 352 ? 1.829 -5.972 -9.522 1.00 96.19 352 VAL A O 1
ATOM 2709 N N . ASP A 1 353 ? 4.059 -6.156 -9.284 1.00 95.25 353 ASP A N 1
ATOM 2710 C CA . ASP A 1 353 ? 4.099 -7.616 -9.403 1.00 95.25 353 ASP A CA 1
ATOM 2711 C C . ASP A 1 353 ? 3.778 -8.273 -8.049 1.00 95.25 353 ASP A C 1
ATOM 2713 O O . ASP A 1 353 ? 4.644 -8.522 -7.199 1.00 95.25 353 ASP A O 1
ATOM 2717 N N . PHE A 1 354 ? 2.503 -8.599 -7.849 1.00 95.38 354 PHE A N 1
ATOM 2718 C CA . PHE A 1 354 ? 2.031 -9.246 -6.628 1.00 95.38 354 PHE A CA 1
ATOM 2719 C C . PHE A 1 354 ? 2.563 -10.677 -6.457 1.00 95.38 354 PHE A C 1
ATOM 2721 O O . PHE A 1 354 ? 2.644 -11.157 -5.319 1.00 95.38 354 PHE A O 1
ATOM 2728 N N . ALA A 1 355 ? 2.975 -11.354 -7.536 1.00 91.38 355 ALA A N 1
ATOM 2729 C CA . ALA A 1 355 ? 3.598 -12.671 -7.435 1.00 91.38 355 ALA A CA 1
ATOM 2730 C C . ALA A 1 355 ? 4.996 -12.552 -6.814 1.00 91.38 355 ALA A C 1
ATOM 2732 O O . ALA A 1 355 ? 5.334 -13.321 -5.905 1.00 91.38 355 ALA A O 1
ATOM 2733 N N . ALA A 1 356 ? 5.774 -11.547 -7.230 1.00 91.00 356 ALA A N 1
ATOM 2734 C CA . ALA A 1 356 ? 7.075 -11.244 -6.640 1.00 91.00 356 ALA A CA 1
ATOM 2735 C C . ALA A 1 356 ? 6.954 -10.888 -5.148 1.00 91.00 356 ALA A C 1
ATOM 2737 O O . ALA A 1 356 ? 7.690 -11.444 -4.325 1.00 91.00 356 ALA A O 1
ATOM 2738 N N . LEU A 1 357 ? 5.982 -10.046 -4.771 1.00 94.31 357 LEU A N 1
ATOM 2739 C CA . LEU A 1 357 ? 5.743 -9.698 -3.364 1.00 94.31 357 LEU A CA 1
ATOM 2740 C C . LEU A 1 357 ? 5.367 -10.927 -2.526 1.00 94.31 357 LEU A C 1
ATOM 2742 O O . LEU A 1 357 ? 5.987 -11.188 -1.492 1.00 94.31 357 LEU A O 1
ATOM 2746 N N . LYS A 1 358 ? 4.407 -11.743 -2.986 1.00 91.75 358 LYS A N 1
ATOM 2747 C CA . LYS A 1 358 ? 4.012 -12.992 -2.306 1.00 91.75 358 LYS A CA 1
ATOM 2748 C C . LYS A 1 358 ? 5.185 -13.933 -2.115 1.00 91.75 358 LYS A C 1
ATOM 2750 O O . LYS A 1 358 ? 5.354 -14.509 -1.038 1.00 91.75 358 LYS A O 1
ATOM 2755 N N . HIS A 1 359 ? 5.984 -14.105 -3.161 1.00 88.19 359 HIS A N 1
ATOM 2756 C CA . HIS A 1 359 ? 7.165 -14.946 -3.119 1.00 88.19 359 HIS A CA 1
ATOM 2757 C C . HIS A 1 359 ? 8.152 -14.461 -2.055 1.00 88.19 359 HIS A C 1
ATOM 2759 O O . HIS A 1 359 ? 8.625 -15.260 -1.243 1.00 88.19 359 HIS A O 1
ATOM 2765 N N . ALA A 1 360 ? 8.423 -13.156 -2.032 1.00 88.44 360 ALA A N 1
ATOM 2766 C CA . ALA A 1 360 ? 9.339 -12.528 -1.093 1.00 88.44 360 ALA A CA 1
ATOM 2767 C C . ALA A 1 360 ? 8.877 -12.686 0.363 1.00 88.44 360 ALA A C 1
ATOM 2769 O O . ALA A 1 360 ? 9.678 -13.084 1.211 1.00 88.44 360 ALA A O 1
ATOM 2770 N N . ILE A 1 361 ? 7.587 -12.455 0.627 1.00 90.81 361 ILE A N 1
ATOM 2771 C CA . ILE A 1 361 ? 6.966 -12.590 1.952 1.00 90.81 361 ILE A CA 1
ATOM 2772 C C . ILE A 1 361 ? 7.013 -14.048 2.428 1.00 90.81 361 ILE A C 1
ATOM 2774 O O . ILE A 1 361 ? 7.519 -14.335 3.510 1.00 90.81 361 ILE A O 1
ATOM 2778 N N . ASN A 1 362 ? 6.541 -14.992 1.609 1.00 86.50 362 ASN A N 1
ATOM 2779 C CA . ASN A 1 362 ? 6.388 -16.394 2.018 1.00 86.50 362 ASN A CA 1
ATOM 2780 C C . ASN A 1 362 ? 7.728 -17.140 2.148 1.00 86.50 362 ASN A C 1
ATOM 2782 O O . ASN A 1 362 ? 7.848 -18.096 2.926 1.00 86.50 362 ASN A O 1
ATOM 2786 N N . ARG A 1 363 ? 8.752 -16.724 1.390 1.00 77.88 363 ARG A N 1
ATOM 2787 C CA . ARG A 1 363 ? 10.110 -17.282 1.494 1.00 77.88 363 ARG A CA 1
ATOM 2788 C C . ARG A 1 363 ? 10.984 -16.575 2.514 1.00 77.88 363 ARG A C 1
ATOM 2790 O O . ARG A 1 363 ? 12.074 -17.076 2.790 1.00 77.88 363 ARG A O 1
ATOM 2797 N N . TYR A 1 364 ? 10.526 -15.472 3.102 1.00 70.50 364 TYR A N 1
ATOM 2798 C CA . TYR A 1 364 ? 11.272 -14.829 4.167 1.00 70.50 364 TYR A CA 1
ATOM 2799 C C . TYR A 1 364 ? 11.498 -15.827 5.316 1.00 70.50 364 TYR A C 1
ATOM 2801 O O . TYR A 1 364 ? 10.578 -16.466 5.839 1.00 70.50 364 TYR A O 1
ATOM 2809 N N . ARG A 1 365 ? 12.765 -16.005 5.682 1.00 65.31 365 ARG A N 1
ATOM 2810 C CA . ARG A 1 365 ? 13.207 -16.737 6.867 1.00 65.31 365 ARG A CA 1
ATOM 2811 C C . ARG A 1 365 ? 14.119 -15.779 7.607 1.00 65.31 365 ARG A C 1
ATOM 2813 O O . ARG A 1 365 ? 15.023 -15.220 6.990 1.00 65.31 365 ARG A O 1
ATOM 2820 N N . ALA A 1 366 ? 13.856 -15.559 8.895 1.00 55.34 366 ALA A N 1
ATOM 2821 C CA . ALA A 1 366 ? 14.692 -14.679 9.699 1.00 55.34 366 ALA A CA 1
ATOM 2822 C C . ALA A 1 366 ? 16.164 -15.123 9.559 1.00 55.34 366 ALA A C 1
ATOM 2824 O O . ALA A 1 366 ? 16.451 -16.308 9.760 1.00 55.34 366 ALA A O 1
ATOM 2825 N N . PRO A 1 367 ? 17.088 -14.226 9.182 1.00 47.00 367 PRO A N 1
ATOM 2826 C CA . PRO A 1 367 ? 18.484 -14.584 8.994 1.00 47.00 367 PRO A CA 1
ATOM 2827 C C . PRO A 1 367 ? 19.156 -14.749 10.359 1.00 47.00 367 PRO A C 1
ATOM 2829 O O . PRO A 1 367 ? 19.762 -13.817 10.877 1.00 47.00 367 PRO A O 1
ATOM 2832 N N . THR A 1 368 ? 19.055 -15.929 10.970 1.00 47.88 368 THR A N 1
ATOM 2833 C CA . THR A 1 368 ? 19.903 -16.295 12.111 1.00 47.88 368 THR A CA 1
ATOM 2834 C C . THR A 1 368 ? 20.337 -17.757 12.024 1.00 47.88 368 THR A C 1
ATOM 2836 O O . THR A 1 368 ? 19.528 -18.673 11.929 1.00 47.88 368 THR A O 1
ATOM 2839 N N . ALA A 1 369 ? 21.654 -17.971 12.072 1.00 44.28 369 ALA A N 1
ATOM 2840 C CA . ALA A 1 369 ? 22.310 -19.271 11.922 1.00 44.28 369 ALA A CA 1
ATOM 2841 C C . ALA A 1 369 ? 22.213 -20.188 13.163 1.00 44.28 369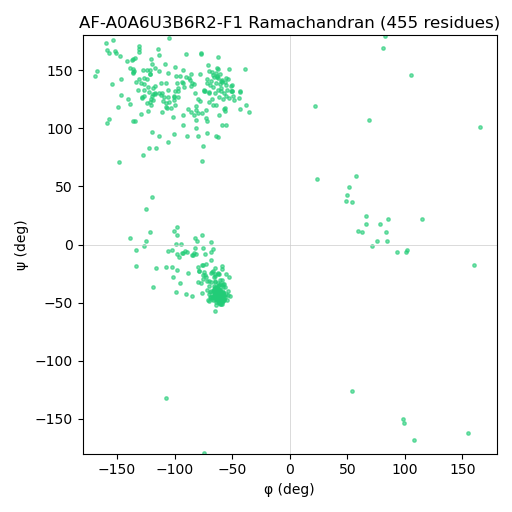 ALA A C 1
ATOM 2843 O O . ALA A 1 369 ? 22.851 -21.234 13.198 1.00 44.28 369 ALA A O 1
ATOM 2844 N N . GLU A 1 370 ? 21.432 -19.824 14.184 1.00 52.09 370 GLU A N 1
ATOM 2845 C CA . GLU A 1 370 ? 21.414 -20.531 15.478 1.00 52.09 370 GLU A CA 1
ATOM 2846 C C . GLU A 1 370 ? 20.011 -20.714 16.079 1.00 52.09 370 GLU A C 1
ATOM 2848 O O . GLU A 1 370 ? 19.871 -21.205 17.199 1.00 52.09 370 GLU A O 1
ATOM 2853 N N . VAL A 1 371 ? 18.949 -20.335 15.359 1.00 56.06 371 VAL A N 1
ATOM 2854 C CA . VAL A 1 371 ? 17.579 -20.479 15.864 1.00 56.06 371 VAL A CA 1
ATOM 2855 C C . VAL A 1 371 ? 16.940 -21.715 15.252 1.00 56.06 371 VAL A C 1
ATOM 2857 O O . VAL A 1 371 ? 16.874 -21.861 14.036 1.00 56.06 371 VAL A O 1
ATOM 2860 N N . ASP A 1 372 ? 16.461 -22.596 16.128 1.00 58.62 372 ASP A N 1
ATOM 2861 C CA . ASP A 1 372 ? 15.591 -23.720 15.792 1.00 58.62 372 ASP A CA 1
ATOM 2862 C C . ASP A 1 372 ? 14.502 -23.270 14.793 1.00 58.62 372 ASP A C 1
ATOM 2864 O O . ASP A 1 372 ? 13.688 -22.407 15.148 1.00 58.62 372 ASP A O 1
ATOM 2868 N N . PRO A 1 373 ? 14.475 -23.811 13.558 1.00 58.75 373 PRO A N 1
ATOM 2869 C CA . PRO A 1 373 ? 13.513 -23.419 12.533 1.00 58.75 373 PRO A CA 1
ATOM 2870 C C . PRO A 1 373 ? 12.056 -23.479 13.002 1.00 58.75 373 PRO A C 1
ATOM 2872 O O . PRO A 1 373 ? 11.240 -22.687 12.538 1.00 58.75 373 PRO A O 1
ATOM 2875 N N . SER A 1 374 ? 11.727 -24.349 13.967 1.00 60.16 374 SER A N 1
ATOM 2876 C CA . SER A 1 374 ? 10.371 -24.456 14.517 1.00 60.16 374 SER A CA 1
ATOM 2877 C C . SER A 1 374 ? 9.978 -23.300 15.449 1.00 60.16 374 SER A C 1
ATOM 2879 O O . SER A 1 374 ? 8.829 -23.220 15.877 1.00 60.16 374 SER A O 1
ATOM 2881 N N . LYS A 1 375 ? 10.918 -22.418 15.812 1.00 60.75 375 LYS A N 1
ATOM 2882 C CA . LYS A 1 375 ? 10.691 -21.247 16.678 1.00 60.75 375 LYS A CA 1
ATOM 2883 C C . LYS A 1 375 ? 10.684 -19.928 15.910 1.00 60.75 375 LYS A C 1
ATOM 2885 O O . LYS A 1 375 ? 10.411 -18.884 16.507 1.00 60.75 375 LYS A O 1
ATOM 2890 N N . ILE A 1 376 ? 10.986 -19.953 14.611 1.00 63.66 376 ILE A N 1
ATOM 2891 C CA . ILE A 1 376 ? 10.947 -18.757 13.771 1.00 63.66 376 ILE A CA 1
ATOM 2892 C C . ILE A 1 376 ? 9.483 -18.401 13.533 1.00 63.66 376 ILE A C 1
ATOM 2894 O O . ILE A 1 376 ? 8.775 -19.078 12.790 1.00 63.66 376 ILE A O 1
ATOM 2898 N N . LYS A 1 377 ? 9.031 -17.309 14.151 1.00 76.81 377 LYS A N 1
ATOM 2899 C CA . LYS A 1 377 ? 7.746 -16.718 13.793 1.00 76.81 377 LYS A CA 1
ATOM 2900 C C . LYS A 1 377 ? 7.870 -16.088 12.410 1.00 76.81 377 LYS A C 1
ATOM 2902 O O . LYS A 1 377 ? 8.742 -15.248 12.187 1.00 76.81 377 LYS A O 1
ATOM 2907 N N . THR A 1 378 ? 7.024 -16.521 11.488 1.00 84.81 378 THR A N 1
ATOM 2908 C CA . THR A 1 378 ? 6.996 -16.040 10.103 1.00 84.81 378 THR A CA 1
ATOM 2909 C C . THR A 1 378 ? 5.687 -15.307 9.837 1.00 84.81 378 THR A C 1
ATOM 2911 O O . THR A 1 378 ? 4.772 -15.345 10.659 1.00 84.81 378 THR A O 1
ATOM 2914 N N . ALA A 1 379 ? 5.604 -14.611 8.710 1.00 89.25 379 ALA A N 1
ATOM 2915 C CA . ALA A 1 379 ? 4.351 -14.097 8.176 1.00 89.25 379 ALA A CA 1
ATOM 2916 C C . ALA A 1 379 ? 4.024 -14.807 6.862 1.00 89.25 379 ALA A C 1
ATOM 2918 O O . ALA A 1 379 ? 4.889 -15.434 6.246 1.00 89.25 379 ALA A O 1
ATOM 2919 N N . ARG A 1 380 ? 2.769 -14.696 6.440 1.00 90.31 380 ARG A N 1
ATOM 2920 C CA . ARG A 1 380 ? 2.256 -15.264 5.199 1.00 90.31 380 ARG A CA 1
ATOM 2921 C C . ARG A 1 380 ? 1.480 -14.214 4.420 1.00 90.31 380 ARG A C 1
ATOM 2923 O O . ARG A 1 380 ? 0.756 -13.415 5.014 1.00 90.31 380 ARG A O 1
ATOM 2930 N N . ALA A 1 381 ? 1.628 -14.256 3.100 1.00 92.69 381 ALA A N 1
ATOM 2931 C CA . ALA A 1 381 ? 0.864 -13.447 2.166 1.00 92.69 381 ALA A CA 1
ATOM 2932 C C . ALA A 1 381 ? -0.406 -14.177 1.693 1.00 92.69 381 ALA A C 1
ATOM 2934 O O . ALA A 1 381 ? -0.333 -15.349 1.311 1.00 92.69 381 ALA A O 1
ATOM 2935 N N . TYR A 1 382 ? -1.535 -13.466 1.657 1.00 93.38 382 TYR A N 1
ATOM 2936 C CA . TYR A 1 382 ? -2.818 -13.914 1.104 1.00 93.38 382 TYR A CA 1
ATOM 2937 C C . TYR A 1 382 ? -3.302 -12.941 0.024 1.00 93.38 382 TYR A C 1
ATOM 2939 O O . TYR A 1 382 ? -3.127 -11.732 0.162 1.00 93.38 382 TYR A O 1
ATOM 2947 N N . GLY A 1 383 ? -3.915 -13.467 -1.039 1.00 92.56 383 GLY A N 1
ATOM 2948 C CA . GLY A 1 383 ? -4.265 -12.712 -2.247 1.00 92.56 383 GLY A CA 1
ATOM 2949 C C . GLY A 1 383 ? -3.249 -12.918 -3.388 1.00 92.56 383 GLY A C 1
ATOM 2950 O O . GLY A 1 383 ? -2.602 -13.969 -3.407 1.00 92.56 383 GLY A O 1
ATOM 2951 N N . PRO A 1 384 ? -3.094 -11.958 -4.321 1.00 95.12 384 PRO A N 1
ATOM 2952 C CA . PRO A 1 384 ? -3.925 -10.766 -4.414 1.00 95.12 384 PRO A CA 1
ATOM 2953 C C . PRO A 1 384 ? -5.388 -11.125 -4.698 1.00 95.12 384 PRO A C 1
ATOM 2955 O O . PRO A 1 384 ? -5.681 -12.138 -5.326 1.00 95.12 384 PRO A O 1
ATOM 2958 N N . VAL A 1 385 ? -6.304 -10.282 -4.242 1.00 96.62 385 VAL A N 1
ATOM 2959 C CA . VAL A 1 385 ? -7.709 -10.282 -4.673 1.00 96.62 385 VAL A CA 1
ATOM 2960 C C . VAL A 1 385 ? -8.032 -8.924 -5.290 1.00 96.62 385 VAL A C 1
ATOM 2962 O O . VAL A 1 385 ? -7.370 -7.938 -4.965 1.00 96.62 385 VAL A O 1
ATOM 2965 N N . GLY A 1 386 ? -9.032 -8.843 -6.170 1.00 97.44 386 GLY A N 1
ATOM 2966 C CA . GLY A 1 386 ? -9.503 -7.552 -6.681 1.00 97.44 386 GLY A CA 1
ATOM 2967 C C . GLY A 1 386 ? -10.015 -6.657 -5.545 1.00 97.44 386 GLY A C 1
ATOM 2968 O O . GLY A 1 386 ? -10.712 -7.133 -4.643 1.00 97.44 386 GLY A O 1
ATOM 2969 N N . GLN A 1 387 ? -9.688 -5.363 -5.585 1.00 97.94 387 GLN A N 1
ATOM 2970 C CA . GLN A 1 387 ? -10.108 -4.375 -4.588 1.00 97.94 387 GLN A CA 1
ATOM 2971 C C . GLN A 1 387 ? -11.620 -4.395 -4.365 1.00 97.94 387 GLN A C 1
ATOM 2973 O O . GLN A 1 387 ? -12.075 -4.406 -3.224 1.00 97.94 387 GLN A O 1
ATOM 2978 N N . GLY A 1 388 ? -12.409 -4.452 -5.436 1.00 97.62 388 GLY A N 1
ATOM 2979 C CA . GLY A 1 388 ? -13.864 -4.465 -5.328 1.00 97.62 388 GLY A CA 1
ATOM 2980 C C . GLY A 1 388 ? -14.377 -5.692 -4.586 1.00 97.62 388 GLY A C 1
ATOM 2981 O O . GLY A 1 388 ? -15.207 -5.565 -3.687 1.00 97.62 388 GLY A O 1
ATOM 2982 N N . ALA A 1 389 ? -13.830 -6.869 -4.890 1.00 97.06 389 ALA A N 1
ATOM 2983 C CA . ALA A 1 389 ? -14.179 -8.105 -4.196 1.00 97.06 389 ALA A CA 1
ATOM 2984 C C . ALA A 1 389 ? -13.800 -8.048 -2.706 1.00 97.06 389 ALA A C 1
ATOM 2986 O O . ALA A 1 389 ? -14.608 -8.413 -1.847 1.00 97.06 389 ALA A O 1
ATOM 2987 N N . PHE A 1 390 ? -12.612 -7.526 -2.389 1.00 98.12 390 PHE A N 1
ATOM 2988 C CA . PHE A 1 390 ? -12.162 -7.331 -1.012 1.00 98.12 390 PHE A CA 1
ATOM 2989 C C . PHE A 1 390 ? -13.075 -6.371 -0.236 1.00 98.12 390 PHE A C 1
ATOM 2991 O O . PHE A 1 390 ? -13.541 -6.709 0.855 1.00 98.12 390 PHE A O 1
ATOM 2998 N N . LEU A 1 391 ? -13.368 -5.193 -0.795 1.00 98.25 391 LEU A N 1
ATOM 2999 C CA . LEU A 1 391 ? -14.191 -4.175 -0.141 1.00 98.25 391 LEU A CA 1
ATOM 3000 C C . LEU A 1 391 ? -15.631 -4.664 0.066 1.00 98.25 391 LEU A C 1
ATOM 3002 O O . LEU A 1 391 ? -16.194 -4.494 1.149 1.00 98.25 391 LEU A O 1
ATOM 3006 N N . MET A 1 392 ? -16.213 -5.329 -0.937 1.00 97.12 392 MET A N 1
ATOM 3007 C CA . MET A 1 392 ? -17.554 -5.919 -0.845 1.00 97.12 392 MET A CA 1
ATOM 3008 C C . MET A 1 392 ? -17.620 -7.003 0.233 1.00 97.12 392 MET A C 1
ATOM 3010 O O . MET A 1 392 ? -18.557 -7.015 1.028 1.00 97.12 392 MET A O 1
ATOM 3014 N N . SER A 1 393 ? -16.596 -7.854 0.329 1.00 95.75 393 SER A N 1
ATOM 3015 C CA . SER A 1 393 ? -16.507 -8.888 1.372 1.00 95.75 393 SER A CA 1
ATOM 3016 C C . SER A 1 393 ? -16.373 -8.318 2.782 1.00 95.75 393 SER A C 1
ATOM 3018 O O . SER A 1 393 ? -16.771 -8.966 3.747 1.00 95.75 393 SER A O 1
ATOM 3020 N N . ASN A 1 394 ? -15.815 -7.112 2.909 1.00 95.94 394 ASN A N 1
ATOM 3021 C CA . ASN A 1 394 ? -15.614 -6.424 4.184 1.00 95.94 394 ASN A CA 1
ATOM 3022 C C . ASN A 1 394 ? -16.713 -5.391 4.497 1.00 95.94 394 ASN A C 1
ATOM 3024 O O . ASN A 1 394 ? -16.570 -4.588 5.418 1.00 95.94 394 ASN A O 1
ATOM 3028 N N . GLY A 1 395 ? -17.841 -5.439 3.782 1.00 96.25 395 GLY A N 1
ATOM 3029 C CA . GLY A 1 395 ? -19.057 -4.727 4.166 1.00 96.25 395 GLY A CA 1
ATOM 3030 C C . GLY A 1 395 ? -19.144 -3.268 3.706 1.00 96.25 395 GLY A C 1
ATOM 3031 O O . GLY A 1 395 ? -19.887 -2.479 4.300 1.00 96.25 395 GLY A O 1
ATOM 3032 N N . ILE A 1 396 ? -18.396 -2.876 2.664 1.00 97.69 396 ILE A N 1
ATOM 3033 C CA . ILE A 1 396 ? -18.418 -1.494 2.150 1.00 97.69 396 ILE A CA 1
ATOM 3034 C C . ILE A 1 396 ? -19.826 -1.055 1.720 1.00 97.69 396 ILE A C 1
ATOM 3036 O O . ILE A 1 396 ? -20.228 0.089 1.945 1.00 97.69 396 ILE A O 1
ATOM 3040 N N . LYS A 1 397 ? -20.607 -1.974 1.139 1.00 97.31 397 LYS A N 1
ATOM 3041 C CA . LYS A 1 397 ? -21.968 -1.714 0.664 1.00 97.31 397 LYS A CA 1
ATOM 3042 C C . LYS A 1 397 ? -22.898 -1.414 1.832 1.00 97.31 397 LYS A C 1
ATOM 3044 O O . LYS A 1 397 ? -23.639 -0.436 1.796 1.00 97.31 397 LYS A O 1
ATOM 3049 N N . GLU A 1 398 ? -22.852 -2.236 2.871 1.00 96.88 398 GLU A N 1
ATOM 3050 C CA . GLU A 1 398 ? -23.637 -2.075 4.090 1.00 96.88 398 GLU A CA 1
ATOM 3051 C C . GLU A 1 398 ? -23.301 -0.745 4.759 1.00 96.88 398 GLU A C 1
ATOM 3053 O O . GLU A 1 398 ? -24.195 -0.042 5.236 1.00 96.88 398 GLU A O 1
ATOM 3058 N N . ARG A 1 399 ? -22.019 -0.362 4.750 1.00 95.38 399 ARG A N 1
ATOM 3059 C CA . ARG A 1 399 ? -21.592 0.922 5.296 1.00 95.38 399 ARG A CA 1
ATOM 3060 C C . ARG A 1 399 ? -22.122 2.103 4.487 1.00 95.38 399 ARG A C 1
ATOM 3062 O O . ARG A 1 399 ? -22.645 3.046 5.082 1.00 95.38 399 ARG A O 1
ATOM 3069 N N . ALA A 1 400 ? -22.036 2.042 3.163 1.00 96.31 400 ALA A N 1
ATOM 3070 C CA . ALA A 1 400 ? -22.572 3.075 2.284 1.00 96.31 400 ALA A CA 1
ATOM 3071 C C . ALA A 1 400 ? -24.096 3.221 2.427 1.00 96.31 400 ALA A C 1
ATOM 3073 O O . ALA A 1 400 ? -24.581 4.340 2.578 1.00 96.31 400 ALA A O 1
ATOM 3074 N N . ILE A 1 401 ? -24.842 2.108 2.482 1.00 95.94 401 ILE A N 1
ATOM 3075 C CA . ILE A 1 401 ? -26.291 2.121 2.747 1.00 95.94 401 ILE A CA 1
ATOM 3076 C C . ILE A 1 401 ? -26.567 2.786 4.096 1.00 95.94 401 ILE A C 1
ATOM 3078 O O . ILE A 1 401 ? -27.357 3.724 4.174 1.00 95.94 401 ILE A O 1
ATOM 3082 N N . HIS A 1 402 ? -25.862 2.370 5.150 1.00 94.56 402 HIS A N 1
ATOM 3083 C CA . HIS A 1 402 ? -26.056 2.945 6.474 1.00 94.56 402 HIS A CA 1
ATOM 3084 C C . HIS A 1 402 ? -25.840 4.463 6.494 1.00 94.56 402 HIS A C 1
ATOM 3086 O O . HIS A 1 402 ? -26.627 5.166 7.118 1.00 94.56 402 HIS A O 1
ATOM 3092 N N . LEU A 1 403 ? -24.793 4.966 5.832 1.00 94.62 403 LEU A N 1
ATOM 3093 C CA . LEU A 1 403 ? -24.524 6.403 5.725 1.00 94.62 403 LEU A CA 1
ATOM 3094 C C . LEU A 1 403 ? -25.604 7.136 4.918 1.00 94.62 403 LEU A C 1
ATOM 3096 O O . LEU A 1 403 ? -26.026 8.215 5.322 1.00 94.62 403 LEU A O 1
ATOM 3100 N N . SER A 1 404 ? -26.090 6.523 3.836 1.00 94.62 404 SER A N 1
ATOM 3101 C CA . SER A 1 404 ? -27.134 7.086 2.968 1.00 94.62 404 SER A CA 1
ATOM 3102 C C . SER A 1 404 ? -28.492 7.254 3.669 1.00 94.62 404 SER A C 1
ATOM 3104 O O . SER A 1 404 ? -29.285 8.118 3.296 1.00 94.62 404 SER A O 1
ATOM 3106 N N . GLU A 1 405 ? -28.743 6.454 4.709 1.00 94.25 405 GLU A N 1
ATOM 3107 C CA . GLU A 1 405 ? -29.986 6.439 5.488 1.00 94.25 405 GLU A CA 1
ATOM 3108 C C . GLU A 1 405 ? -29.889 7.231 6.805 1.00 94.25 405 GLU A C 1
ATOM 3110 O O . GLU A 1 405 ? -30.850 7.272 7.582 1.00 94.25 405 GLU A O 1
ATOM 3115 N N . GLN A 1 406 ? -28.740 7.851 7.108 1.00 92.88 406 GLN A N 1
ATOM 3116 C CA . GLN A 1 406 ? -28.596 8.600 8.356 1.00 92.88 406 GLN A CA 1
ATOM 3117 C C . GLN A 1 406 ? -29.507 9.836 8.386 1.00 92.88 406 GLN A C 1
ATOM 3119 O O . GLN A 1 406 ? -29.675 10.518 7.372 1.00 92.88 406 GLN A O 1
ATOM 3124 N N . PRO A 1 407 ? -30.060 10.195 9.564 1.00 93.00 407 PRO A N 1
ATOM 3125 C CA . PRO A 1 407 ? -30.802 11.439 9.714 1.00 93.00 407 PRO A CA 1
ATOM 3126 C C . PRO A 1 407 ? -29.946 12.642 9.298 1.00 93.00 407 PRO A C 1
ATOM 3128 O O . PRO A 1 407 ? -28.928 12.923 9.927 1.00 93.00 407 PRO A O 1
ATOM 3131 N N . GLY A 1 408 ? -30.384 13.356 8.261 1.00 92.00 408 GLY A N 1
ATOM 3132 C CA . GLY A 1 408 ? -29.680 14.518 7.713 1.00 92.00 408 GLY A CA 1
ATOM 3133 C C . GLY A 1 408 ? -28.886 14.256 6.430 1.00 92.00 408 GLY A C 1
ATOM 3134 O O . GLY A 1 408 ? -28.395 15.225 5.863 1.00 92.00 408 GLY A O 1
ATOM 3135 N N . ALA A 1 409 ? -28.795 13.008 5.953 1.00 93.12 409 ALA A N 1
ATOM 3136 C CA . ALA A 1 409 ? -28.236 12.710 4.635 1.00 93.12 409 ALA A CA 1
ATOM 3137 C C . ALA A 1 409 ? -29.119 13.305 3.524 1.00 93.12 409 ALA A C 1
ATOM 3139 O O . ALA A 1 409 ? -30.343 13.134 3.528 1.00 93.12 409 ALA A O 1
ATOM 3140 N N . THR A 1 410 ? -28.497 14.022 2.592 1.00 96.25 410 THR A N 1
ATOM 3141 C CA . THR A 1 410 ? -29.160 14.637 1.434 1.00 96.25 410 THR A CA 1
ATOM 3142 C C . THR A 1 410 ? -29.179 13.692 0.230 1.00 96.25 410 THR A C 1
ATOM 3144 O O . THR A 1 410 ? -28.416 12.731 0.180 1.00 96.25 410 THR A O 1
ATOM 3147 N N . GLU A 1 411 ? -30.019 13.964 -0.775 1.00 95.44 411 GLU A N 1
ATOM 3148 C CA . GLU A 1 411 ? -29.999 13.209 -2.044 1.00 95.44 411 GLU A CA 1
ATOM 3149 C C . GLU A 1 411 ? -28.622 13.282 -2.734 1.00 95.44 411 GLU A C 1
ATOM 3151 O O . GLU A 1 411 ? -28.168 12.297 -3.313 1.00 95.44 411 GLU A O 1
ATOM 3156 N N . GLU A 1 412 ? -27.921 14.414 -2.608 1.00 95.88 412 GLU A N 1
ATOM 3157 C CA . GLU A 1 412 ? -26.559 14.591 -3.123 1.00 95.88 412 GLU A CA 1
ATOM 3158 C C . GLU A 1 412 ? -25.556 13.678 -2.400 1.00 95.88 412 GLU A C 1
ATOM 3160 O O . GLU A 1 412 ? -24.740 13.022 -3.048 1.00 95.88 412 GLU A O 1
ATOM 3165 N N . ASP A 1 413 ? -25.646 13.560 -1.070 1.00 93.88 413 ASP A N 1
ATOM 3166 C CA . ASP A 1 413 ? -24.805 12.631 -0.301 1.00 93.88 413 ASP A CA 1
ATOM 3167 C C . ASP A 1 413 ? -25.029 11.180 -0.745 1.00 93.88 413 ASP A C 1
ATOM 3169 O O . ASP A 1 413 ? -24.078 10.408 -0.890 1.00 93.88 413 ASP A O 1
ATOM 3173 N N . GLN A 1 414 ? -26.288 10.807 -0.998 1.00 95.19 414 GLN A N 1
ATOM 3174 C CA . GLN A 1 414 ? -26.652 9.472 -1.476 1.00 95.19 414 GLN A CA 1
ATOM 3175 C C . GLN A 1 414 ? -26.076 9.195 -2.871 1.00 95.19 414 GLN A C 1
ATOM 3177 O O . GLN A 1 414 ? -25.504 8.126 -3.101 1.00 95.19 414 GLN A O 1
ATOM 3182 N N . GLU A 1 415 ? -26.177 10.157 -3.792 1.00 96.06 415 GLU A N 1
ATOM 3183 C CA . GLU A 1 415 ? -25.605 10.044 -5.135 1.00 96.06 415 GLU A CA 1
ATOM 3184 C C . GLU A 1 415 ? -24.072 9.944 -5.089 1.00 96.06 415 GLU A C 1
ATOM 3186 O O . GLU A 1 415 ? -23.481 9.102 -5.772 1.00 96.06 415 GLU A O 1
ATOM 3191 N N . ASN A 1 416 ? -23.422 10.748 -4.245 1.00 95.56 416 ASN A N 1
ATOM 3192 C CA . ASN A 1 416 ? -21.973 10.723 -4.063 1.00 95.56 416 ASN A CA 1
ATOM 3193 C C . ASN A 1 416 ? -21.491 9.385 -3.485 1.00 95.56 416 ASN A C 1
ATOM 3195 O O . ASN A 1 416 ? -20.516 8.820 -3.984 1.00 95.56 416 ASN A O 1
ATOM 3199 N N . LEU A 1 417 ? -22.198 8.822 -2.498 1.00 96.50 417 LEU A N 1
ATOM 3200 C CA . LEU A 1 417 ? -21.900 7.490 -1.955 1.00 96.50 417 LEU A CA 1
ATOM 3201 C C . LEU A 1 417 ? -22.063 6.388 -3.007 1.00 96.50 417 LEU A C 1
ATOM 3203 O O . LEU A 1 417 ? -21.234 5.480 -3.082 1.00 96.50 417 LEU A O 1
ATOM 3207 N N . TYR A 1 418 ? -23.100 6.470 -3.845 1.00 96.56 418 TYR A N 1
ATOM 3208 C CA . TYR A 1 418 ? -23.291 5.522 -4.939 1.00 96.56 418 TYR A CA 1
ATOM 3209 C C . TYR A 1 418 ? -22.152 5.602 -5.966 1.00 96.56 418 TYR A C 1
ATOM 3211 O O . TYR A 1 418 ? -21.566 4.576 -6.315 1.00 96.56 418 TYR A O 1
ATOM 3219 N N . LYS A 1 419 ? -21.782 6.812 -6.407 1.00 97.00 419 LYS A N 1
ATOM 3220 C CA . LYS A 1 419 ? -20.650 7.024 -7.326 1.00 97.00 419 LYS A CA 1
ATOM 3221 C C . LYS A 1 419 ? -19.338 6.509 -6.736 1.00 97.00 419 LYS A C 1
ATOM 3223 O O . LYS A 1 419 ? -18.576 5.855 -7.445 1.00 97.00 419 LYS A O 1
ATOM 3228 N N . ALA A 1 420 ? -19.102 6.743 -5.445 1.00 97.06 420 ALA A N 1
ATOM 3229 C CA . ALA A 1 420 ? -17.932 6.229 -4.744 1.00 97.06 420 ALA A CA 1
ATOM 3230 C C . ALA A 1 420 ? -17.899 4.695 -4.722 1.00 97.06 420 ALA A C 1
ATOM 3232 O O . ALA A 1 420 ? -16.872 4.109 -5.057 1.00 97.06 420 ALA A O 1
ATOM 3233 N N . LEU A 1 421 ? -19.017 4.033 -4.397 1.00 97.25 421 LEU A N 1
ATOM 3234 C CA . LEU A 1 421 ? -19.116 2.571 -4.452 1.00 97.25 421 LEU A CA 1
ATOM 3235 C C . LEU A 1 421 ? -18.786 2.031 -5.846 1.00 97.25 421 LEU A C 1
ATOM 3237 O O . LEU A 1 421 ? -17.996 1.096 -5.964 1.00 97.25 421 LEU A O 1
ATOM 3241 N N . VAL A 1 422 ? -19.370 2.621 -6.894 1.00 97.12 422 VAL A N 1
ATOM 3242 C CA . VAL A 1 422 ? -19.113 2.211 -8.282 1.00 97.12 422 VAL A CA 1
ATOM 3243 C C . VAL A 1 422 ? -17.635 2.385 -8.619 1.00 97.12 422 VAL A C 1
ATOM 3245 O O . VAL A 1 422 ? -17.004 1.433 -9.072 1.00 97.12 422 VAL A O 1
ATOM 3248 N N . ARG A 1 423 ? -17.057 3.556 -8.334 1.00 96.75 423 ARG A N 1
ATOM 3249 C CA . ARG A 1 423 ? -15.652 3.845 -8.637 1.00 96.75 423 ARG A CA 1
ATOM 3250 C C . ARG A 1 423 ? -14.689 2.909 -7.901 1.00 96.75 423 ARG A C 1
ATOM 3252 O O . ARG A 1 423 ? -13.735 2.434 -8.509 1.00 96.75 423 ARG A O 1
ATOM 3259 N N . LEU A 1 424 ? -14.942 2.625 -6.622 1.00 97.56 424 LEU A N 1
ATOM 3260 C CA . LEU A 1 424 ? -14.074 1.791 -5.785 1.00 97.56 424 LEU A CA 1
ATOM 3261 C C . LEU A 1 424 ? -14.221 0.288 -6.063 1.00 97.56 424 LEU A C 1
ATOM 3263 O O . LEU A 1 424 ? -13.242 -0.444 -5.913 1.00 97.56 424 LEU A O 1
ATOM 3267 N N . CYS A 1 425 ? -15.424 -0.179 -6.425 1.00 97.50 425 CYS A N 1
ATOM 3268 C CA . CYS A 1 425 ? -15.745 -1.611 -6.439 1.00 97.50 425 CYS A CA 1
ATOM 3269 C C . CYS A 1 425 ? -16.066 -2.201 -7.816 1.00 97.50 425 CYS A C 1
ATOM 3271 O O . CYS A 1 425 ? -15.996 -3.421 -7.960 1.00 97.50 425 CYS A O 1
ATOM 3273 N N . SER A 1 426 ? -16.442 -1.395 -8.813 1.00 96.44 426 SER A N 1
ATOM 3274 C CA . SER A 1 426 ? -16.801 -1.922 -10.134 1.00 96.44 426 SER A CA 1
ATOM 3275 C C . SER A 1 426 ? -15.571 -2.488 -10.859 1.00 96.44 426 SER A C 1
ATOM 3277 O O . SER A 1 426 ? -14.527 -1.828 -10.850 1.00 96.44 426 SER A O 1
ATOM 3279 N N . PRO A 1 427 ? -15.672 -3.654 -11.529 1.00 94.50 427 PRO A N 1
ATOM 3280 C CA . PRO A 1 427 ? -14.577 -4.223 -12.319 1.00 94.50 427 PRO A CA 1
ATOM 3281 C C . PRO A 1 427 ? -14.053 -3.293 -13.422 1.00 94.50 427 PRO A C 1
ATOM 3283 O O . PRO A 1 427 ? -12.854 -3.271 -13.679 1.00 94.50 427 PRO A O 1
ATOM 3286 N N . ASP A 1 428 ? -14.937 -2.493 -14.029 1.00 92.12 428 ASP A N 1
ATOM 3287 C CA . ASP A 1 428 ? -14.577 -1.538 -15.091 1.00 92.12 428 ASP A CA 1
ATOM 3288 C C . ASP A 1 428 ? -13.800 -0.315 -14.562 1.00 92.12 428 ASP A C 1
ATOM 3290 O O . ASP A 1 428 ? -13.154 0.406 -15.329 1.00 92.12 428 ASP A O 1
ATOM 3294 N N . GLU A 1 429 ? -13.850 -0.101 -13.245 1.00 93.25 429 GLU A N 1
ATOM 3295 C CA . GLU A 1 429 ? -13.248 1.017 -12.522 1.00 93.25 429 GLU A CA 1
ATOM 3296 C C . GLU A 1 429 ? -12.025 0.536 -11.713 1.00 93.25 429 GLU A C 1
ATOM 3298 O O . GLU A 1 429 ? -11.157 -0.160 -12.242 1.00 93.25 429 GLU A O 1
ATOM 3303 N N . MET A 1 430 ? -11.911 0.900 -10.429 1.00 94.25 430 MET A N 1
ATOM 3304 C CA . MET A 1 430 ? -10.797 0.459 -9.579 1.00 94.25 430 MET A CA 1
ATOM 3305 C C . MET A 1 430 ? -10.944 -0.993 -9.112 1.00 94.25 430 MET A C 1
ATOM 3307 O O . MET A 1 430 ? -9.961 -1.590 -8.689 1.00 94.25 430 MET A O 1
ATOM 3311 N N . GLY A 1 431 ? -12.145 -1.573 -9.184 1.00 95.50 431 GLY A N 1
ATOM 3312 C CA . GLY A 1 431 ? -12.481 -2.822 -8.503 1.00 95.50 431 GLY A CA 1
ATOM 3313 C C . GLY A 1 431 ? -11.641 -4.025 -8.926 1.00 95.50 431 GLY A C 1
ATOM 3314 O O . GLY A 1 431 ? -11.267 -4.815 -8.061 1.00 95.50 431 GLY A O 1
ATOM 3315 N N . GLU A 1 432 ? -11.328 -4.151 -10.218 1.00 94.00 432 GLU A N 1
ATOM 3316 C CA . GLU A 1 432 ? -10.444 -5.212 -10.721 1.00 94.00 432 GLU A CA 1
ATOM 3317 C C . GLU A 1 432 ? -9.025 -4.706 -10.988 1.00 94.00 432 GLU A C 1
ATOM 3319 O O . GLU A 1 432 ? -8.076 -5.470 -10.882 1.00 94.00 432 GLU A O 1
ATOM 3324 N N . ARG A 1 433 ? -8.842 -3.424 -11.307 1.00 92.69 433 ARG A N 1
ATOM 3325 C CA . ARG A 1 433 ? -7.517 -2.855 -11.602 1.00 92.69 433 ARG A CA 1
ATOM 3326 C C . ARG A 1 433 ? -6.607 -2.803 -10.376 1.00 92.69 433 ARG A C 1
ATOM 3328 O O . ARG A 1 433 ? -5.419 -3.088 -10.476 1.00 92.69 433 ARG A O 1
ATOM 3335 N N . PHE A 1 434 ? -7.182 -2.455 -9.229 1.00 96.88 434 PHE A N 1
ATOM 3336 C CA . PHE A 1 434 ? -6.486 -2.482 -7.954 1.00 96.88 434 PHE A CA 1
ATOM 3337 C C . PHE A 1 434 ? -6.576 -3.865 -7.337 1.00 96.88 434 PHE A C 1
ATOM 3339 O O . PHE A 1 434 ? -7.620 -4.524 -7.368 1.00 96.88 434 PHE A O 1
ATOM 3346 N N . LYS A 1 435 ? -5.477 -4.280 -6.725 1.00 98.00 435 LYS A N 1
ATOM 3347 C CA . LYS A 1 435 ? -5.368 -5.534 -5.999 1.00 98.00 435 LYS A CA 1
ATOM 3348 C C . LYS A 1 435 ? -5.075 -5.267 -4.536 1.00 98.00 435 LYS A C 1
ATOM 3350 O O . LYS A 1 435 ? -4.447 -4.276 -4.185 1.00 98.00 435 LYS A O 1
ATOM 3355 N N . VAL A 1 436 ? -5.510 -6.191 -3.692 1.00 98.50 436 VAL A N 1
ATOM 3356 C CA . VAL A 1 436 ? -5.255 -6.185 -2.253 1.00 98.50 436 VAL A CA 1
ATOM 3357 C C . VAL A 1 436 ? -4.495 -7.455 -1.902 1.00 98.50 436 VAL A C 1
ATOM 3359 O O . VAL A 1 436 ? -4.934 -8.554 -2.241 1.00 98.50 436 VAL A O 1
ATOM 3362 N N . LEU A 1 437 ? -3.372 -7.309 -1.203 1.00 98.06 437 LEU A N 1
ATOM 3363 C CA . LEU A 1 437 ? -2.573 -8.393 -0.641 1.00 98.06 437 LEU A CA 1
ATOM 3364 C C . LEU A 1 437 ? -2.484 -8.223 0.878 1.00 98.06 437 LEU A C 1
ATOM 3366 O O . LEU A 1 437 ? -2.052 -7.178 1.361 1.00 98.06 437 LEU A O 1
ATOM 3370 N N . ALA A 1 438 ? -2.857 -9.254 1.633 1.00 97.38 438 ALA A N 1
ATOM 3371 C CA . ALA A 1 438 ? -2.711 -9.262 3.085 1.00 97.38 438 ALA A CA 1
ATOM 3372 C C . ALA A 1 438 ? -1.419 -9.948 3.519 1.00 97.38 438 ALA A C 1
ATOM 3374 O O . ALA A 1 438 ? -1.027 -10.965 2.953 1.00 97.38 438 ALA A O 1
ATOM 3375 N N . ILE A 1 439 ? -0.819 -9.436 4.592 1.00 95.56 439 ILE A N 1
ATOM 3376 C CA . ILE A 1 439 ? 0.283 -10.059 5.325 1.00 95.56 439 ILE A CA 1
ATOM 3377 C C . ILE A 1 439 ? -0.178 -10.278 6.762 1.00 95.56 439 ILE A C 1
ATOM 3379 O O . ILE A 1 439 ? -0.492 -9.318 7.463 1.00 95.56 439 ILE A O 1
ATOM 3383 N N . VAL A 1 440 ? -0.198 -11.526 7.223 1.00 93.25 440 VAL A N 1
ATOM 3384 C CA . VAL A 1 440 ? -0.580 -11.883 8.602 1.00 93.25 440 VAL A CA 1
ATOM 3385 C C . VAL A 1 440 ? 0.415 -12.891 9.190 1.00 93.25 440 VAL A C 1
ATOM 3387 O O . VAL A 1 440 ? 1.141 -13.533 8.426 1.00 93.25 440 VAL A O 1
ATOM 3390 N N . PRO A 1 441 ? 0.503 -13.047 10.524 1.00 89.50 441 PRO A N 1
ATOM 3391 C CA . PRO A 1 441 ? 1.359 -14.045 11.149 1.00 89.50 441 PRO A CA 1
ATOM 3392 C C . PRO A 1 441 ? 1.072 -15.445 10.604 1.00 89.50 441 PRO A C 1
ATOM 3394 O O . PRO A 1 441 ? -0.077 -15.872 10.505 1.00 89.50 441 PRO A O 1
ATOM 3397 N N . GLY A 1 442 ? 2.133 -16.164 10.254 1.00 76.44 442 GLY A N 1
ATOM 3398 C CA . GLY A 1 442 ? 2.062 -17.553 9.840 1.00 76.44 442 GLY A CA 1
ATOM 3399 C C . GLY A 1 442 ? 1.990 -18.449 11.069 1.00 76.44 442 GLY A C 1
ATOM 3400 O O . GLY A 1 442 ? 2.997 -18.648 11.747 1.00 76.44 442 GLY A O 1
ATOM 3401 N N . ASN A 1 443 ? 0.819 -19.020 11.340 1.00 58.44 443 ASN A N 1
ATOM 3402 C CA . ASN A 1 443 ? 0.753 -20.281 12.073 1.00 58.44 443 ASN A CA 1
ATOM 3403 C C . ASN A 1 443 ? 0.984 -21.408 11.056 1.00 58.44 443 ASN A C 1
ATOM 3405 O O . ASN A 1 443 ? 0.518 -21.316 9.923 1.00 58.44 443 ASN A O 1
ATOM 3409 N N . SER A 1 444 ? 1.771 -22.414 11.435 1.00 45.53 444 SER A N 1
ATOM 3410 C CA . SER A 1 444 ? 2.232 -23.515 10.577 1.00 45.53 444 SER A CA 1
ATOM 3411 C C . SER A 1 444 ? 1.176 -24.017 9.575 1.00 45.53 444 SER A C 1
ATOM 3413 O O . SER A 1 444 ? 0.126 -24.502 9.982 1.00 45.53 444 SER A O 1
ATOM 3415 N N . ASP A 1 445 ? 1.511 -23.923 8.287 1.00 43.81 445 ASP A N 1
ATOM 3416 C CA . ASP A 1 445 ? 1.043 -24.756 7.171 1.00 43.81 445 ASP A CA 1
ATOM 3417 C C . ASP A 1 445 ? -0.446 -24.859 6.805 1.00 43.81 445 ASP A C 1
ATOM 3419 O O . ASP A 1 445 ? -0.742 -25.661 5.926 1.00 43.81 445 ASP A O 1
ATOM 3423 N N . ASP A 1 446 ? -1.367 -24.037 7.322 1.00 53.12 446 ASP A N 1
ATOM 3424 C CA . ASP A 1 446 ? -2.778 -24.138 6.900 1.00 53.12 446 ASP A CA 1
ATOM 3425 C C . ASP A 1 446 ? -3.203 -23.072 5.857 1.00 53.12 446 ASP A C 1
ATOM 3427 O O . ASP A 1 446 ? -3.535 -21.943 6.225 1.00 53.12 446 ASP A O 1
ATOM 3431 N N . PRO A 1 447 ? -3.171 -23.372 4.540 1.00 58.34 447 PRO A N 1
ATOM 3432 C CA . PRO A 1 447 ? -3.772 -22.526 3.508 1.00 58.34 447 PRO A CA 1
ATOM 3433 C C . PRO A 1 447 ? -5.312 -22.494 3.549 1.00 58.34 447 PRO A C 1
ATOM 3435 O O . PRO A 1 447 ? -5.891 -21.725 2.784 1.00 58.34 447 PRO A O 1
ATOM 3438 N N . GLU A 1 448 ? -5.979 -23.301 4.383 1.00 65.62 448 GLU A N 1
ATOM 3439 C CA . GLU A 1 448 ? -7.441 -23.453 4.385 1.00 65.62 448 GLU A CA 1
ATOM 3440 C C . GLU A 1 448 ? -8.186 -22.349 5.154 1.00 65.62 448 GLU A C 1
ATOM 3442 O O . GLU A 1 448 ? -9.408 -22.258 5.036 1.00 65.62 448 GLU A O 1
ATOM 3447 N N . ASN A 1 449 ? -7.490 -21.466 5.887 1.00 77.31 449 ASN A N 1
ATOM 3448 C CA . ASN A 1 449 ? -8.130 -20.385 6.648 1.00 77.31 449 ASN A CA 1
ATOM 3449 C C . ASN A 1 449 ? -7.536 -18.991 6.348 1.00 77.31 449 ASN A C 1
ATOM 3451 O O . ASN A 1 449 ? -6.739 -18.469 7.134 1.00 77.31 449 ASN A O 1
ATOM 3455 N N . PRO A 1 450 ? -7.885 -18.379 5.202 1.00 87.94 450 PRO A N 1
ATOM 3456 C CA . PRO A 1 450 ? -7.435 -17.036 4.856 1.00 87.94 450 PRO A CA 1
ATOM 3457 C C . PRO A 1 450 ? -8.101 -15.954 5.728 1.00 87.94 450 PRO A C 1
ATOM 3459 O O . PRO A 1 450 ? -9.224 -16.146 6.200 1.00 87.94 450 PRO A O 1
ATOM 3462 N N . PRO A 1 451 ? -7.454 -14.783 5.907 1.00 91.44 451 PRO A N 1
ATOM 3463 C CA . PRO A 1 451 ? -8.058 -13.661 6.619 1.00 91.44 451 PRO A CA 1
ATOM 3464 C C . PRO A 1 451 ? -9.327 -13.149 5.905 1.00 91.44 451 PRO A C 1
ATOM 3466 O O . PRO A 1 451 ? -9.504 -13.381 4.702 1.00 91.44 451 PRO A O 1
ATOM 3469 N N . PRO A 1 452 ? -10.203 -12.401 6.606 1.00 91.75 452 PRO A N 1
ATOM 3470 C CA . PRO A 1 452 ? -11.432 -11.862 6.026 1.00 91.75 452 PRO A CA 1
ATOM 3471 C C . PRO A 1 452 ? -11.196 -11.120 4.704 1.00 91.75 452 PRO A C 1
ATOM 3473 O O . PRO A 1 452 ? -10.300 -10.283 4.599 1.00 91.75 452 PRO A O 1
ATOM 3476 N N . GLY A 1 453 ? -12.005 -11.434 3.689 1.00 92.94 453 GLY A N 1
ATOM 3477 C CA . GLY A 1 453 ? -11.893 -10.860 2.343 1.00 92.94 453 GLY A CA 1
ATOM 3478 C C . GLY A 1 453 ? -10.890 -11.541 1.406 1.00 92.94 453 GLY A C 1
ATOM 3479 O O . GLY A 1 453 ? -10.739 -11.074 0.283 1.00 92.94 453 GLY A O 1
ATOM 3480 N N . PHE A 1 454 ? -10.238 -12.632 1.830 1.00 92.56 454 PHE A N 1
ATOM 3481 C CA . PHE A 1 454 ? -9.258 -13.378 1.022 1.00 92.56 454 PHE A CA 1
ATOM 3482 C C . PHE A 1 454 ? -9.621 -14.853 0.796 1.00 92.56 454 PHE A C 1
ATOM 3484 O O . PHE A 1 454 ? -8.792 -15.629 0.320 1.00 92.56 454 PHE A O 1
ATOM 3491 N N . ALA A 1 455 ? -10.843 -15.260 1.146 1.00 83.38 455 ALA A N 1
ATOM 3492 C CA . ALA A 1 455 ? -11.341 -16.587 0.809 1.00 83.38 455 ALA A CA 1
ATOM 3493 C C . ALA A 1 455 ? -11.550 -16.718 -0.712 1.00 83.38 455 ALA A C 1
ATOM 3495 O O . ALA A 1 455 ? -12.022 -15.761 -1.332 1.00 83.38 455 ALA A O 1
ATOM 3496 N N . PRO A 1 456 ? -11.219 -17.872 -1.322 1.00 66.12 456 PRO A N 1
ATOM 3497 C CA . PRO A 1 456 ? -11.617 -18.142 -2.695 1.00 66.12 456 PRO A CA 1
ATOM 3498 C C . PRO A 1 456 ? -13.148 -18.167 -2.782 1.00 66.12 456 PRO A C 1
ATOM 3500 O O . PRO A 1 456 ? -13.804 -18.773 -1.932 1.00 66.12 456 PRO A O 1
ATOM 3503 N N . PHE A 1 457 ? -13.690 -17.475 -3.783 1.00 50.94 457 PHE A N 1
ATOM 3504 C CA . PHE A 1 457 ? -15.122 -17.441 -4.081 1.00 50.94 457 PHE A CA 1
ATOM 3505 C C . PHE A 1 457 ? -15.601 -18.694 -4.807 1.00 50.94 457 PHE A C 1
ATOM 3507 O O . PHE A 1 457 ? -14.833 -19.217 -5.649 1.00 50.94 457 PHE A O 1
#

Mean predicted aligned error: 10.25 Å

Radius of gyration: 24.76 Å; Cα contacts (8 Å, |Δi|>4): 741; chains: 1; bounding box: 68×65×66 Å

Foldseek 3Di:
DDDPDPVPPLDDLDQFLLNLDLLLLLLVLLLQLQQCVVVVVLQDAAEEEEECCRLQSSVLSNVVNLLVVLVVQCVPPNNSSSVRSDHQAYEYQDQDPVSVVSNVVCCCVRCVVQAFEKEKEDQPDPPPPDDDDDDDDDDDDDDDDDDRRDIDMDTDDDPVPHHYYYYYYDNALVRVVVVCVVVVNLHAYEYEYGARQQQFDKWKWFQAPVAIWTKDKDFDPDPVVQVVQCVVVVADQQPDDDPPDDQQGIDIDTDPDQDPCNPPVQPADPVRAGPVCVVVVHGDDGGWMFMDRVPLLVRLLSVQLSCLRRNGKYKYKHFADAGGGPFKWWDDSNDTGHCSRDPPRIRITGHDNVNSSQVSQVPRFPPDPPDDSVPTWGKHKFDFDFQLLLSVQSCSVVVLVVQCPDVPRDPVSNVSSVVSNCQRRPCVHRRRRMTMMMIGIDDPDDPPDDRGSRDDD